Protein AF-A0AAN6SYE8-F1 (afdb_monomer_lite)

Structure (mmCIF, N/CA/C/O backbone):
data_AF-A0AAN6SYE8-F1
#
_entry.id   AF-A0AAN6SYE8-F1
#
loop_
_atom_site.group_PDB
_atom_site.id
_atom_site.type_symbol
_atom_site.label_atom_id
_atom_site.label_alt_id
_atom_site.label_comp_id
_atom_site.label_asym_id
_atom_site.label_entity_id
_atom_site.label_seq_id
_atom_site.pdbx_PDB_ins_code
_atom_site.Cartn_x
_atom_site.Cartn_y
_atom_site.Cartn_z
_atom_site.occupancy
_atom_site.B_iso_or_equiv
_atom_site.auth_seq_id
_atom_site.auth_comp_id
_atom_site.auth_asym_id
_atom_site.auth_atom_id
_atom_site.pdbx_PDB_model_num
ATOM 1 N N . MET A 1 1 ? 1.371 64.172 17.352 1.00 29.03 1 MET A N 1
ATOM 2 C CA . MET A 1 1 ? 2.326 64.104 18.481 1.00 29.03 1 MET A CA 1
ATOM 3 C C . MET A 1 1 ? 1.528 63.675 19.704 1.00 29.03 1 MET A C 1
ATOM 5 O O . MET A 1 1 ? 0.589 64.382 20.010 1.00 29.03 1 MET A O 1
ATOM 9 N N . THR A 1 2 ? 1.716 62.551 20.391 1.00 24.89 2 THR A N 1
ATOM 10 C CA . THR A 1 2 ? 2.655 61.430 20.277 1.00 24.89 2 THR A CA 1
ATOM 11 C C . THR A 1 2 ? 2.012 60.236 21.004 1.00 24.89 2 THR A C 1
ATOM 13 O O . THR A 1 2 ? 1.252 60.410 21.950 1.00 24.89 2 THR A O 1
ATOM 16 N N . ARG A 1 3 ? 2.319 59.053 20.483 1.00 23.41 3 ARG A N 1
ATOM 17 C CA . ARG A 1 3 ? 2.038 57.674 20.899 1.00 23.41 3 ARG A CA 1
ATOM 18 C C . ARG A 1 3 ? 2.396 57.370 22.365 1.00 23.41 3 ARG A C 1
ATOM 20 O O . ARG A 1 3 ? 3.383 57.916 22.845 1.00 23.41 3 ARG A O 1
ATOM 27 N N . LEU A 1 4 ? 1.694 56.416 22.983 1.00 21.48 4 LEU A N 1
ATOM 28 C CA . LEU A 1 4 ? 2.284 55.421 23.889 1.00 21.48 4 LEU A CA 1
ATOM 29 C C . LEU A 1 4 ? 1.392 54.170 23.942 1.00 21.48 4 LEU A C 1
ATOM 31 O O . LEU A 1 4 ? 0.220 54.233 24.306 1.00 21.48 4 LEU A O 1
ATOM 35 N N . ASP A 1 5 ? 1.993 53.067 23.504 1.00 25.06 5 ASP A N 1
ATOM 36 C CA . ASP A 1 5 ? 1.541 51.687 23.635 1.00 25.06 5 ASP A CA 1
ATOM 37 C C . ASP A 1 5 ? 1.610 51.251 25.114 1.00 25.06 5 ASP A C 1
ATOM 39 O O . ASP A 1 5 ? 2.442 51.763 25.861 1.00 25.06 5 ASP A O 1
ATOM 43 N N . ASN A 1 6 ? 0.786 50.284 25.529 1.00 21.91 6 ASN A N 1
ATOM 44 C CA . ASN A 1 6 ? 1.090 49.437 26.686 1.00 21.91 6 ASN A CA 1
ATOM 45 C C . ASN A 1 6 ? 0.549 48.022 26.453 1.00 21.91 6 ASN A C 1
ATOM 47 O O . ASN A 1 6 ? -0.658 47.778 26.466 1.00 21.91 6 ASN A O 1
ATOM 51 N N . GLU A 1 7 ? 1.490 47.106 26.236 1.00 23.00 7 GLU A N 1
ATOM 52 C CA . GLU A 1 7 ? 1.329 45.674 26.452 1.00 23.00 7 GLU A CA 1
ATOM 53 C C . GLU A 1 7 ? 1.142 45.377 27.947 1.00 23.00 7 GLU A C 1
ATOM 55 O O . GLU A 1 7 ? 1.635 46.093 28.817 1.00 23.00 7 GLU A O 1
ATOM 60 N N . GLY A 1 8 ? 0.471 44.265 28.235 1.00 20.75 8 GLY A N 1
ATOM 61 C CA . GLY A 1 8 ? 0.354 43.703 29.574 1.00 20.75 8 GLY A CA 1
ATOM 62 C C . GLY A 1 8 ? -0.181 42.281 29.501 1.00 20.75 8 GLY A C 1
ATOM 63 O O . GLY A 1 8 ? -1.369 42.046 29.699 1.00 20.75 8 GLY A O 1
ATOM 64 N N . ALA A 1 9 ? 0.699 41.342 29.160 1.00 21.97 9 ALA A N 1
ATOM 65 C CA . ALA A 1 9 ? 0.455 39.913 29.279 1.00 21.97 9 ALA A CA 1
ATOM 66 C C . ALA A 1 9 ? 0.349 39.502 30.758 1.00 21.97 9 ALA A C 1
ATOM 68 O O . ALA A 1 9 ? 1.185 39.897 31.567 1.00 21.97 9 ALA A O 1
ATOM 69 N N . TYR A 1 10 ? -0.608 38.627 31.078 1.00 21.41 10 TYR A N 1
ATOM 70 C CA . TYR A 1 10 ? -0.536 37.757 32.252 1.00 21.41 10 TYR A CA 1
ATOM 71 C C . TYR A 1 10 ? -0.904 36.326 31.849 1.00 21.41 10 TYR A C 1
ATOM 73 O O . TYR A 1 10 ? -1.974 36.068 31.299 1.00 21.41 10 TYR A O 1
ATOM 81 N N . VAL A 1 11 ? 0.019 35.407 32.130 1.00 24.83 11 VAL A N 1
ATOM 82 C CA . VAL A 1 11 ? -0.153 33.950 32.117 1.00 24.83 11 VAL A CA 1
ATOM 83 C C . VAL A 1 11 ? 0.150 33.445 33.535 1.00 24.83 11 VAL A C 1
ATOM 85 O O . VAL A 1 11 ? 1.015 34.012 34.201 1.00 24.83 11 VAL A O 1
ATOM 88 N N . TYR A 1 12 ? -0.518 32.342 33.904 1.00 24.67 12 TYR A N 1
ATOM 89 C CA . TYR A 1 12 ? -0.411 31.464 35.091 1.00 24.67 12 TYR A CA 1
ATOM 90 C C . TYR A 1 12 ? -1.405 31.749 36.239 1.00 24.67 12 TYR A C 1
ATOM 92 O O . TYR A 1 12 ? -1.590 32.891 36.630 1.00 24.67 12 TYR A O 1
ATOM 100 N N . GLY A 1 13 ? -2.083 30.751 36.831 1.00 24.66 13 GLY A N 1
ATOM 101 C CA . GLY A 1 13 ? -1.904 29.294 36.728 1.00 24.66 13 GLY A CA 1
ATOM 102 C C . GLY A 1 13 ? -3.078 28.467 37.311 1.00 24.66 13 GLY A C 1
ATOM 103 O O . GLY A 1 13 ? -4.221 28.771 36.989 1.00 24.66 13 GLY A O 1
ATOM 104 N N . PRO A 1 14 ? -2.799 27.392 38.070 1.00 36.75 14 PRO A N 1
ATOM 105 C CA . PRO A 1 14 ? -3.258 26.008 37.878 1.00 36.75 14 PRO A CA 1
ATOM 106 C C . PRO A 1 14 ? -4.341 25.576 38.897 1.00 36.75 14 PRO A C 1
ATOM 108 O O . PRO A 1 14 ? -4.683 26.354 39.773 1.00 36.75 14 PRO A O 1
ATOM 111 N N . ASP A 1 15 ? -4.839 24.334 38.787 1.00 28.56 15 ASP A N 1
ATOM 112 C CA . ASP A 1 15 ? -5.721 23.595 39.730 1.00 28.56 15 ASP A CA 1
ATOM 113 C C . ASP A 1 15 ? -7.209 23.464 39.294 1.00 28.56 15 ASP A C 1
ATOM 115 O O . ASP A 1 15 ? -7.947 24.437 39.183 1.00 28.56 15 ASP A O 1
ATOM 119 N N . GLY A 1 16 ? -7.632 22.225 38.972 1.00 28.84 16 GLY A N 1
ATOM 120 C CA . GLY A 1 16 ? -8.930 21.851 38.355 1.00 28.84 16 GLY A CA 1
ATOM 121 C C . GLY A 1 16 ? -10.154 21.847 39.298 1.00 28.84 16 GLY A C 1
ATOM 122 O O . GLY A 1 16 ? -10.118 22.522 40.319 1.00 28.84 16 GLY A O 1
ATOM 123 N N . PRO A 1 17 ? -11.240 21.069 39.050 1.00 32.53 17 PRO A N 1
ATOM 124 C CA . PRO A 1 17 ? -11.658 20.348 37.844 1.00 32.53 17 PRO A CA 1
ATOM 125 C C . PRO A 1 17 ? -12.925 20.973 37.208 1.00 32.53 17 PRO A C 1
ATOM 127 O O . PRO A 1 17 ? -13.882 21.314 37.900 1.00 32.53 17 PRO A O 1
ATOM 130 N N . TRP A 1 18 ? -13.010 21.046 35.878 1.00 29.58 18 TRP A N 1
ATOM 131 C CA . TRP A 1 18 ? -14.280 21.375 35.216 1.00 29.58 18 TRP A CA 1
ATOM 132 C C . TRP A 1 18 ? -15.042 20.084 34.901 1.00 29.58 18 TRP A C 1
ATOM 134 O O . TRP A 1 18 ? -14.704 19.363 33.965 1.00 29.58 18 TRP A O 1
ATOM 144 N N . GLN A 1 19 ? -16.078 19.787 35.688 1.00 32.19 19 GLN A N 1
ATOM 145 C CA . GLN A 1 19 ? -17.105 18.798 35.356 1.00 32.19 19 GLN A CA 1
ATOM 146 C C . GLN A 1 19 ? -18.459 19.496 35.198 1.00 32.19 19 GLN A C 1
ATOM 148 O O . GLN A 1 19 ? -18.960 20.066 36.161 1.00 32.19 19 GLN A O 1
ATOM 153 N N . ALA A 1 20 ? -19.061 19.396 34.007 1.00 24.61 20 ALA A N 1
ATOM 154 C CA . ALA A 1 20 ? -20.474 19.039 33.825 1.00 24.61 20 ALA A CA 1
ATOM 155 C C . ALA A 1 20 ? -20.835 18.931 32.331 1.00 24.61 20 ALA A C 1
ATOM 157 O O . ALA A 1 20 ? -20.735 19.902 31.587 1.00 24.61 20 ALA A O 1
ATOM 158 N N . ILE A 1 21 ? -21.347 17.763 31.932 1.00 30.31 21 ILE A N 1
ATOM 159 C CA . ILE A 1 21 ? -22.216 17.577 30.763 1.00 30.31 21 ILE A CA 1
ATOM 160 C C . ILE A 1 21 ? -23.451 16.843 31.280 1.00 30.31 21 ILE A C 1
ATOM 162 O O . ILE A 1 21 ? -23.334 15.742 31.821 1.00 30.31 21 ILE A O 1
ATOM 166 N N . ALA A 1 22 ? -24.636 17.425 31.107 1.00 25.20 22 ALA A N 1
ATOM 167 C CA . ALA A 1 22 ? -25.891 16.734 31.372 1.00 25.20 22 ALA A CA 1
ATOM 168 C C . ALA A 1 22 ? -26.571 16.365 30.050 1.00 25.20 22 ALA A C 1
ATOM 170 O O . ALA A 1 22 ? -27.003 17.226 29.292 1.00 25.20 22 ALA A O 1
ATOM 171 N N . VAL A 1 23 ? -26.712 15.064 29.801 1.00 28.70 23 VAL A N 1
ATOM 172 C CA . VAL A 1 23 ? -27.644 14.516 28.812 1.00 28.70 23 VAL A CA 1
ATOM 173 C C . VAL A 1 23 ? -28.446 13.436 29.517 1.00 28.70 23 VAL A C 1
ATOM 175 O O . VAL A 1 23 ? -27.877 12.471 30.024 1.00 28.70 23 VAL A O 1
ATOM 178 N N . ARG A 1 24 ? -29.775 13.568 29.533 1.00 26.25 24 ARG A N 1
ATOM 179 C CA . ARG A 1 24 ? -30.655 12.443 29.851 1.00 26.25 24 ARG A CA 1
ATOM 180 C C . ARG A 1 24 ? -31.585 12.204 28.674 1.00 26.25 24 ARG A C 1
ATOM 182 O O . ARG A 1 24 ? -32.298 13.092 28.240 1.00 26.25 24 ARG A O 1
ATOM 189 N N . VAL A 1 25 ? -31.577 10.975 28.174 1.00 32.75 25 VAL A N 1
ATOM 190 C CA . VAL A 1 25 ? -32.514 10.483 27.164 1.00 32.75 25 VAL A CA 1
ATOM 191 C C . VAL A 1 25 ? -33.407 9.457 27.857 1.00 32.75 25 VAL A C 1
ATOM 193 O O . VAL A 1 25 ? -32.903 8.519 28.470 1.00 32.75 25 VAL A O 1
ATOM 196 N N . GLY A 1 26 ? -34.726 9.657 27.813 1.00 25.92 26 GLY A N 1
ATOM 197 C CA . GLY A 1 26 ? -35.714 8.738 28.380 1.00 25.92 26 GLY A CA 1
ATOM 198 C C . GLY A 1 26 ? -36.935 8.604 27.476 1.00 25.92 26 GLY A C 1
ATOM 199 O O . GLY A 1 26 ? -37.589 9.593 27.159 1.00 25.92 26 GLY A O 1
ATOM 200 N N . THR A 1 27 ? -37.226 7.367 27.075 1.00 33.16 27 THR A N 1
ATOM 201 C CA . THR A 1 27 ? -38.403 6.942 26.309 1.00 33.16 27 THR A CA 1
ATOM 202 C C . THR A 1 27 ? -39.674 7.032 27.153 1.00 33.16 27 THR A C 1
ATOM 204 O O . THR A 1 27 ? -39.692 6.607 28.308 1.00 33.16 27 THR A O 1
ATOM 207 N N . ALA A 1 28 ? -40.745 7.576 26.578 1.00 28.75 28 ALA A N 1
ATOM 208 C CA . ALA A 1 28 ? -42.003 7.816 27.273 1.00 28.75 28 ALA A CA 1
ATOM 209 C C . ALA A 1 28 ? -42.808 6.525 27.524 1.00 28.75 28 ALA A C 1
ATOM 211 O O . ALA A 1 28 ? -43.159 5.816 26.587 1.00 28.75 28 ALA A O 1
ATOM 212 N N . TYR A 1 29 ? -43.200 6.294 28.781 1.00 26.72 29 TYR A N 1
ATOM 213 C CA . TYR A 1 29 ? -44.412 5.549 29.130 1.00 26.72 29 TYR A CA 1
ATOM 214 C C . TYR A 1 29 ? -45.205 6.411 30.116 1.00 26.72 29 TYR A C 1
ATOM 216 O O . TYR A 1 29 ? -44.717 6.746 31.195 1.00 26.72 29 TYR A O 1
ATOM 224 N N . THR A 1 30 ? -46.397 6.855 29.723 1.00 28.39 30 THR A N 1
ATOM 225 C CA . THR A 1 30 ? -47.244 7.725 30.548 1.00 28.39 30 THR A CA 1
ATOM 226 C C . THR A 1 30 ? -48.327 6.905 31.238 1.00 28.39 30 THR A C 1
ATOM 228 O O . THR A 1 30 ? -49.141 6.258 30.588 1.00 28.39 30 THR A O 1
ATOM 231 N N . ARG A 1 31 ? -48.404 6.996 32.571 1.00 25.69 31 ARG A N 1
ATOM 232 C CA . ARG A 1 31 ? -49.651 6.754 33.306 1.00 25.69 31 ARG A CA 1
ATOM 233 C C . ARG A 1 31 ? -49.905 7.946 34.222 1.00 25.69 31 ARG A C 1
ATOM 235 O O . ARG A 1 31 ? -49.112 8.235 35.113 1.00 25.69 31 ARG A O 1
ATOM 242 N N . ARG A 1 32 ? -50.976 8.687 33.923 1.00 33.38 32 ARG A N 1
ATOM 243 C CA . ARG A 1 32 ? -51.472 9.818 34.718 1.00 33.38 32 ARG A CA 1
ATOM 244 C C . ARG A 1 32 ? -51.911 9.327 36.094 1.00 33.38 32 ARG A C 1
ATOM 246 O O . ARG A 1 32 ? -52.761 8.447 36.149 1.00 33.38 32 ARG A O 1
ATOM 253 N N . LEU A 1 33 ? -51.452 9.999 37.145 1.00 26.94 33 LEU A N 1
ATOM 254 C CA . LEU A 1 33 ? -52.266 10.295 38.319 1.00 26.94 33 LEU A CA 1
ATOM 255 C C . LEU A 1 33 ? -52.017 11.745 38.748 1.00 26.94 33 LEU A C 1
ATOM 257 O O . LEU A 1 33 ? -50.994 12.353 38.436 1.00 26.94 33 LEU A O 1
ATOM 261 N N . SER A 1 34 ? -53.070 12.298 39.321 1.00 35.59 34 SER A N 1
ATOM 262 C CA . SER A 1 34 ? -53.432 13.699 39.449 1.00 35.59 34 SER A CA 1
ATOM 263 C C . SER A 1 34 ? -52.767 14.432 40.616 1.00 35.59 34 SER A C 1
ATOM 265 O O . SER A 1 34 ? -52.456 13.834 41.638 1.00 35.59 34 SER A O 1
ATOM 267 N N . ASN A 1 35 ? -52.737 15.758 40.454 1.00 30.94 35 ASN A N 1
ATOM 268 C CA . ASN A 1 35 ? -52.667 16.818 41.466 1.00 30.94 35 ASN A CA 1
ATOM 269 C C . ASN A 1 35 ? -51.284 17.298 41.934 1.00 30.94 35 ASN A C 1
ATOM 271 O O . ASN A 1 35 ? -50.588 16.652 42.703 1.00 30.94 35 ASN A O 1
ATOM 275 N N . GLY A 1 36 ? -51.000 18.546 41.540 1.00 37.28 36 GLY A N 1
ATOM 276 C CA . GLY A 1 36 ? -50.690 19.595 42.510 1.00 37.28 36 GLY A CA 1
ATOM 277 C C . GLY A 1 36 ? -49.228 19.783 42.890 1.00 37.28 36 GLY A C 1
ATOM 278 O O . GLY A 1 36 ? -48.879 19.525 44.030 1.00 37.28 36 GLY A O 1
ATOM 279 N N . LEU A 1 37 ? -48.413 20.271 41.949 1.00 26.81 37 LEU A N 1
ATOM 280 C CA . LEU A 1 37 ? -47.220 21.129 42.113 1.00 26.81 37 LEU A CA 1
ATOM 281 C C . LEU A 1 37 ? -46.655 21.378 40.697 1.00 26.81 37 LEU A C 1
ATOM 283 O O . LEU A 1 37 ? -46.787 20.487 39.847 1.00 26.81 37 LEU A O 1
ATOM 287 N N . PRO A 1 38 ? -46.030 22.531 40.386 1.00 28.20 38 PRO A N 1
ATOM 288 C CA . PRO A 1 38 ? -45.292 22.683 39.139 1.00 28.20 38 PRO A CA 1
ATOM 289 C C . PRO A 1 38 ? -44.044 21.792 39.200 1.00 28.20 38 PRO A C 1
ATOM 291 O O . PRO A 1 38 ? -42.958 22.198 39.592 1.00 28.20 38 PRO A O 1
ATOM 294 N N . SER A 1 39 ? -44.219 20.528 38.824 1.00 30.30 39 SER A N 1
ATOM 295 C CA . SER A 1 39 ? -43.132 19.657 38.409 1.00 30.30 39 SER A CA 1
ATOM 296 C C . SER A 1 39 ? -42.583 20.236 37.108 1.00 30.30 39 SER A C 1
ATOM 298 O O . SER A 1 39 ? -43.278 20.228 36.090 1.00 30.30 39 SER A O 1
ATOM 300 N N . ALA A 1 40 ? -41.356 20.759 37.143 1.00 30.39 40 ALA A N 1
ATOM 301 C CA . ALA A 1 40 ? -40.592 21.080 35.944 1.00 30.39 40 ALA A CA 1
ATOM 302 C C . ALA A 1 40 ? -40.386 19.784 35.140 1.00 30.39 40 ALA A C 1
ATOM 304 O O . ALA A 1 40 ? -39.465 19.001 35.378 1.00 30.39 40 ALA A O 1
ATOM 305 N N . LYS A 1 41 ? -41.317 19.513 34.225 1.00 30.31 41 LYS A N 1
ATOM 306 C CA . LYS A 1 41 ? -41.268 18.393 33.292 1.00 30.31 41 LYS A CA 1
ATOM 307 C C . LYS A 1 41 ? -40.446 18.794 32.069 1.00 30.31 41 LYS A C 1
ATOM 309 O O . LYS A 1 41 ? -40.969 19.414 31.157 1.00 30.31 41 LYS A O 1
ATOM 314 N N . GLY A 1 42 ? -39.179 18.381 32.100 1.00 44.25 42 GLY A N 1
ATOM 315 C CA . GLY A 1 42 ? -38.369 17.904 30.973 1.00 44.25 42 GLY A CA 1
ATOM 316 C C . GLY A 1 42 ? -38.238 18.781 29.726 1.00 44.25 42 GLY A C 1
ATOM 317 O O . GLY A 1 42 ? -38.959 18.568 28.759 1.00 44.25 42 GLY A O 1
ATOM 318 N N . GLU A 1 43 ? -37.200 19.616 29.700 1.00 34.03 43 GLU A N 1
ATOM 319 C CA . GLU A 1 43 ? -36.507 20.088 28.491 1.00 34.03 43 GLU A CA 1
ATOM 320 C C . GLU A 1 43 ? -34.989 19.983 28.783 1.00 34.03 43 GLU A C 1
ATOM 322 O O . GLU A 1 43 ? -34.565 20.253 29.909 1.00 34.03 43 GLU A O 1
ATOM 327 N N . PHE A 1 44 ? -34.180 19.476 27.841 1.00 44.44 44 PHE A N 1
ATOM 328 C CA . PHE A 1 44 ? -32.749 19.174 28.062 1.00 44.44 44 PHE A CA 1
ATOM 329 C C . PHE A 1 44 ? -31.846 20.277 27.482 1.00 44.44 44 PHE A C 1
ATOM 331 O O . PHE A 1 44 ? -32.235 20.964 26.543 1.00 44.44 44 PHE A O 1
ATOM 338 N N . VAL A 1 45 ? -30.631 20.426 28.024 1.00 36.03 45 VAL A N 1
ATOM 339 C CA . VAL A 1 45 ? -29.637 21.440 27.622 1.00 36.03 45 VAL A CA 1
ATOM 340 C C . VAL A 1 45 ? -28.269 20.766 27.515 1.00 36.03 45 VAL A C 1
ATOM 342 O O . VAL A 1 45 ? -27.812 20.165 28.484 1.00 36.03 45 VAL A O 1
ATOM 345 N N . ALA A 1 46 ? -27.596 20.872 26.367 1.00 41.69 46 ALA A N 1
ATOM 346 C CA . ALA A 1 46 ? -26.159 20.610 26.306 1.00 41.69 46 ALA A CA 1
ATOM 347 C C . ALA A 1 46 ? -25.429 21.859 26.824 1.00 41.69 46 ALA A C 1
ATOM 349 O O . ALA A 1 46 ? -25.629 22.946 26.287 1.00 41.69 46 ALA A O 1
ATOM 350 N N . MET A 1 47 ? -24.627 21.715 27.879 1.00 36.41 47 MET A N 1
ATOM 351 C CA . MET A 1 47 ? -23.812 22.795 28.444 1.00 36.41 47 MET A CA 1
ATOM 352 C C . MET A 1 47 ? -22.338 22.499 28.171 1.00 36.41 47 MET A C 1
ATOM 354 O O . MET A 1 47 ? -21.901 21.366 28.364 1.00 36.41 47 MET A O 1
ATOM 358 N N . TRP A 1 48 ? -21.580 23.509 27.737 1.00 44.69 48 TRP A N 1
ATOM 359 C CA . TRP A 1 48 ? -20.120 23.434 27.648 1.00 44.69 48 TRP A CA 1
ATOM 360 C C . TRP A 1 48 ? -19.480 24.737 28.140 1.00 44.69 48 TRP A C 1
ATOM 362 O O . TRP A 1 48 ? -20.028 25.810 27.862 1.00 44.69 48 TRP A O 1
ATOM 372 N N . PRO A 1 49 ? -18.327 24.686 28.829 1.00 39.38 49 PRO A N 1
ATOM 373 C CA . PRO A 1 49 ? -17.562 25.884 29.133 1.00 39.38 49 PRO A CA 1
ATOM 374 C C . PRO A 1 49 ? -16.893 26.414 27.862 1.00 39.38 49 PRO A C 1
ATOM 376 O O . PRO A 1 49 ? -16.134 25.703 27.205 1.00 39.38 49 PRO A O 1
ATOM 379 N N . SER A 1 50 ? -17.142 27.678 27.538 1.00 40.00 50 SER A N 1
ATOM 380 C CA . SER A 1 50 ? -16.264 28.471 26.676 1.00 40.00 50 SER A CA 1
ATOM 381 C C . SER A 1 50 ? -15.601 29.543 27.540 1.00 40.00 50 SER A C 1
ATOM 383 O O . SER A 1 50 ? -16.192 29.960 28.539 1.00 40.00 50 SER A O 1
ATOM 385 N N . GLY A 1 51 ? -14.396 29.997 27.180 1.00 36.50 51 GLY A N 1
ATOM 386 C CA . GLY A 1 51 ? -13.591 30.971 27.940 1.00 36.50 51 GLY A CA 1
ATOM 387 C C . GLY A 1 51 ? -14.227 32.350 28.194 1.00 36.50 51 GLY A C 1
ATOM 388 O O . GLY A 1 51 ? -13.530 33.253 28.637 1.00 36.50 51 GLY A O 1
ATOM 389 N N . GLY A 1 52 ? -15.527 32.521 27.936 1.00 32.62 52 GLY A N 1
ATOM 390 C CA . GLY A 1 52 ? -16.306 33.713 28.270 1.00 32.62 52 GLY A CA 1
ATOM 391 C C . GLY A 1 52 ? -17.746 33.451 28.737 1.00 32.62 52 GLY A C 1
ATOM 392 O O . GLY A 1 52 ? -18.511 34.405 28.834 1.00 32.62 52 GLY A O 1
ATOM 393 N N . GLY A 1 53 ? -18.151 32.204 29.028 1.00 32.41 53 GLY A N 1
ATOM 394 C CA . GLY A 1 53 ? -19.487 31.907 29.566 1.00 32.41 53 GLY A CA 1
ATOM 395 C C . GLY A 1 53 ? -20.117 30.591 29.096 1.00 32.41 53 GLY A C 1
ATOM 396 O O . GLY A 1 53 ? -19.599 29.889 28.221 1.00 32.41 53 GLY A O 1
ATOM 397 N N . LEU A 1 54 ? -21.260 30.268 29.712 1.00 32.88 54 LEU A N 1
ATOM 398 C CA . LEU A 1 54 ? -22.119 29.120 29.404 1.00 32.88 54 LEU A CA 1
ATOM 399 C C . LEU A 1 54 ? -23.058 29.451 28.235 1.00 32.88 54 LEU A C 1
ATOM 401 O O . LEU A 1 54 ? -23.835 30.397 28.320 1.00 32.88 54 LEU A O 1
ATOM 405 N N . SER A 1 55 ? -23.036 28.644 27.173 1.00 39.78 55 SER A N 1
ATOM 406 C CA . SER A 1 55 ? -24.046 28.701 26.104 1.00 39.78 55 SER A CA 1
ATOM 407 C C . SER A 1 55 ? -25.076 27.583 26.281 1.00 39.78 55 SER A C 1
ATOM 409 O O . SER A 1 55 ? -24.703 26.429 26.483 1.00 39.78 55 SER A O 1
ATOM 411 N N . MET A 1 56 ? -26.368 27.928 26.218 1.00 36.81 56 MET A N 1
ATOM 412 C CA . MET A 1 56 ? -27.496 26.990 26.309 1.00 36.81 56 MET A CA 1
ATOM 413 C C . MET A 1 56 ? -28.148 26.797 24.937 1.00 36.81 56 MET A C 1
ATOM 415 O O . MET A 1 56 ? -28.342 27.768 24.209 1.00 36.81 56 MET A O 1
ATOM 419 N N . VAL A 1 57 ? -28.554 25.565 24.614 1.00 41.22 57 VAL A N 1
ATOM 420 C CA . VAL A 1 57 ? -29.333 25.253 23.404 1.00 41.22 57 VAL A CA 1
ATOM 421 C C . VAL A 1 57 ? -30.624 24.520 23.797 1.00 41.22 57 VAL A C 1
ATOM 423 O O . VAL A 1 57 ? -30.533 23.445 24.396 1.00 41.22 57 VAL A O 1
ATOM 426 N N . PRO A 1 58 ? -31.817 25.065 23.492 1.00 37.06 58 PRO A N 1
ATOM 427 C CA . PRO A 1 58 ? -33.095 24.431 23.816 1.00 37.06 58 PRO A CA 1
ATOM 428 C C . PRO A 1 58 ? -33.456 23.274 22.863 1.00 37.06 58 PRO A C 1
ATOM 430 O O . PRO A 1 58 ? -33.247 23.338 21.655 1.00 37.06 58 PRO A O 1
ATOM 433 N N . THR A 1 59 ? -34.073 22.218 23.406 1.00 38.94 59 THR A N 1
ATOM 434 C CA . THR A 1 59 ? -34.408 20.949 22.719 1.00 38.94 59 THR A CA 1
ATOM 435 C C . THR A 1 59 ? -35.521 20.988 21.667 1.00 38.94 59 THR A C 1
ATOM 437 O O . THR A 1 59 ? -35.780 19.959 21.043 1.00 38.94 59 THR A O 1
ATOM 440 N N . ARG A 1 60 ? -36.223 22.112 21.469 1.00 42.00 60 ARG A N 1
ATOM 441 C CA . ARG A 1 60 ? -37.395 22.148 20.569 1.00 42.00 60 ARG A CA 1
ATOM 442 C C . ARG A 1 60 ? -37.050 22.059 19.077 1.00 42.00 60 ARG A C 1
ATOM 444 O O . ARG A 1 60 ? -37.928 21.708 18.298 1.00 42.00 60 ARG A O 1
ATOM 451 N N . ASP A 1 61 ? -35.779 22.222 18.714 1.00 43.56 61 ASP A N 1
ATOM 452 C CA . ASP A 1 61 ? -35.279 22.124 17.337 1.00 43.56 61 ASP A CA 1
ATOM 453 C C . ASP A 1 61 ? -34.492 20.821 17.098 1.00 43.56 61 ASP A C 1
ATOM 455 O O . ASP A 1 61 ? -33.333 20.831 16.673 1.00 43.56 61 ASP A O 1
ATOM 459 N N . ALA A 1 62 ? -35.094 19.667 17.407 1.00 40.22 62 ALA A N 1
ATOM 460 C CA . ALA A 1 62 ? -34.480 18.359 17.166 1.00 40.22 62 ALA A CA 1
ATOM 461 C C . ALA A 1 62 ? -34.231 18.140 15.655 1.00 40.22 62 ALA A C 1
ATOM 463 O O . ALA A 1 62 ? -35.101 17.673 14.924 1.00 40.22 62 ALA A O 1
ATOM 464 N N . GLY A 1 63 ? -33.033 18.515 15.196 1.00 43.47 63 GLY A N 1
ATOM 465 C CA . GLY A 1 63 ? -32.614 18.466 13.790 1.00 43.47 63 GLY A CA 1
ATOM 466 C C . GLY A 1 63 ? -31.532 19.477 13.375 1.00 43.47 63 GLY A C 1
ATOM 467 O O . GLY A 1 63 ? -31.083 19.422 12.231 1.00 43.47 63 GLY A O 1
ATOM 468 N N . GLY A 1 64 ? -31.092 20.384 14.256 1.00 47.19 64 GLY A N 1
ATOM 469 C CA . GLY A 1 64 ? -30.060 21.385 13.943 1.00 47.19 64 GLY A CA 1
ATOM 470 C C . GLY A 1 64 ? -28.611 20.876 14.023 1.00 47.19 64 GLY A C 1
ATOM 471 O O . GLY A 1 64 ? -28.287 20.015 14.840 1.00 47.19 64 GLY A O 1
ATOM 472 N N . ASN A 1 65 ? -27.721 21.439 13.195 1.00 46.81 65 ASN A N 1
ATOM 473 C CA . ASN A 1 65 ? -26.271 21.369 13.409 1.00 46.81 65 ASN A CA 1
ATOM 474 C C . ASN A 1 65 ? -25.873 22.548 14.303 1.00 46.81 65 ASN A C 1
ATOM 476 O O . ASN A 1 65 ? -26.103 23.697 13.929 1.00 46.81 65 ASN A O 1
ATOM 480 N N . TYR A 1 66 ? -25.256 22.276 15.450 1.00 53.72 66 TYR A N 1
ATOM 481 C CA . TYR A 1 66 ? -24.741 23.315 16.342 1.00 53.72 66 TYR A CA 1
ATOM 482 C C . TYR A 1 66 ? -23.220 23.374 16.219 1.00 53.72 66 TYR A C 1
ATOM 484 O O . TYR A 1 66 ? -22.556 22.339 16.200 1.00 53.72 66 TYR A O 1
ATOM 492 N N . THR A 1 67 ? -22.671 24.579 16.101 1.00 48.75 67 THR A N 1
ATOM 493 C CA . THR A 1 67 ? -21.229 24.835 16.021 1.00 48.75 67 THR A CA 1
ATOM 494 C C . THR A 1 67 ? -20.890 25.843 17.111 1.00 48.75 67 THR A C 1
ATOM 496 O O . THR A 1 67 ? -21.378 26.969 17.079 1.00 48.75 67 THR A O 1
ATOM 499 N N . LEU A 1 68 ? -20.105 25.426 18.106 1.00 51.97 68 LEU A N 1
ATOM 500 C CA . LEU A 1 68 ? -19.541 26.344 19.100 1.00 51.97 68 LEU A CA 1
ATOM 501 C C . LEU A 1 68 ? -18.388 27.122 18.444 1.00 51.97 68 LEU A C 1
ATOM 503 O O . LEU A 1 68 ? -17.588 26.529 17.721 1.00 51.97 68 LEU A O 1
ATOM 507 N N . ALA A 1 69 ? -18.368 28.443 18.641 1.00 44.22 69 ALA A N 1
ATOM 508 C CA . ALA A 1 69 ? -17.502 29.385 17.930 1.00 44.22 69 ALA A CA 1
ATOM 509 C C . ALA A 1 69 ? -15.996 29.139 18.150 1.00 44.22 69 ALA A C 1
ATOM 511 O O . ALA A 1 69 ? -15.577 28.642 19.196 1.00 44.22 69 ALA A O 1
ATOM 512 N N . GLU A 1 70 ? -15.201 29.519 17.146 1.00 46.88 70 GLU A N 1
ATOM 513 C CA . GLU A 1 70 ? -13.741 29.398 17.111 1.00 46.88 70 GLU A CA 1
ATOM 514 C C . GLU A 1 70 ? -13.081 30.196 18.250 1.00 46.88 70 GLU A C 1
ATOM 516 O O . GLU A 1 70 ? -13.362 31.378 18.452 1.00 46.88 70 GLU A O 1
ATOM 521 N N . SER A 1 71 ? -12.186 29.544 18.996 1.00 45.47 71 SER A N 1
ATOM 522 C CA . SER A 1 71 ? -11.297 30.222 19.942 1.00 45.47 71 SER A CA 1
ATOM 523 C C . SER A 1 71 ? -10.126 30.848 19.172 1.00 45.47 71 SER A C 1
ATOM 525 O O . SER A 1 71 ? -9.571 30.178 18.305 1.00 45.47 71 SER A O 1
ATOM 527 N N . PRO A 1 72 ? -9.687 32.080 19.494 1.00 46.19 72 PRO A N 1
ATOM 528 C CA . PRO A 1 72 ? -8.529 32.719 18.857 1.00 46.19 72 PRO A CA 1
ATOM 529 C C . PRO A 1 72 ? -7.178 32.081 19.230 1.00 46.19 72 PRO A C 1
ATOM 531 O O . PRO A 1 72 ? -6.142 32.458 18.683 1.00 46.19 72 PRO A O 1
ATOM 534 N N . THR A 1 73 ? -7.153 31.115 20.153 1.00 53.16 73 THR A N 1
ATOM 535 C CA . THR A 1 73 ? -5.968 30.283 20.394 1.00 53.16 73 THR A CA 1
ATOM 536 C C . THR A 1 73 ? -5.768 29.304 19.232 1.00 53.16 73 THR A C 1
ATOM 538 O O . THR A 1 73 ? -6.733 28.874 18.615 1.00 53.16 73 THR A O 1
ATOM 541 N N . ALA A 1 74 ? -4.521 28.926 18.924 1.00 57.28 74 ALA A N 1
ATOM 542 C CA . ALA A 1 74 ? -4.120 28.118 17.755 1.00 57.28 74 ALA A CA 1
ATOM 543 C C . ALA A 1 74 ? -4.772 26.713 17.617 1.00 57.28 74 ALA A C 1
ATOM 545 O O . ALA A 1 74 ? -4.372 25.923 16.762 1.00 57.28 74 ALA A O 1
ATOM 546 N N . ILE A 1 75 ? -5.766 26.383 18.442 1.00 65.38 75 ILE A N 1
ATOM 547 C CA . ILE A 1 75 ? -6.456 25.101 18.500 1.00 65.38 75 ILE A CA 1
ATOM 548 C C . ILE A 1 75 ? -7.896 25.294 18.019 1.00 65.38 75 ILE A C 1
ATOM 550 O O . ILE A 1 75 ? -8.748 25.838 18.722 1.00 65.38 75 ILE A O 1
ATOM 554 N N . ASN A 1 76 ? -8.186 24.779 16.826 1.00 69.88 76 ASN A N 1
ATOM 555 C CA . ASN A 1 76 ? -9.551 24.739 16.313 1.00 69.88 76 ASN A CA 1
ATOM 556 C C . ASN A 1 76 ? -10.298 23.581 16.978 1.00 69.88 76 ASN A C 1
ATOM 558 O O . ASN A 1 76 ? -10.049 22.411 16.672 1.00 69.88 76 ASN A O 1
ATOM 562 N N . THR A 1 77 ? -11.212 23.911 17.889 1.00 71.88 77 THR A N 1
ATOM 563 C CA . THR A 1 77 ? -12.125 22.940 18.499 1.00 71.88 77 THR A CA 1
ATOM 564 C C . THR A 1 77 ? -13.520 23.164 17.945 1.00 71.88 77 THR A C 1
ATOM 566 O O . THR A 1 77 ? -14.056 24.264 18.017 1.00 71.88 77 THR A O 1
ATOM 569 N N . THR A 1 78 ? -14.124 22.117 17.400 1.00 76.75 78 THR A N 1
ATOM 570 C CA . THR A 1 78 ? -15.490 22.141 16.889 1.00 76.75 78 THR A CA 1
ATOM 571 C C . THR A 1 78 ? -16.220 20.894 17.364 1.00 76.75 78 THR A C 1
ATOM 573 O O . THR A 1 78 ? -15.832 19.766 17.063 1.00 76.75 78 THR A O 1
ATOM 576 N N . ILE A 1 79 ? -17.307 21.088 18.104 1.00 73.69 79 ILE A N 1
ATOM 577 C CA . ILE A 1 79 ? -18.170 19.998 18.561 1.00 73.69 79 ILE A CA 1
ATOM 578 C C . ILE A 1 79 ? -19.463 20.064 17.756 1.00 73.69 79 ILE A C 1
ATOM 580 O O . ILE A 1 79 ? -20.153 21.078 17.793 1.00 73.69 79 ILE A O 1
ATOM 584 N N . GLU A 1 80 ? -19.790 18.989 17.041 1.00 74.06 80 GLU A N 1
ATOM 585 C CA . GLU A 1 80 ? -21.048 18.842 16.310 1.00 74.06 80 GLU A CA 1
ATOM 586 C C . GLU A 1 80 ? -21.852 17.687 16.926 1.00 74.06 80 GLU A C 1
ATOM 588 O O . GLU A 1 80 ? -21.469 16.514 16.862 1.00 74.06 80 GLU A O 1
ATOM 593 N N . ILE A 1 81 ? -22.994 18.015 17.531 1.00 73.38 81 ILE A N 1
ATOM 594 C CA . ILE A 1 81 ? -23.925 17.034 18.102 1.00 73.38 81 ILE A CA 1
ATOM 595 C C . ILE A 1 81 ? -25.125 16.925 17.168 1.00 73.38 81 ILE A C 1
ATOM 597 O O . ILE A 1 81 ? -25.792 17.924 16.907 1.00 73.38 81 ILE A O 1
ATOM 601 N N . ARG A 1 82 ? -25.422 15.711 16.685 1.00 69.69 82 ARG A N 1
ATOM 602 C CA . ARG A 1 82 ? -26.627 15.434 15.894 1.00 69.69 82 ARG A CA 1
ATOM 603 C C . ARG A 1 82 ? -27.575 14.536 16.674 1.00 69.69 82 ARG A C 1
ATOM 605 O O . ARG A 1 82 ? -27.255 13.395 17.015 1.00 69.69 82 ARG A O 1
ATOM 612 N N . LEU A 1 83 ? -28.773 15.051 16.923 1.00 66.31 83 LEU A N 1
ATOM 613 C CA . LEU A 1 83 ? -29.859 14.314 17.557 1.00 66.31 83 LEU A CA 1
ATOM 614 C C . LEU A 1 83 ? -30.731 13.684 16.470 1.00 66.31 83 LEU A C 1
ATOM 616 O O . LEU A 1 83 ? -31.253 14.389 15.611 1.00 66.31 83 LEU A O 1
ATOM 620 N N . THR A 1 84 ? -30.897 12.361 16.500 1.00 65.88 84 THR A N 1
ATOM 621 C CA . THR A 1 84 ? -31.925 11.680 15.699 1.00 65.88 84 THR A CA 1
ATOM 622 C C . THR A 1 84 ? -33.029 11.171 16.618 1.00 65.88 84 THR A C 1
ATOM 624 O O . THR A 1 84 ? -32.793 10.952 17.805 1.00 65.88 84 THR A O 1
ATOM 627 N N . ALA A 1 85 ? -34.227 10.947 16.072 1.00 55.44 85 ALA A N 1
ATOM 628 C CA . ALA A 1 85 ? -35.411 10.544 16.837 1.00 55.44 85 ALA A CA 1
ATOM 629 C C . ALA A 1 85 ? -35.245 9.242 17.651 1.00 55.44 85 ALA A C 1
ATOM 631 O O . ALA A 1 85 ? -36.060 8.968 18.526 1.00 55.44 85 ALA A O 1
ATOM 632 N N . VAL A 1 86 ? -34.212 8.434 17.372 1.00 70.44 86 VAL A N 1
ATOM 633 C CA . VAL A 1 86 ? -34.034 7.106 17.980 1.00 70.44 86 VAL A CA 1
ATOM 634 C C . VAL A 1 86 ? -32.718 6.980 18.752 1.00 70.44 86 VAL A C 1
ATOM 636 O O . VAL A 1 86 ? -32.685 6.258 19.747 1.00 70.44 86 VAL A O 1
ATOM 639 N N . ARG A 1 87 ? -31.631 7.654 18.337 1.00 75.62 87 ARG A N 1
ATOM 640 C CA . ARG A 1 87 ? -30.306 7.561 18.988 1.00 75.62 87 ARG A CA 1
ATOM 641 C C . ARG A 1 87 ? -29.457 8.828 18.796 1.00 75.62 87 ARG A C 1
ATOM 643 O O . ARG A 1 87 ? -29.653 9.584 17.842 1.00 75.62 87 ARG A O 1
ATOM 650 N N . LEU A 1 88 ? -28.505 9.054 19.703 1.00 88.25 88 LEU A N 1
ATOM 651 C CA . LEU A 1 88 ? -27.601 10.209 19.670 1.00 88.25 88 LEU A CA 1
ATOM 652 C C . LEU A 1 88 ? -26.358 9.899 18.821 1.00 88.25 88 LEU A C 1
ATOM 654 O O . LEU A 1 88 ? -25.729 8.852 19.000 1.00 88.25 88 LEU A O 1
ATOM 658 N N . ALA A 1 89 ? -26.005 10.806 17.907 1.00 89.88 89 ALA A N 1
ATOM 659 C CA . ALA A 1 89 ? -24.781 10.734 17.117 1.00 89.88 89 ALA A CA 1
ATOM 660 C C . ALA A 1 89 ? -23.860 11.906 17.478 1.00 89.88 89 ALA A C 1
ATOM 662 O O . ALA A 1 89 ? -24.256 13.072 17.413 1.00 89.88 89 ALA A O 1
ATOM 663 N N . LEU A 1 90 ? -22.616 11.597 17.839 1.00 91.69 90 LEU A N 1
ATOM 664 C CA . LEU A 1 90 ? -21.610 12.586 18.214 1.00 91.69 90 LEU A CA 1
ATOM 665 C C . LEU A 1 90 ? -20.528 12.690 17.138 1.00 91.69 90 LEU A C 1
ATOM 667 O O . LEU A 1 90 ? -20.042 11.681 16.625 1.00 91.69 90 LEU A O 1
ATOM 671 N N . SER A 1 91 ? -20.142 13.913 16.787 1.00 91.69 91 SER A N 1
ATOM 672 C CA . SER A 1 91 ? -18.984 14.204 15.943 1.00 91.69 91 SER A CA 1
ATOM 673 C C . SER A 1 91 ? -18.117 15.264 16.632 1.00 91.69 91 SER A C 1
ATOM 675 O O . SER A 1 91 ? -18.499 16.423 16.740 1.00 91.69 91 SER A O 1
ATOM 677 N N . LEU A 1 92 ? -16.954 14.853 17.131 1.00 93.12 92 LEU A N 1
ATOM 678 C CA . LEU A 1 92 ? -16.013 15.696 17.865 1.00 93.12 92 LEU A CA 1
ATOM 679 C C . LEU A 1 92 ? -14.784 15.987 17.004 1.00 93.12 92 LEU A C 1
ATOM 681 O O . LEU A 1 92 ? -14.101 15.058 16.572 1.00 93.12 92 LEU A O 1
ATOM 685 N N . VAL A 1 93 ? -14.483 17.263 16.783 1.00 93.06 93 VAL A N 1
ATOM 686 C CA . VAL A 1 93 ? -13.272 17.726 16.106 1.00 93.06 93 VAL A CA 1
ATOM 687 C C . VAL A 1 93 ? -12.464 18.582 17.076 1.00 93.06 93 VAL A C 1
ATOM 689 O O . VAL A 1 93 ? -12.924 19.610 17.557 1.00 93.06 93 VAL A O 1
ATOM 692 N N . PHE A 1 94 ? -11.240 18.168 17.347 1.00 94.69 94 PHE A N 1
ATOM 693 C CA . PHE A 1 94 ? -10.276 18.870 18.175 1.00 94.69 94 PHE A CA 1
ATOM 694 C C . PHE A 1 94 ? -8.941 18.799 17.449 1.00 94.69 94 PHE A C 1
ATOM 696 O O . PHE A 1 94 ? -8.233 17.820 17.589 1.00 94.69 94 PHE A O 1
ATOM 703 N N . ASP A 1 95 ? -8.623 19.762 16.592 1.00 94.19 95 ASP A N 1
ATOM 704 C CA . ASP A 1 95 ? -7.431 19.673 15.746 1.00 94.19 95 ASP A CA 1
ATOM 705 C C . ASP A 1 95 ? -6.180 20.173 16.482 1.00 94.19 95 ASP A C 1
ATOM 707 O O . ASP A 1 95 ? -5.721 21.290 16.230 1.00 94.19 95 ASP A O 1
ATOM 711 N N . VAL A 1 96 ? -5.619 19.352 17.376 1.00 94.94 96 VAL A N 1
ATOM 712 C CA . VAL A 1 96 ? -4.308 19.641 17.976 1.00 94.94 96 VAL A CA 1
ATOM 713 C C . VAL A 1 96 ? -3.187 19.304 16.989 1.00 94.94 96 VAL A C 1
ATOM 715 O O . VAL A 1 96 ? -3.311 18.386 16.176 1.00 94.94 96 VAL A O 1
ATOM 718 N N . ASP A 1 97 ? -2.096 20.070 17.024 1.00 93.88 97 ASP A N 1
ATOM 719 C CA . ASP A 1 97 ? -0.876 19.725 16.294 1.00 93.88 97 ASP A CA 1
ATOM 720 C C . ASP A 1 97 ? -0.277 18.438 16.891 1.00 93.88 97 ASP A C 1
ATOM 722 O O . ASP A 1 97 ? 0.065 18.439 18.077 1.00 93.88 97 ASP A O 1
ATOM 726 N N . PRO A 1 98 ? -0.123 17.346 16.114 1.00 93.69 98 PRO A N 1
ATOM 727 C CA . PRO A 1 98 ? 0.495 16.114 16.599 1.00 93.69 98 PRO A CA 1
ATOM 728 C C . PRO A 1 98 ? 1.902 16.288 17.175 1.00 93.69 98 PRO A C 1
ATOM 730 O O . PRO A 1 98 ? 2.333 15.459 17.970 1.00 93.69 98 PRO A O 1
ATOM 733 N N . GLN A 1 99 ? 2.629 17.333 16.768 1.00 94.44 99 GLN A N 1
ATOM 734 C CA . GLN A 1 99 ? 3.984 17.615 17.247 1.00 94.44 99 GLN A CA 1
ATOM 735 C C . GLN A 1 99 ? 4.003 18.408 18.560 1.00 94.44 99 GLN A C 1
ATOM 737 O O . GLN A 1 99 ? 5.064 18.584 19.159 1.00 94.44 99 GLN A O 1
ATOM 742 N N . HIS A 1 100 ? 2.849 18.884 19.034 1.00 94.31 100 HIS A N 1
ATOM 743 C CA . HIS A 1 100 ? 2.773 19.619 20.288 1.00 94.31 100 HIS A CA 1
ATOM 744 C C . HIS A 1 100 ? 3.136 18.698 21.472 1.00 94.31 100 HIS A C 1
ATOM 746 O O . HIS A 1 100 ? 2.554 17.619 21.604 1.00 94.31 100 HIS A O 1
ATOM 752 N N . PRO A 1 101 ? 4.023 19.111 22.400 1.00 95.31 101 PRO A N 1
ATOM 753 C CA . PRO A 1 101 ? 4.524 18.242 23.475 1.00 95.31 101 PRO A CA 1
ATOM 754 C C . PRO A 1 101 ? 3.427 17.741 24.428 1.00 95.31 101 PRO A C 1
ATOM 756 O O . PRO A 1 101 ? 3.572 16.695 25.051 1.00 95.31 101 PRO A O 1
ATOM 759 N N . LEU A 1 102 ? 2.313 18.474 24.524 1.00 95.62 102 LEU A N 1
ATOM 760 C CA . LEU A 1 102 ? 1.138 18.102 25.322 1.00 95.62 102 LEU A CA 1
ATOM 761 C C . LEU A 1 102 ? -0.042 17.585 24.481 1.00 95.62 102 LEU A C 1
ATOM 763 O O . LEU A 1 102 ? -1.148 17.499 25.005 1.00 95.62 102 LEU A O 1
ATOM 767 N N . ALA A 1 103 ? 0.142 17.282 23.189 1.00 95.25 103 ALA A N 1
ATOM 768 C CA . ALA A 1 103 ? -0.961 16.918 22.290 1.00 95.25 103 ALA A CA 1
ATOM 769 C C . ALA A 1 103 ? -1.821 15.776 22.847 1.00 95.25 103 ALA A C 1
ATOM 771 O O . ALA A 1 103 ? -3.044 15.893 22.906 1.00 95.25 103 ALA A O 1
ATOM 772 N N . LEU A 1 104 ? -1.171 14.705 23.315 1.00 96.94 104 LEU A N 1
ATOM 773 C CA . LEU A 1 104 ? -1.852 13.541 23.878 1.00 96.94 104 LEU A CA 1
ATOM 774 C C . LEU A 1 104 ? -2.622 13.891 25.156 1.00 96.94 104 LEU A C 1
ATOM 776 O O . LEU A 1 104 ? -3.795 13.562 25.260 1.00 96.94 104 LEU A O 1
ATOM 780 N N . HIS A 1 105 ? -2.009 14.629 26.082 1.00 96.25 105 HIS A N 1
ATOM 781 C CA . HIS A 1 105 ? -2.657 15.015 27.338 1.00 96.25 105 HIS A CA 1
ATOM 782 C C . HIS A 1 105 ? -3.865 15.945 27.122 1.00 96.25 105 HIS A C 1
ATOM 784 O O . HIS A 1 105 ? -4.906 15.799 27.766 1.00 96.25 105 HIS A O 1
ATOM 790 N N . LEU A 1 106 ? -3.757 16.887 26.178 1.00 95.00 106 LEU A N 1
ATOM 791 C CA . LEU A 1 106 ? -4.871 17.752 25.781 1.00 95.00 106 LEU A CA 1
ATOM 792 C C . LEU A 1 106 ? -6.010 16.930 25.161 1.00 95.00 106 LEU A C 1
ATOM 794 O O . LEU A 1 106 ? -7.180 17.141 25.484 1.00 95.00 106 LEU A O 1
ATOM 798 N N . ALA A 1 107 ? -5.661 15.965 24.310 1.00 95.94 107 ALA A N 1
ATOM 799 C CA . ALA A 1 107 ? -6.607 15.050 23.691 1.00 95.94 107 ALA A CA 1
ATOM 800 C C . ALA A 1 107 ? -7.288 14.116 24.717 1.00 95.94 107 ALA A C 1
ATOM 802 O O . ALA A 1 107 ? -8.487 13.867 24.632 1.00 95.94 107 ALA A O 1
ATOM 803 N N . GLU A 1 108 ? -6.569 13.636 25.729 1.00 96.31 108 GLU A N 1
ATOM 804 C CA . GLU A 1 108 ? -7.150 12.883 26.848 1.00 96.31 108 GLU A CA 1
ATOM 805 C C . GLU A 1 108 ? -8.111 13.755 27.656 1.00 96.31 108 GLU A C 1
ATOM 807 O O . GLU A 1 108 ? -9.226 13.333 27.957 1.00 96.31 108 GLU A O 1
ATOM 812 N N . SER A 1 109 ? -7.716 14.995 27.946 1.00 94.94 109 SER A N 1
ATOM 813 C CA . SER A 1 109 ? -8.525 15.944 28.715 1.00 94.94 109 SER A CA 1
ATOM 814 C C . SER A 1 109 ? -9.849 16.270 28.019 1.00 94.94 109 SER A C 1
ATOM 816 O O . SER A 1 109 ? -10.895 16.284 28.668 1.00 94.94 109 SER A O 1
ATOM 818 N N . ILE A 1 110 ? -9.840 16.477 26.694 1.00 94.38 110 ILE A N 1
ATOM 819 C CA . ILE A 1 110 ? -11.071 16.747 25.931 1.00 94.38 110 ILE A CA 1
ATOM 820 C C . ILE A 1 110 ? -11.962 15.501 25.799 1.00 94.38 110 ILE A C 1
ATOM 822 O O . ILE A 1 110 ? -13.181 15.626 25.678 1.00 94.38 110 ILE A O 1
ATOM 826 N N . LEU A 1 111 ? -11.379 14.298 25.847 1.00 95.62 111 LEU A N 1
ATOM 827 C CA . LEU A 1 111 ? -12.103 13.028 25.744 1.00 95.62 111 LEU A CA 1
ATOM 828 C C . LEU A 1 111 ? -12.551 12.458 27.093 1.00 95.62 111 LEU A C 1
ATOM 830 O O . LEU A 1 111 ? -13.470 11.638 27.112 1.00 95.62 111 LEU A O 1
ATOM 834 N N . ALA A 1 112 ? -11.972 12.905 28.210 1.00 95.06 112 ALA A N 1
ATOM 835 C CA . ALA A 1 112 ? -12.308 12.458 29.561 1.00 95.06 112 ALA A CA 1
ATOM 836 C C . ALA A 1 112 ? -13.825 12.420 29.841 1.00 95.06 112 ALA A C 1
ATOM 838 O O . ALA A 1 112 ? -14.298 11.410 30.371 1.00 95.06 112 ALA A O 1
ATOM 839 N N . PRO A 1 113 ? -14.636 13.416 29.425 1.00 93.25 113 PRO A N 1
ATOM 840 C CA . PRO A 1 113 ? -16.078 13.365 29.648 1.00 93.25 113 PRO A CA 1
ATOM 841 C C . PRO A 1 113 ? -16.776 12.191 28.945 1.00 93.25 113 PRO A C 1
ATOM 843 O O . PRO A 1 113 ? -17.739 11.647 29.482 1.00 93.25 113 PRO A O 1
ATOM 846 N N . LEU A 1 114 ? -16.281 11.737 27.785 1.00 91.81 114 LEU A N 1
ATOM 847 C CA . LEU A 1 114 ? -16.848 10.576 27.085 1.00 91.81 114 LEU A CA 1
ATOM 848 C C . LEU A 1 114 ? -16.668 9.277 27.873 1.00 91.81 114 LEU A C 1
ATOM 850 O O . LEU A 1 114 ? -17.497 8.377 27.753 1.00 91.81 114 LEU A O 1
ATOM 854 N N . PHE A 1 115 ? -15.625 9.193 28.701 1.00 91.69 115 PHE A N 1
ATOM 855 C CA . PHE A 1 115 ? -15.369 8.029 29.546 1.00 91.69 115 PHE A CA 1
ATOM 856 C C . PHE A 1 115 ? -16.231 7.999 30.815 1.00 91.69 115 PHE A C 1
ATOM 858 O O . PHE A 1 115 ? -16.499 6.922 31.349 1.00 91.69 115 PHE A O 1
ATOM 865 N N . LEU A 1 116 ? -16.716 9.157 31.271 1.00 90.50 116 LEU A N 1
ATOM 866 C CA . LEU A 1 116 ? -17.595 9.269 32.441 1.00 90.50 116 LEU A CA 1
ATOM 867 C C . LEU A 1 116 ? -19.055 8.908 32.129 1.00 90.50 116 LEU A C 1
ATOM 869 O O . LEU A 1 116 ? -19.822 8.590 33.039 1.00 90.50 116 LEU A O 1
ATOM 873 N N . HIS A 1 117 ? -19.458 8.951 30.858 1.00 82.56 117 HIS A N 1
ATOM 874 C CA . HIS A 1 117 ? -20.830 8.646 30.468 1.00 82.56 117 HIS A CA 1
ATOM 875 C C . HIS A 1 117 ? -21.115 7.133 30.448 1.00 82.56 117 HIS A C 1
ATOM 877 O O . HIS A 1 117 ? -20.252 6.340 30.058 1.00 82.56 117 HIS A O 1
ATOM 883 N N . PRO A 1 118 ? -22.343 6.707 30.820 1.00 84.00 118 PRO A N 1
ATOM 884 C CA . PRO A 1 118 ? -22.747 5.315 30.693 1.00 84.00 118 PRO A CA 1
ATOM 885 C C . PRO A 1 118 ? -22.588 4.833 29.249 1.00 84.00 118 PRO A C 1
ATOM 887 O O . PRO A 1 118 ? -23.024 5.488 28.298 1.00 84.00 118 PRO A O 1
ATOM 890 N N . ARG A 1 119 ? -21.978 3.656 29.094 1.00 80.44 119 ARG A N 1
ATOM 891 C CA . ARG A 1 119 ? -21.851 2.961 27.807 1.00 80.44 119 ARG A CA 1
ATOM 892 C C . ARG A 1 119 ? -23.239 2.790 27.178 1.00 80.44 119 ARG A C 1
ATOM 894 O O . ARG A 1 119 ? -24.199 2.578 27.911 1.00 80.44 119 ARG A O 1
ATOM 901 N N . SER A 1 120 ? -23.324 2.795 25.842 1.00 74.19 120 SER A N 1
ATOM 902 C CA . SER A 1 120 ? -24.500 2.436 25.008 1.00 74.19 120 SER A CA 1
ATOM 903 C C . SER A 1 120 ? -25.516 3.524 24.621 1.00 74.19 120 SER A C 1
ATOM 905 O O . SER A 1 120 ? -26.478 3.221 23.914 1.00 74.19 120 SER A O 1
ATOM 907 N N . HIS A 1 121 ? -25.314 4.793 24.985 1.00 81.81 121 HIS A N 1
ATOM 908 C CA . HIS A 1 121 ? -26.249 5.856 24.576 1.00 81.81 121 HIS A CA 1
ATOM 909 C C . HIS A 1 121 ? -25.991 6.432 23.177 1.00 81.81 121 HIS A C 1
ATOM 911 O O . HIS A 1 121 ? -26.905 6.999 22.571 1.00 81.81 121 HIS A O 1
ATOM 917 N N . LEU A 1 122 ? -24.775 6.276 22.644 1.00 90.62 122 LEU A N 1
ATOM 918 C CA . LEU A 1 122 ? -24.443 6.732 21.297 1.00 90.62 122 LEU A CA 1
ATOM 919 C C . LEU A 1 122 ? -24.655 5.611 20.280 1.00 90.62 122 LEU A C 1
ATOM 921 O O . LEU A 1 122 ? -24.075 4.536 20.407 1.00 90.62 122 LEU A O 1
ATOM 925 N N . SER A 1 123 ? -25.431 5.877 19.226 1.00 90.38 123 SER A N 1
ATOM 926 C CA . SER A 1 123 ? -25.417 5.014 18.033 1.00 90.38 123 SER A CA 1
ATOM 927 C C . SER A 1 123 ? -24.135 5.163 17.237 1.00 90.38 123 SER A C 1
ATOM 929 O O . SER A 1 123 ? -23.757 4.264 16.491 1.00 90.38 123 SER A O 1
ATOM 931 N N . GLU A 1 124 ? -23.526 6.342 17.328 1.00 91.69 124 GLU A N 1
ATOM 932 C CA . GLU A 1 124 ? -22.375 6.706 16.533 1.00 91.69 124 GLU A CA 1
ATOM 933 C C . GLU A 1 124 ? -21.537 7.752 17.264 1.00 91.69 124 GLU A C 1
ATOM 935 O O . GLU A 1 124 ? -22.059 8.753 17.756 1.00 91.69 124 GLU A O 1
ATOM 940 N N . CYS A 1 125 ? -20.226 7.538 17.277 1.00 93.75 125 CYS A N 1
ATOM 941 C CA . CYS A 1 125 ? -19.248 8.498 17.752 1.00 93.75 125 CYS A CA 1
ATOM 942 C C . CYS A 1 125 ? -18.139 8.624 16.704 1.00 93.75 125 CYS A C 1
ATOM 944 O O . CYS A 1 125 ? -17.548 7.625 16.283 1.00 93.75 125 CYS A O 1
ATOM 946 N N . ARG A 1 126 ? -17.896 9.848 16.237 1.00 94.50 126 ARG A N 1
ATOM 947 C CA . ARG A 1 126 ? -16.808 10.189 15.317 1.00 94.50 126 ARG A CA 1
ATOM 948 C C . ARG A 1 126 ? -15.893 11.175 16.013 1.00 94.50 126 ARG A C 1
ATOM 950 O O . ARG A 1 126 ? -16.377 12.169 16.543 1.00 94.50 126 ARG A O 1
ATOM 957 N N . ILE A 1 127 ? -14.596 10.918 15.998 1.00 95.81 127 ILE A N 1
ATOM 958 C CA . ILE A 1 127 ? -13.624 11.728 16.730 1.00 95.81 127 ILE A CA 1
ATOM 959 C C . ILE A 1 127 ? -12.461 12.047 15.795 1.00 95.81 127 ILE A C 1
ATOM 961 O O . ILE A 1 127 ? -11.941 11.147 15.141 1.00 95.81 127 ILE A O 1
ATOM 965 N N . ARG A 1 128 ? -12.068 13.318 15.694 1.00 95.75 128 ARG A N 1
ATOM 966 C CA . ARG A 1 128 ? -10.856 13.795 15.012 1.00 95.75 128 ARG A CA 1
ATOM 967 C C . ARG A 1 128 ? -10.056 14.619 16.010 1.00 95.75 128 ARG A C 1
ATOM 969 O O . ARG A 1 128 ? -10.568 15.623 16.479 1.00 95.75 128 ARG A O 1
ATOM 976 N N . LEU A 1 129 ? -8.838 14.185 16.314 1.00 96.44 129 LEU A N 1
ATOM 977 C CA . LEU A 1 129 ? -7.931 14.818 17.273 1.00 96.44 129 LEU A CA 1
ATOM 978 C C . LEU A 1 129 ? -6.770 15.569 16.596 1.00 96.44 129 LEU A C 1
ATOM 980 O O . LEU A 1 129 ? -6.025 16.268 17.265 1.00 96.44 129 LEU A O 1
ATOM 984 N N . ALA A 1 130 ? -6.584 15.436 15.280 1.00 95.31 130 ALA A N 1
ATOM 985 C CA . ALA A 1 130 ? -5.609 16.236 14.538 1.00 95.31 130 ALA A CA 1
ATOM 986 C C . ALA A 1 130 ? -5.939 16.321 13.043 1.00 95.31 130 ALA A C 1
ATOM 988 O O . ALA A 1 130 ? -6.530 15.401 12.464 1.00 95.31 130 ALA A O 1
ATOM 989 N N . LYS A 1 131 ? -5.468 17.392 12.383 1.00 92.25 131 LYS A N 1
ATOM 990 C CA . LYS A 1 131 ? -5.593 17.576 10.921 1.00 92.25 131 LYS A CA 1
ATOM 991 C C . LYS A 1 131 ? -4.739 16.606 10.117 1.00 92.25 131 LYS A C 1
ATOM 993 O O . LYS A 1 131 ? -5.076 16.345 8.966 1.00 92.25 131 LYS A O 1
ATOM 998 N N . THR A 1 132 ? -3.671 16.081 10.697 1.00 92.06 132 THR A N 1
ATOM 999 C CA . THR A 1 132 ? -2.740 15.136 10.076 1.00 92.06 132 THR A CA 1
ATOM 1000 C C . THR A 1 132 ? -2.707 13.837 10.884 1.00 92.06 132 THR A C 1
ATOM 1002 O O . THR A 1 132 ? -3.097 13.835 12.052 1.00 92.06 132 THR A O 1
ATOM 1005 N N . PRO A 1 133 ? -2.328 12.700 10.279 1.00 91.88 133 PRO A N 1
ATOM 1006 C CA . PRO A 1 133 ? -2.082 11.478 11.038 1.00 91.88 133 PRO A CA 1
ATOM 1007 C C . PRO A 1 133 ? -0.834 11.650 11.920 1.00 91.88 133 PRO A C 1
ATOM 1009 O O . PRO A 1 133 ? 0.124 12.303 11.509 1.00 91.88 133 PRO A O 1
ATOM 1012 N N . ASP A 1 134 ? -0.838 11.050 13.109 1.00 92.38 134 ASP A N 1
ATOM 1013 C CA . ASP A 1 134 ? 0.190 11.226 14.149 1.00 92.38 134 ASP A CA 1
ATOM 1014 C C . ASP A 1 134 ? 1.070 9.981 14.374 1.00 92.38 134 ASP A C 1
ATOM 1016 O O . ASP A 1 134 ? 1.876 9.934 15.296 1.00 92.38 134 ASP A O 1
ATOM 1020 N N . GLY A 1 135 ? 0.903 8.943 13.553 1.00 83.31 135 GLY A N 1
ATOM 1021 C CA . GLY A 1 135 ? 1.658 7.695 13.687 1.00 83.31 135 GLY A CA 1
ATOM 1022 C C . GLY A 1 135 ? 1.124 6.728 14.750 1.00 83.31 135 GLY A C 1
ATOM 1023 O O . GLY A 1 135 ? 1.675 5.636 14.871 1.00 83.31 135 GLY A O 1
ATOM 1024 N N . GLY A 1 136 ? 0.038 7.055 15.463 1.00 89.62 136 GLY A N 1
ATOM 1025 C CA . GLY A 1 136 ? -0.674 6.069 16.281 1.00 89.62 136 GLY A CA 1
ATOM 1026 C C . GLY A 1 136 ? -1.403 6.609 17.513 1.00 89.62 136 GLY A C 1
ATOM 1027 O O . GLY A 1 136 ? -2.600 6.350 17.613 1.00 89.62 136 GLY A O 1
ATOM 1028 N N . PRO A 1 137 ? -0.737 7.290 18.465 1.00 95.50 137 PRO A N 1
ATOM 1029 C CA . PRO A 1 137 ? -1.292 7.541 19.800 1.00 95.50 137 PRO A CA 1
ATOM 1030 C C . PRO A 1 137 ? -2.645 8.270 19.830 1.00 95.50 137 PRO A C 1
ATOM 1032 O O . PRO A 1 137 ? -3.606 7.760 20.403 1.00 95.50 137 PRO A O 1
ATOM 1035 N N . LEU A 1 138 ? -2.760 9.427 19.179 1.00 96.69 138 LEU A N 1
ATOM 1036 C CA . LEU A 1 138 ? -3.999 10.200 19.068 1.00 96.69 138 LEU A CA 1
ATOM 1037 C C . LEU A 1 138 ? -5.047 9.443 18.250 1.00 96.69 138 LEU A C 1
ATOM 1039 O O . LEU A 1 138 ? -6.228 9.455 18.590 1.00 96.69 138 LEU A O 1
ATOM 1043 N N . GLN A 1 139 ? -4.643 8.760 17.177 1.00 95.06 139 GLN A N 1
ATOM 1044 C CA . GLN A 1 139 ? -5.572 7.956 16.384 1.00 95.06 139 GLN A CA 1
ATOM 1045 C C . GLN A 1 139 ? -6.164 6.789 17.199 1.00 95.06 139 GLN A C 1
ATOM 1047 O O . GLN A 1 139 ? -7.365 6.525 17.107 1.00 95.06 139 GLN A O 1
ATOM 1052 N N . GLN A 1 140 ? -5.341 6.115 18.005 1.00 94.25 140 GLN A N 1
ATOM 1053 C CA . GLN A 1 140 ? -5.748 5.039 18.905 1.00 94.25 140 GLN A CA 1
ATOM 1054 C C . GLN A 1 140 ? -6.666 5.578 20.004 1.00 94.25 140 GLN A C 1
ATOM 1056 O O . GLN A 1 140 ? -7.741 5.029 20.220 1.00 94.25 140 GLN A O 1
ATOM 1061 N N . LEU A 1 141 ? -6.313 6.713 20.610 1.00 96.38 141 LEU A N 1
ATOM 1062 C CA . LEU A 1 141 ? -7.143 7.384 21.607 1.00 96.38 141 LEU A CA 1
ATOM 1063 C C . LEU A 1 141 ? -8.520 7.782 21.040 1.00 96.38 141 LEU A C 1
ATOM 1065 O O . LEU A 1 141 ? -9.548 7.547 21.677 1.00 96.38 141 LEU A O 1
ATOM 1069 N N . ALA A 1 142 ? -8.565 8.323 19.817 1.00 96.31 142 ALA A N 1
ATOM 1070 C CA . ALA A 1 142 ? -9.814 8.636 19.120 1.00 96.31 142 ALA A CA 1
ATOM 1071 C C . ALA A 1 142 ? -10.669 7.380 18.891 1.00 96.31 142 ALA A C 1
ATOM 1073 O O . ALA A 1 142 ? -11.894 7.423 19.027 1.00 96.31 142 ALA A O 1
ATOM 1074 N N . GLN A 1 143 ? -10.034 6.260 18.540 1.00 95.25 143 GLN A N 1
ATOM 1075 C CA . GLN A 1 143 ? -10.704 4.977 18.364 1.00 95.25 143 GLN A CA 1
ATOM 1076 C C . GLN A 1 143 ? -11.261 4.446 19.685 1.00 95.25 143 GLN A C 1
ATOM 1078 O O . GLN A 1 143 ? -12.444 4.109 19.745 1.00 95.25 143 GLN A O 1
ATOM 1083 N N . ASP A 1 144 ? -10.452 4.418 20.740 1.00 94.31 144 ASP A N 1
ATOM 1084 C CA . ASP A 1 144 ? -10.837 3.876 22.041 1.00 94.31 144 ASP A CA 1
ATOM 1085 C C . ASP A 1 144 ? -11.980 4.679 22.666 1.00 94.31 144 ASP A C 1
ATOM 1087 O O . ASP A 1 144 ? -12.973 4.096 23.105 1.00 94.31 144 ASP A O 1
ATOM 1091 N N . ALA A 1 145 ? -11.909 6.012 22.614 1.00 95.00 145 ALA A N 1
ATOM 1092 C CA . ALA A 1 145 ? -12.979 6.879 23.097 1.00 95.00 145 ALA A CA 1
ATOM 1093 C C . ALA A 1 145 ? -14.284 6.692 22.304 1.00 95.00 145 ALA A C 1
ATOM 1095 O O . ALA A 1 145 ? -15.365 6.615 22.890 1.00 95.00 145 ALA A O 1
ATOM 1096 N N . ALA A 1 146 ? -14.209 6.568 20.976 1.00 94.56 146 ALA A N 1
ATOM 1097 C CA . ALA A 1 146 ? -15.392 6.364 20.145 1.00 94.56 146 ALA A CA 1
ATOM 1098 C C . ALA A 1 146 ? -16.040 4.990 20.375 1.00 94.56 146 ALA A C 1
ATOM 1100 O O . ALA A 1 146 ? -17.264 4.902 20.499 1.00 94.56 146 ALA A O 1
ATOM 1101 N N . VAL A 1 147 ? -15.231 3.927 20.455 1.00 93.50 147 VAL A N 1
ATOM 1102 C CA . VAL A 1 147 ? -15.674 2.554 20.755 1.00 93.50 147 VAL A CA 1
ATOM 1103 C C . VAL A 1 147 ? -16.320 2.502 22.139 1.00 93.50 147 VAL A C 1
ATOM 1105 O O . VAL A 1 147 ? -17.444 2.007 22.264 1.00 93.50 147 VAL A O 1
ATOM 1108 N N . TYR A 1 148 ? -15.666 3.089 23.148 1.00 92.69 148 TYR A N 1
ATOM 1109 C CA . TYR A 1 148 ? -16.185 3.180 24.510 1.00 92.69 148 TYR A CA 1
ATOM 1110 C C . TYR A 1 148 ? -17.539 3.896 24.556 1.00 92.69 148 TYR A C 1
ATOM 1112 O O . TYR A 1 148 ? -18.510 3.363 25.098 1.00 92.69 148 TYR A O 1
ATOM 1120 N N . ALA A 1 149 ? -17.631 5.076 23.939 1.00 93.12 149 ALA A N 1
ATOM 1121 C CA . ALA A 1 149 ? -18.835 5.900 23.974 1.00 93.12 149 ALA A CA 1
ATOM 1122 C C . ALA A 1 149 ? -20.026 5.248 23.240 1.00 93.12 149 ALA A C 1
ATOM 1124 O O . ALA A 1 149 ? -21.179 5.421 23.639 1.00 93.12 149 ALA A O 1
ATOM 1125 N N . CYS A 1 150 ? -19.764 4.430 22.213 1.00 92.69 150 CYS A N 1
ATOM 1126 C CA . CYS A 1 150 ? -20.791 3.627 21.536 1.00 92.69 150 CYS A CA 1
ATOM 1127 C C . CYS A 1 150 ? -21.219 2.380 22.333 1.00 92.69 150 CYS A C 1
ATOM 1129 O O . CYS A 1 150 ? -22.088 1.633 21.889 1.00 92.69 150 CYS A O 1
ATOM 1131 N N . GLY A 1 151 ? -20.612 2.120 23.496 1.00 91.75 151 GLY A N 1
ATOM 1132 C CA . GLY A 1 151 ? -20.857 0.914 24.286 1.00 91.75 151 GLY A CA 1
ATOM 1133 C C . GLY A 1 151 ? -20.451 -0.378 23.583 1.00 91.75 151 GLY A C 1
ATOM 1134 O O . GLY A 1 151 ? -20.922 -1.450 23.960 1.00 91.75 151 GLY A O 1
ATOM 1135 N N . LEU A 1 152 ? -19.584 -0.287 22.573 1.00 87.25 152 LEU A N 1
ATOM 1136 C CA . LEU A 1 152 ? -18.950 -1.465 22.012 1.00 87.25 152 LEU A CA 1
ATOM 1137 C C . LEU A 1 152 ? -17.997 -2.007 23.085 1.00 87.25 152 LEU A C 1
ATOM 1139 O O . LEU A 1 152 ? -17.270 -1.218 23.697 1.00 87.25 152 LEU A O 1
ATOM 1143 N N . PRO A 1 153 ? -18.021 -3.319 23.377 1.00 78.50 153 PRO A N 1
ATOM 1144 C CA . PRO A 1 153 ? -17.116 -3.879 24.363 1.00 78.50 153 PRO A CA 1
ATOM 1145 C C . PRO A 1 153 ? -15.686 -3.517 23.942 1.00 78.50 153 PRO A C 1
ATOM 1147 O O . PRO A 1 153 ? -15.333 -3.771 22.784 1.00 78.50 153 PRO A O 1
ATOM 1150 N N . PRO A 1 154 ? -14.870 -2.904 24.826 1.00 68.88 154 PRO A N 1
ATOM 1151 C CA . PRO A 1 154 ? -13.448 -2.784 24.543 1.00 68.88 154 PRO A CA 1
ATOM 1152 C C . PRO A 1 154 ? -12.975 -4.201 24.256 1.00 68.88 154 PRO A C 1
ATOM 1154 O O . PRO A 1 154 ? -13.298 -5.094 25.042 1.00 68.88 154 PRO A O 1
ATOM 1157 N N . VAL A 1 155 ? -12.335 -4.422 23.102 1.00 63.69 155 VAL A N 1
ATOM 1158 C CA . VAL A 1 155 ? -11.874 -5.754 22.692 1.00 63.69 155 VAL A CA 1
ATOM 1159 C C . VAL A 1 155 ? -11.106 -6.318 23.886 1.00 63.69 155 VAL A C 1
ATOM 1161 O O . VAL A 1 155 ? -10.063 -5.754 24.226 1.00 63.69 155 VAL A O 1
ATOM 1164 N N . PRO A 1 156 ? -11.644 -7.314 24.617 1.00 56.00 156 PRO A N 1
ATOM 1165 C CA . PRO A 1 156 ? -11.034 -7.697 25.870 1.00 56.00 156 PRO A CA 1
ATOM 1166 C C . PRO A 1 156 ? -9.681 -8.303 25.521 1.00 56.00 156 PRO A C 1
ATOM 1168 O O . PRO A 1 156 ? -9.619 -9.367 24.916 1.00 56.00 156 PRO A O 1
ATOM 1171 N N . TYR A 1 157 ? -8.593 -7.648 25.924 1.00 55.69 157 TYR A N 1
ATOM 1172 C CA . TYR A 1 157 ? -7.275 -8.288 25.983 1.00 55.69 157 TYR A CA 1
ATOM 1173 C C . TYR A 1 157 ? -7.245 -9.412 27.040 1.00 55.69 157 TYR A C 1
ATOM 1175 O O . TYR A 1 157 ? -6.246 -10.112 27.181 1.00 55.69 157 TYR A O 1
ATOM 1183 N N . ALA A 1 158 ? -8.336 -9.589 27.795 1.00 48.41 158 ALA A N 1
ATOM 1184 C CA . ALA A 1 158 ? -8.488 -10.628 28.795 1.00 48.41 158 ALA A CA 1
ATOM 1185 C C . ALA A 1 158 ? -8.470 -12.020 28.149 1.00 48.41 158 ALA A C 1
ATOM 1187 O O . ALA A 1 158 ? -9.209 -12.292 27.202 1.00 48.41 158 ALA A O 1
ATOM 1188 N N . ALA A 1 159 ? -7.612 -12.877 28.708 1.00 52.69 159 ALA A N 1
ATOM 1189 C CA . ALA A 1 159 ? -7.355 -14.261 28.334 1.00 52.69 159 ALA A CA 1
ATOM 1190 C C . ALA A 1 159 ? -8.643 -15.011 27.968 1.00 52.69 159 ALA A C 1
ATOM 1192 O O . ALA A 1 159 ? -9.398 -15.463 28.828 1.00 52.69 159 ALA A O 1
ATOM 1193 N N . SER A 1 160 ? -8.905 -15.115 26.667 1.00 51.59 160 SER A N 1
ATOM 1194 C CA . SER A 1 160 ? -10.073 -15.821 26.168 1.00 51.59 160 SER A CA 1
ATOM 1195 C C . SER A 1 160 ? -9.878 -17.321 26.380 1.00 51.59 160 SER A C 1
ATOM 1197 O O . SER A 1 160 ? -8.937 -17.927 25.863 1.00 51.59 160 SER A O 1
ATOM 1199 N N . SER A 1 161 ? -10.765 -17.914 27.174 1.00 57.69 161 SER A N 1
ATOM 1200 C CA . SER A 1 161 ? -10.867 -19.352 27.383 1.00 57.69 161 SER A CA 1
ATOM 1201 C C . SER A 1 161 ? -11.198 -20.045 26.057 1.00 57.69 161 SER A C 1
ATOM 1203 O O . SER A 1 161 ? -12.336 -19.980 25.605 1.00 57.69 161 SER A O 1
ATOM 1205 N N . ALA A 1 162 ? -10.209 -20.694 25.440 1.00 57.97 162 ALA A N 1
ATOM 1206 C CA . ALA A 1 162 ? -10.351 -21.766 24.444 1.00 57.97 162 ALA A CA 1
ATOM 1207 C C . ALA A 1 162 ? -11.394 -21.588 23.309 1.00 57.97 162 ALA A C 1
ATOM 1209 O O . ALA A 1 162 ? -11.856 -22.577 22.743 1.00 57.97 162 ALA A O 1
ATOM 1210 N N . THR A 1 163 ? -11.767 -20.364 22.925 1.00 61.12 163 THR A N 1
ATOM 1211 C CA . THR A 1 163 ? -12.585 -20.141 21.726 1.00 61.12 163 THR A CA 1
ATOM 1212 C C . THR A 1 163 ? -11.748 -20.359 20.476 1.00 61.12 163 THR A C 1
ATOM 1214 O O . THR A 1 163 ? -10.590 -19.940 20.422 1.00 61.12 163 THR A O 1
ATOM 1217 N N . ALA A 1 164 ? -12.350 -20.997 19.469 1.00 70.19 164 ALA A N 1
ATOM 1218 C CA . ALA A 1 164 ? -11.757 -21.227 18.157 1.00 70.19 164 ALA A CA 1
ATOM 1219 C C . ALA A 1 164 ? -11.093 -19.944 17.634 1.00 70.19 164 ALA A C 1
ATOM 1221 O O . ALA A 1 164 ? -11.753 -18.958 17.307 1.00 70.19 164 ALA A O 1
ATOM 1222 N N . THR A 1 165 ? -9.764 -19.941 17.600 1.00 85.50 165 THR A N 1
ATOM 1223 C CA . THR A 1 165 ? -8.992 -18.813 17.083 1.00 85.50 165 THR A CA 1
ATOM 1224 C C . THR A 1 165 ? -8.980 -18.879 15.562 1.00 85.50 165 THR A C 1
ATOM 1226 O O . THR A 1 165 ? -9.073 -19.964 14.985 1.00 85.50 165 THR A O 1
ATOM 1229 N N . LEU A 1 166 ? -8.792 -17.743 14.882 1.00 89.44 166 LEU A N 1
ATOM 1230 C CA . LEU A 1 166 ? -8.606 -17.724 13.425 1.00 89.44 166 LEU A CA 1
ATOM 1231 C C . LEU A 1 166 ? -7.522 -18.724 12.980 1.00 89.44 166 LEU A C 1
ATOM 1233 O O . LEU A 1 166 ? -7.659 -19.357 11.942 1.00 89.44 166 LEU A O 1
ATOM 1237 N N . ALA A 1 167 ? -6.483 -18.924 13.801 1.00 88.62 167 ALA A N 1
ATOM 1238 C CA . ALA A 1 167 ? -5.408 -19.881 13.553 1.00 88.62 167 ALA A CA 1
ATOM 1239 C C . ALA A 1 167 ? -5.854 -21.357 13.580 1.00 88.62 167 ALA A C 1
ATOM 1241 O O . ALA A 1 167 ? -5.221 -22.172 12.914 1.00 88.62 167 ALA A O 1
ATOM 1242 N N . SER A 1 168 ? -6.929 -21.696 14.299 1.00 92.06 168 SER A N 1
ATOM 1243 C CA . SER A 1 168 ? -7.471 -23.063 14.376 1.00 92.06 168 SER A CA 1
ATOM 1244 C C . SER A 1 168 ? -8.274 -23.488 13.141 1.00 92.06 168 SER A C 1
ATOM 1246 O O . SER A 1 168 ? -8.514 -24.677 12.950 1.00 92.06 168 SER A O 1
ATOM 1248 N N . LEU A 1 169 ? -8.670 -22.540 12.284 1.00 94.69 169 LEU A N 1
ATOM 1249 C CA . LEU A 1 169 ? -9.386 -22.851 11.048 1.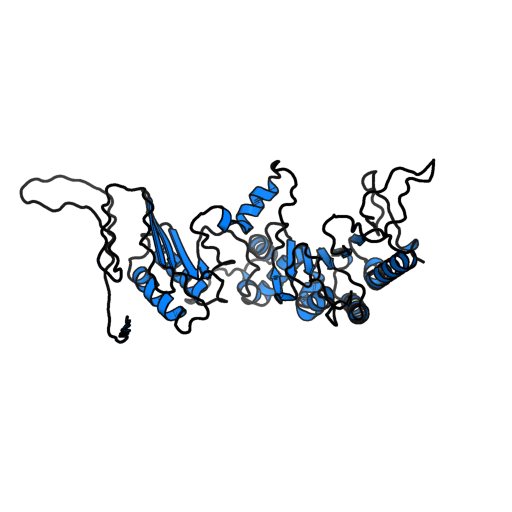00 94.69 169 LEU A CA 1
ATOM 1250 C C . LEU A 1 169 ? -8.452 -23.499 10.006 1.00 94.69 169 LEU A C 1
ATOM 1252 O O . LEU A 1 169 ? -7.267 -23.142 9.946 1.00 94.69 169 LEU A O 1
ATOM 1256 N N . PRO A 1 170 ? -8.983 -24.376 9.128 1.00 96.69 170 PRO A N 1
ATOM 1257 C CA . PRO A 1 170 ? -8.287 -24.822 7.926 1.00 96.69 170 PRO A CA 1
ATOM 1258 C C . PRO A 1 170 ? -7.748 -23.644 7.116 1.00 96.69 170 PRO A C 1
ATOM 1260 O O . PRO A 1 170 ? -8.381 -22.583 7.029 1.00 96.69 170 PRO A O 1
ATOM 1263 N N . ARG A 1 171 ? -6.573 -23.830 6.512 1.00 96.75 171 ARG A N 1
ATOM 1264 C CA . ARG A 1 171 ? -5.837 -22.760 5.830 1.00 96.75 171 ARG A CA 1
ATOM 1265 C C . ARG A 1 171 ? -6.677 -22.073 4.754 1.00 96.75 171 ARG A C 1
ATOM 1267 O O . ARG A 1 171 ? -6.621 -20.856 4.620 1.00 96.75 171 ARG A O 1
ATOM 1274 N N . GLU A 1 172 ? -7.474 -22.834 4.017 1.00 97.75 172 GLU A N 1
ATOM 1275 C CA . GLU A 1 172 ? -8.345 -22.355 2.945 1.00 97.75 172 GLU A CA 1
ATOM 1276 C C . GLU A 1 172 ? -9.344 -21.323 3.473 1.00 97.75 172 GLU A C 1
ATOM 1278 O O . GLU A 1 172 ? -9.526 -20.266 2.869 1.00 97.75 172 GLU A O 1
ATOM 1283 N N . LEU A 1 173 ? -9.941 -21.594 4.640 1.00 97.25 173 LEU A N 1
ATOM 1284 C CA . LEU A 1 173 ? -10.866 -20.671 5.293 1.00 97.25 173 LEU A CA 1
ATOM 1285 C C . LEU A 1 173 ? -10.136 -19.445 5.837 1.00 97.25 173 LEU A C 1
ATOM 1287 O O . LEU A 1 173 ? -10.643 -18.337 5.682 1.00 97.25 173 LEU A O 1
ATOM 1291 N N . ARG A 1 174 ? -8.932 -19.607 6.408 1.00 96.75 174 ARG A N 1
ATOM 1292 C CA . ARG A 1 174 ? -8.118 -18.463 6.860 1.00 96.75 174 ARG A CA 1
ATOM 1293 C C . ARG A 1 174 ? -7.805 -17.521 5.706 1.00 96.75 174 ARG A C 1
ATOM 1295 O O . ARG A 1 174 ? -8.100 -16.336 5.795 1.00 96.75 174 ARG A O 1
ATOM 1302 N N . VAL A 1 175 ? -7.280 -18.054 4.604 1.00 97.50 175 VAL A N 1
ATOM 1303 C CA . VAL A 1 175 ? -6.992 -17.294 3.380 1.00 97.50 175 VAL A CA 1
ATOM 1304 C C . VAL A 1 175 ? -8.261 -16.626 2.853 1.00 97.50 175 VAL A C 1
ATOM 1306 O O . VAL A 1 175 ? -8.233 -15.439 2.543 1.00 97.50 175 VAL A O 1
ATOM 1309 N N . ARG A 1 176 ? -9.391 -17.345 2.810 1.00 97.00 176 ARG A N 1
ATOM 1310 C CA . ARG A 1 176 ? -10.660 -16.783 2.338 1.00 97.00 176 ARG A CA 1
ATOM 1311 C C . ARG A 1 176 ? -11.153 -15.638 3.216 1.00 97.00 176 ARG A C 1
ATOM 1313 O O . ARG A 1 176 ? -11.605 -14.645 2.671 1.00 97.00 176 ARG A O 1
ATOM 1320 N N . ILE A 1 177 ? -11.046 -15.745 4.540 1.00 95.81 177 ILE A N 1
ATOM 1321 C CA . ILE A 1 177 ? -11.392 -14.663 5.474 1.00 95.81 177 ILE A CA 1
ATOM 1322 C C . ILE A 1 177 ? -10.468 -13.461 5.259 1.00 95.81 177 ILE A C 1
ATOM 1324 O O . ILE A 1 177 ? -10.942 -12.332 5.162 1.00 95.81 177 ILE A O 1
ATOM 1328 N N . LEU A 1 178 ? -9.162 -13.704 5.124 1.00 95.69 178 LEU A N 1
ATOM 1329 C CA . LEU A 1 178 ? -8.159 -12.667 4.882 1.00 95.69 178 LEU A CA 1
ATOM 1330 C C . LEU A 1 178 ? -8.356 -11.938 3.538 1.00 95.69 178 LEU A C 1
ATOM 1332 O O . LEU A 1 178 ? -7.998 -10.772 3.424 1.00 95.69 178 LEU A O 1
ATOM 1336 N N . GLU A 1 179 ? -8.971 -12.563 2.530 1.00 95.75 179 GLU A N 1
ATOM 1337 C CA . GLU A 1 179 ? -9.351 -11.882 1.278 1.00 95.75 179 GLU A CA 1
ATOM 1338 C C . GLU A 1 179 ? -10.418 -10.790 1.467 1.00 95.75 179 GLU A C 1
ATOM 1340 O O . GLU A 1 179 ? -10.538 -9.915 0.609 1.00 95.75 179 GLU A O 1
ATOM 1345 N N . TYR A 1 180 ? -11.185 -10.831 2.562 1.00 93.69 180 TYR A N 1
ATOM 1346 C CA . TYR A 1 180 ? -12.205 -9.832 2.904 1.00 93.69 180 TYR A CA 1
ATOM 1347 C C . TYR A 1 180 ? -11.701 -8.765 3.887 1.00 93.69 180 TYR A C 1
ATOM 1349 O O . TYR A 1 180 ? -12.501 -7.990 4.413 1.00 93.69 180 TYR A O 1
ATOM 1357 N N . THR A 1 181 ? -10.394 -8.710 4.151 1.00 93.38 181 THR A N 1
ATOM 1358 C CA . THR A 1 181 ? -9.785 -7.666 4.985 1.00 93.38 181 THR A CA 1
ATOM 1359 C C . THR A 1 181 ? -9.130 -6.576 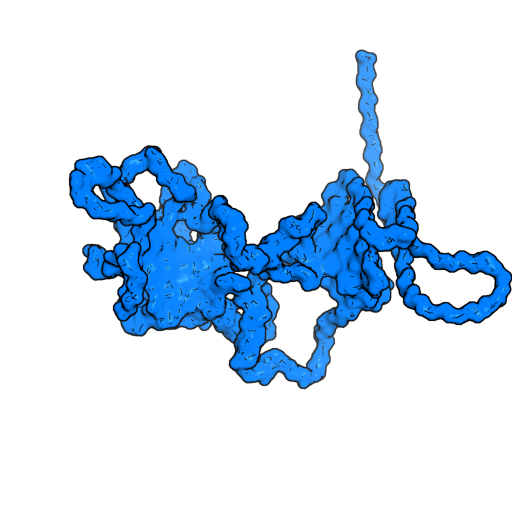4.134 1.00 93.38 181 THR A C 1
ATOM 1361 O O . THR A 1 181 ? -9.189 -6.575 2.904 1.00 93.38 181 THR A O 1
ATOM 1364 N N . ASP A 1 182 ? -8.465 -5.630 4.795 1.00 91.25 182 ASP A N 1
ATOM 1365 C CA . ASP A 1 182 ? -7.647 -4.594 4.167 1.00 91.25 182 ASP A CA 1
ATOM 1366 C C . ASP A 1 182 ? -6.369 -5.128 3.492 1.00 91.25 182 ASP A C 1
ATOM 1368 O O . ASP A 1 182 ? -5.687 -4.369 2.804 1.00 91.25 182 ASP A O 1
ATOM 1372 N N . LEU A 1 183 ? -6.078 -6.434 3.571 1.00 95.31 183 LEU A N 1
ATOM 1373 C CA . LEU A 1 183 ? -5.017 -7.066 2.779 1.00 95.31 183 LEU A CA 1
ATOM 1374 C C . LEU A 1 183 ? -5.286 -6.999 1.271 1.00 95.31 183 LEU A C 1
ATOM 1376 O O . LEU A 1 183 ? -4.352 -7.103 0.482 1.00 95.31 183 LEU A O 1
ATOM 1380 N N . VAL A 1 184 ? -6.535 -6.826 0.838 1.00 94.62 184 VAL A N 1
ATOM 1381 C CA . VAL A 1 184 ? -6.872 -6.659 -0.579 1.00 94.62 184 VAL A CA 1
ATOM 1382 C C . VAL A 1 184 ? -7.331 -5.225 -0.808 1.00 94.62 184 VAL A C 1
ATOM 1384 O O . VAL A 1 184 ? -8.356 -4.791 -0.286 1.00 94.62 184 VAL A O 1
ATOM 1387 N N . ALA A 1 185 ? -6.570 -4.467 -1.599 1.00 92.81 185 ALA A N 1
ATOM 1388 C CA . ALA A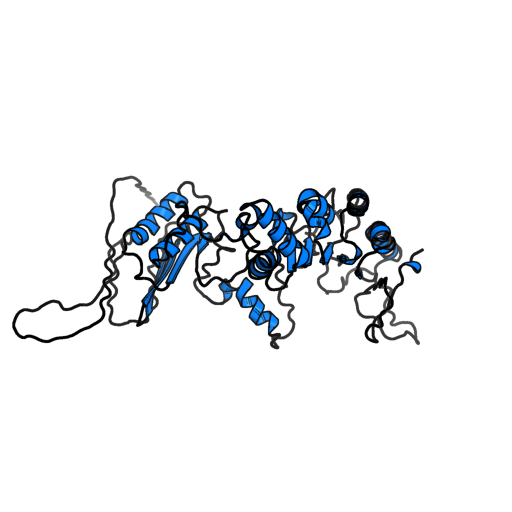 1 185 ? -6.956 -3.109 -1.957 1.00 92.81 185 ALA A CA 1
ATOM 1389 C C . ALA A 1 185 ? -8.270 -3.119 -2.762 1.00 92.81 185 ALA A C 1
ATOM 1391 O O . ALA A 1 185 ? -8.490 -4.049 -3.543 1.00 92.81 185 ALA A O 1
ATOM 1392 N N . PRO A 1 186 ? -9.119 -2.075 -2.676 1.00 89.81 186 PRO A N 1
ATOM 1393 C CA . PRO A 1 186 ? -10.418 -2.049 -3.357 1.00 89.81 186 PRO A CA 1
ATOM 1394 C C . PRO A 1 186 ? -10.331 -2.297 -4.869 1.00 89.81 186 PRO A C 1
ATOM 1396 O O . PRO A 1 186 ? -11.178 -2.976 -5.439 1.00 89.81 186 PRO A O 1
ATOM 1399 N N . ARG A 1 187 ? -9.263 -1.799 -5.507 1.00 87.38 187 ARG A N 1
ATOM 1400 C CA . ARG A 1 187 ? -8.956 -2.000 -6.935 1.00 87.38 187 ARG A CA 1
ATOM 1401 C C . ARG A 1 187 ? -7.973 -3.139 -7.205 1.00 87.38 187 ARG A C 1
ATOM 1403 O O . ARG A 1 187 ? -7.491 -3.275 -8.328 1.00 87.38 187 ARG A O 1
ATOM 1410 N N . ARG A 1 188 ? -7.598 -3.899 -6.170 1.00 93.38 188 ARG A N 1
ATOM 1411 C CA . ARG A 1 188 ? -6.489 -4.864 -6.191 1.00 93.38 188 ARG A CA 1
ATOM 1412 C C . ARG A 1 188 ? -5.203 -4.247 -6.730 1.00 93.38 188 ARG A C 1
ATOM 1414 O O . ARG A 1 188 ? -4.459 -4.888 -7.459 1.00 93.38 188 ARG A O 1
ATOM 1421 N N . GLN A 1 189 ? -4.976 -2.975 -6.424 1.00 92.06 189 GLN A N 1
ATOM 1422 C CA . GLN A 1 189 ? -3.818 -2.205 -6.857 1.00 92.06 189 GLN A CA 1
ATOM 1423 C C . GLN A 1 189 ? -3.245 -1.503 -5.640 1.00 92.06 189 GLN A C 1
ATOM 1425 O O . GLN A 1 189 ? -3.939 -0.737 -4.971 1.00 92.06 189 GLN A O 1
ATOM 1430 N N . VAL A 1 190 ? -1.981 -1.779 -5.372 1.00 93.12 190 VAL A N 1
ATOM 1431 C CA . VAL A 1 190 ? -1.208 -1.176 -4.299 1.00 93.12 190 VAL A CA 1
ATOM 1432 C C . VAL A 1 190 ? 0.019 -0.578 -4.950 1.00 93.12 190 VAL A C 1
ATOM 1434 O O . VAL A 1 190 ? 0.690 -1.237 -5.739 1.00 93.12 190 VAL A O 1
ATOM 1437 N N . ALA A 1 191 ? 0.308 0.674 -4.644 1.00 92.56 191 ALA A N 1
ATOM 1438 C CA . ALA A 1 191 ? 1.571 1.258 -5.030 1.00 92.56 191 ALA A CA 1
ATOM 1439 C C . ALA A 1 191 ? 2.538 1.245 -3.860 1.00 92.56 191 ALA A C 1
ATOM 1441 O O . ALA A 1 191 ? 2.118 1.247 -2.705 1.00 92.56 191 ALA A O 1
ATOM 1442 N N . TRP A 1 192 ? 3.826 1.222 -4.153 1.00 94.69 192 TRP A N 1
ATOM 1443 C CA . TRP A 1 192 ? 4.858 1.460 -3.160 1.00 94.69 192 TRP A CA 1
ATOM 1444 C C . TRP A 1 192 ? 5.700 2.646 -3.609 1.00 94.69 192 TRP A C 1
ATOM 1446 O O . TRP A 1 192 ? 6.168 2.686 -4.749 1.00 94.69 192 TRP A O 1
ATOM 1456 N N . SER A 1 193 ? 5.833 3.604 -2.696 1.00 91.38 193 SER A N 1
ATOM 1457 C CA . SER A 1 193 ? 6.540 4.865 -2.879 1.00 91.38 193 SER A CA 1
ATOM 1458 C C . SER A 1 193 ? 7.844 4.794 -2.104 1.00 91.38 193 SER A C 1
ATOM 1460 O O . SER A 1 193 ? 7.802 4.659 -0.877 1.00 91.38 193 SER A O 1
ATOM 1462 N N . ARG A 1 194 ? 8.984 4.930 -2.787 1.00 92.56 194 ARG A N 1
ATOM 1463 C CA . ARG A 1 194 ? 10.283 5.075 -2.113 1.00 92.56 194 ARG A CA 1
ATOM 1464 C C . ARG A 1 194 ? 10.295 6.301 -1.208 1.00 92.56 194 ARG A C 1
ATOM 1466 O O . ARG A 1 194 ? 10.702 6.197 -0.063 1.00 92.56 194 ARG A O 1
ATOM 1473 N N . GLN A 1 195 ? 9.804 7.444 -1.689 1.00 90.50 195 GLN A N 1
ATOM 1474 C CA . GLN A 1 195 ? 9.767 8.686 -0.912 1.00 90.50 195 GLN A CA 1
ATOM 1475 C C . GLN A 1 195 ? 9.043 8.538 0.434 1.00 90.50 195 GLN A C 1
ATOM 1477 O O . GLN A 1 195 ? 9.460 9.136 1.420 1.00 90.50 195 GLN A O 1
ATOM 1482 N N . ASP A 1 196 ? 7.949 7.771 0.475 1.00 87.31 196 ASP A N 1
ATOM 1483 C CA . ASP A 1 196 ? 7.196 7.544 1.713 1.00 87.31 196 ASP A CA 1
ATOM 1484 C C . ASP A 1 196 ? 7.674 6.283 2.470 1.00 87.31 196 ASP A C 1
ATOM 1486 O O . ASP A 1 196 ? 7.155 5.998 3.548 1.00 87.31 196 ASP A O 1
ATOM 1490 N N . CYS A 1 197 ? 8.591 5.491 1.894 1.00 91.50 197 CYS A N 1
ATOM 1491 C CA . CYS A 1 197 ? 8.953 4.135 2.329 1.00 91.50 197 CYS A CA 1
ATOM 1492 C C . CYS A 1 197 ? 7.732 3.261 2.675 1.00 91.50 197 CYS A C 1
ATOM 1494 O O . CYS A 1 197 ? 7.765 2.444 3.597 1.00 91.50 197 CYS A O 1
ATOM 1496 N N . ALA A 1 198 ? 6.622 3.447 1.957 1.00 91.19 198 ALA A N 1
ATOM 1497 C CA . ALA A 1 198 ? 5.330 2.912 2.357 1.00 91.19 198 ALA A CA 1
ATOM 1498 C C . ALA A 1 198 ? 4.462 2.512 1.167 1.00 91.19 198 ALA A C 1
ATOM 1500 O O . ALA A 1 198 ? 4.555 3.049 0.058 1.00 91.19 198 ALA A O 1
ATOM 1501 N N . TYR A 1 199 ? 3.549 1.581 1.440 1.00 92.12 199 TYR A N 1
ATOM 1502 C CA . TYR A 1 199 ? 2.458 1.280 0.531 1.00 92.12 199 TYR A CA 1
ATOM 1503 C C . TYR A 1 199 ? 1.489 2.458 0.484 1.00 92.12 199 TYR A C 1
ATOM 1505 O O . TYR A 1 199 ? 0.984 2.925 1.504 1.00 92.12 199 TYR A O 1
ATOM 1513 N N . VAL A 1 200 ? 1.189 2.922 -0.718 1.00 87.75 200 VAL A N 1
ATOM 1514 C CA . VAL A 1 200 ? 0.246 4.000 -0.971 1.00 87.75 200 VAL A CA 1
ATOM 1515 C C . VAL A 1 200 ? -0.793 3.534 -1.976 1.00 87.75 200 VAL A C 1
ATOM 1517 O O . VAL A 1 200 ? -0.565 2.671 -2.818 1.00 87.75 200 VAL A O 1
ATOM 1520 N N . LEU A 1 201 ? -1.985 4.110 -1.899 1.00 82.38 201 LEU A N 1
ATOM 1521 C CA . LEU A 1 201 ? -2.962 3.932 -2.964 1.00 82.38 201 LEU A CA 1
ATOM 1522 C C . LEU A 1 201 ? -2.727 4.970 -4.034 1.00 82.38 201 LEU A C 1
ATOM 1524 O O . LEU A 1 201 ? -2.759 6.173 -3.750 1.00 82.38 201 LEU A O 1
ATOM 1528 N N . LEU A 1 202 ? -2.614 4.489 -5.264 1.00 75.69 202 LEU A N 1
ATOM 1529 C CA . LEU A 1 202 ? -2.614 5.350 -6.422 1.00 75.69 202 LEU A CA 1
ATOM 1530 C C . LEU A 1 202 ? -3.976 5.984 -6.609 1.00 75.69 202 LEU A C 1
ATOM 1532 O O . LEU A 1 202 ? -4.951 5.354 -7.019 1.00 75.69 202 LEU A O 1
ATOM 1536 N N . ARG A 1 203 ? -4.021 7.283 -6.333 1.00 72.75 203 ARG A N 1
ATOM 1537 C CA . ARG A 1 203 ? -5.117 8.108 -6.796 1.00 72.75 203 ARG A CA 1
ATOM 1538 C C . ARG A 1 203 ? -4.853 8.389 -8.264 1.00 72.75 203 ARG A C 1
ATOM 1540 O O . ARG A 1 203 ? -4.060 9.268 -8.589 1.00 72.75 203 ARG A O 1
ATOM 1547 N N . LEU A 1 204 ? -5.521 7.653 -9.149 1.00 66.81 204 LEU A N 1
ATOM 1548 C CA . LEU A 1 204 ? -5.666 8.125 -10.519 1.00 66.81 204 LEU A CA 1
ATOM 1549 C C . LEU A 1 204 ? -6.388 9.467 -10.411 1.00 66.81 204 LEU A C 1
ATOM 1551 O O . LEU A 1 204 ? -7.555 9.520 -10.011 1.00 66.81 204 LEU A O 1
ATOM 1555 N N . ARG A 1 205 ? -5.664 10.569 -10.643 1.00 62.81 205 ARG A N 1
ATOM 1556 C CA . ARG A 1 205 ? -6.303 11.875 -10.779 1.00 62.81 205 ARG A CA 1
ATOM 1557 C C . ARG A 1 205 ? -7.358 11.692 -11.865 1.00 62.81 205 ARG A C 1
ATOM 1559 O O . ARG A 1 205 ? -7.090 11.009 -12.852 1.00 62.81 205 ARG A O 1
ATOM 1566 N N . ARG A 1 206 ? -8.551 12.259 -11.658 1.00 58.97 206 ARG A N 1
ATOM 1567 C CA . ARG A 1 206 ? -9.532 12.377 -12.739 1.00 58.97 206 ARG A CA 1
ATOM 1568 C C . ARG A 1 206 ? -8.773 12.962 -13.924 1.00 58.97 206 ARG A C 1
ATOM 1570 O O . ARG A 1 206 ? -8.356 14.119 -13.850 1.00 58.97 206 ARG A O 1
ATOM 1577 N N . GLY A 1 207 ? -8.560 12.164 -14.968 1.00 57.66 207 GLY A N 1
ATOM 1578 C CA . GLY A 1 207 ? -8.393 12.753 -16.281 1.00 57.66 207 GLY A CA 1
ATOM 1579 C C . GLY A 1 207 ? -9.590 13.674 -16.480 1.00 57.66 207 GLY A C 1
ATOM 1580 O O . GLY A 1 207 ? -10.666 13.419 -15.936 1.00 57.66 207 GLY A O 1
ATOM 1581 N N . VAL A 1 208 ? -9.422 14.752 -17.232 1.00 55.91 208 VAL A N 1
ATOM 1582 C CA . VAL A 1 208 ? -10.530 15.649 -17.612 1.00 55.91 208 VAL A CA 1
ATOM 1583 C C . VAL A 1 208 ? -11.538 14.918 -18.528 1.00 55.91 208 VAL A C 1
ATOM 1585 O O . VAL A 1 208 ? -12.368 15.543 -19.177 1.00 55.91 208 VAL A O 1
ATOM 1588 N N . GLU A 1 209 ? -11.479 13.583 -18.589 1.00 52.59 209 GLU A N 1
ATOM 1589 C CA . GLU A 1 209 ? -12.453 12.763 -19.273 1.00 52.59 209 GLU A CA 1
ATOM 1590 C C . GLU A 1 209 ? -13.851 13.060 -18.724 1.00 52.59 209 GLU A C 1
ATOM 1592 O O . GLU A 1 209 ? -14.037 13.233 -17.509 1.00 52.59 209 GLU A O 1
ATOM 1597 N N . PRO A 1 210 ? -14.820 13.208 -19.637 1.00 54.72 210 PRO A N 1
ATOM 1598 C CA . PRO A 1 210 ? -16.111 13.776 -19.324 1.00 54.72 210 PRO A CA 1
ATOM 1599 C C . PRO A 1 210 ? -16.835 12.967 -18.237 1.00 54.72 210 PRO A C 1
ATOM 1601 O O . PRO A 1 210 ? -16.642 11.757 -18.119 1.00 54.72 210 PRO A O 1
ATOM 1604 N N . PRO A 1 211 ? -17.704 13.623 -17.446 1.00 54.25 211 PRO A N 1
ATOM 1605 C CA . PRO A 1 211 ? -18.351 13.088 -16.243 1.00 54.25 211 PRO A CA 1
ATOM 1606 C C . PRO A 1 211 ? -19.345 11.935 -16.479 1.00 54.25 211 PRO A C 1
ATOM 1608 O O . PRO A 1 211 ? -20.156 11.643 -15.598 1.00 54.25 211 PRO A O 1
ATOM 1611 N N . TYR A 1 212 ? -19.291 11.249 -17.621 1.00 55.59 212 TYR A N 1
ATOM 1612 C CA . TYR A 1 212 ? -20.111 10.079 -17.903 1.00 55.59 212 TYR A CA 1
ATOM 1613 C C . TYR A 1 212 ? -19.613 8.868 -17.100 1.00 55.59 212 TYR A C 1
ATOM 1615 O O . TYR A 1 212 ? -18.878 8.012 -17.574 1.00 55.59 212 TYR A O 1
ATOM 1623 N N . ALA A 1 213 ? -20.019 8.855 -15.829 1.00 56.97 213 ALA A N 1
ATOM 1624 C CA . ALA A 1 213 ? -20.572 7.713 -15.108 1.00 56.97 213 ALA A CA 1
ATOM 1625 C C . ALA A 1 213 ? -19.866 6.354 -15.244 1.00 56.97 213 ALA A C 1
ATOM 1627 O O . ALA A 1 213 ? -20.539 5.325 -15.281 1.00 56.97 213 ALA A O 1
ATOM 1628 N N . ASN A 1 214 ? -18.533 6.296 -15.231 1.00 68.81 214 ASN A N 1
ATOM 1629 C CA . ASN A 1 214 ? -17.901 5.014 -14.949 1.00 68.81 214 ASN A CA 1
ATOM 1630 C C . ASN A 1 214 ? -18.216 4.649 -13.483 1.00 68.81 214 ASN A C 1
ATOM 1632 O O . ASN A 1 214 ? -17.742 5.315 -12.557 1.00 68.81 214 ASN A O 1
ATOM 1636 N N . LEU A 1 215 ? -19.088 3.654 -13.279 1.00 70.56 215 LEU A N 1
ATOM 1637 C CA . LEU A 1 215 ? -19.557 3.179 -11.967 1.00 70.56 215 LEU A CA 1
ATOM 1638 C C . LEU A 1 215 ? -18.390 2.868 -11.020 1.00 70.56 215 LEU A C 1
ATOM 1640 O O . LEU A 1 215 ? -18.492 3.104 -9.813 1.00 70.56 215 LEU A O 1
ATOM 1644 N N . ASP A 1 216 ? -17.256 2.449 -11.581 1.00 69.19 216 ASP A N 1
ATOM 1645 C CA . ASP A 1 216 ? -16.008 2.226 -10.858 1.00 69.19 216 ASP A CA 1
ATOM 1646 C C . ASP A 1 216 ? -15.563 3.480 -10.091 1.00 69.19 216 ASP A C 1
ATOM 1648 O O . ASP A 1 216 ? -15.209 3.399 -8.917 1.00 69.19 216 ASP A O 1
ATOM 1652 N N . HIS A 1 217 ? -15.701 4.677 -10.672 1.00 71.38 217 HIS A N 1
ATOM 1653 C CA . HIS A 1 217 ? -15.337 5.926 -9.997 1.00 71.38 217 HIS A CA 1
ATOM 1654 C C . HIS A 1 217 ? -16.187 6.220 -8.760 1.00 71.38 217 HIS A C 1
ATOM 1656 O O . HIS A 1 217 ? -15.673 6.767 -7.780 1.00 71.38 217 HIS A O 1
ATOM 1662 N N . LEU A 1 218 ? -17.479 5.883 -8.789 1.00 74.00 218 LEU A N 1
ATOM 1663 C CA . LEU A 1 218 ? -18.355 6.053 -7.628 1.00 74.00 218 LEU A CA 1
ATOM 1664 C C . LEU A 1 218 ? -18.008 5.050 -6.529 1.00 74.00 218 LEU A C 1
ATOM 1666 O O . LEU A 1 218 ? -18.064 5.397 -5.348 1.00 74.00 218 LEU A O 1
ATOM 1670 N N . TYR A 1 219 ? -17.623 3.830 -6.909 1.00 77.94 219 TYR A N 1
ATOM 1671 C CA . TYR A 1 219 ? -17.126 2.834 -5.967 1.00 77.94 219 TYR A CA 1
ATOM 1672 C C . TYR A 1 219 ? -15.836 3.322 -5.296 1.00 77.94 219 TYR A C 1
ATOM 1674 O O . TYR A 1 219 ? -15.753 3.360 -4.071 1.00 77.94 219 TYR A O 1
ATOM 1682 N N . ASP A 1 220 ? -14.881 3.823 -6.075 1.00 75.38 220 ASP A N 1
ATOM 1683 C CA . ASP A 1 220 ? -13.599 4.327 -5.581 1.00 75.38 220 ASP A CA 1
ATOM 1684 C C . ASP A 1 220 ? -13.724 5.536 -4.660 1.00 75.38 220 ASP A C 1
ATOM 1686 O O . ASP A 1 220 ? -13.035 5.632 -3.640 1.00 75.38 220 ASP A O 1
ATOM 1690 N N . ALA A 1 221 ? -14.631 6.459 -4.979 1.00 78.62 221 ALA A N 1
ATOM 1691 C CA . ALA A 1 221 ? -14.859 7.635 -4.151 1.00 78.62 221 ALA A CA 1
ATOM 1692 C C . ALA A 1 221 ? -15.200 7.255 -2.697 1.00 78.62 221 ALA A C 1
ATOM 1694 O O . ALA A 1 221 ? -14.765 7.946 -1.772 1.00 78.62 221 ALA A O 1
ATOM 1695 N N . LYS A 1 222 ? -15.879 6.117 -2.474 1.00 80.44 222 LYS A N 1
ATOM 1696 C CA . LYS A 1 222 ? -16.200 5.616 -1.125 1.00 80.44 222 LYS A CA 1
ATOM 1697 C C . LYS A 1 222 ? -14.953 5.237 -0.323 1.00 80.44 222 LYS A C 1
ATOM 1699 O O . LYS A 1 222 ? -14.929 5.455 0.884 1.00 80.44 222 LYS A O 1
ATOM 1704 N N . PHE A 1 223 ? -13.910 4.725 -0.976 1.00 82.25 223 PHE A N 1
ATOM 1705 C CA . PHE A 1 223 ? -12.682 4.275 -0.310 1.00 82.25 223 PHE A CA 1
ATOM 1706 C C . PHE A 1 223 ? -11.585 5.345 -0.240 1.00 82.25 223 PHE A C 1
ATOM 1708 O O . PHE A 1 223 ? -10.614 5.170 0.499 1.00 82.25 223 PHE A O 1
ATOM 1715 N N . PHE A 1 224 ? -11.690 6.438 -1.006 1.00 77.50 224 PHE A N 1
ATOM 1716 C CA . PHE A 1 224 ? -10.587 7.406 -1.143 1.00 77.50 224 PHE A CA 1
ATOM 1717 C C . PHE A 1 224 ? -10.978 8.863 -0.889 1.00 77.50 224 PHE A C 1
ATOM 1719 O O . PHE A 1 224 ? -10.113 9.703 -0.597 1.00 77.50 224 PHE A O 1
ATOM 1726 N N . GLU A 1 225 ? -12.263 9.184 -1.017 1.00 81.12 225 GLU A N 1
ATOM 1727 C CA . GLU A 1 225 ? -12.761 10.556 -1.074 1.00 81.12 225 GLU A CA 1
ATOM 1728 C C . GLU A 1 225 ? -13.822 10.853 -0.014 1.00 81.12 225 GLU A C 1
ATOM 1730 O O . GLU A 1 225 ? -14.632 11.759 -0.189 1.00 81.12 225 GLU A O 1
ATOM 1735 N N . CYS A 1 226 ? -13.772 10.179 1.139 1.00 83.94 226 CYS A N 1
ATOM 1736 C CA . CYS A 1 226 ? -14.682 10.461 2.257 1.00 83.94 226 CYS A CA 1
ATOM 1737 C C . CYS A 1 226 ? -14.676 11.939 2.703 1.00 83.94 226 CYS A C 1
ATOM 1739 O O . CYS A 1 226 ? -15.639 12.412 3.294 1.00 83.94 226 CYS A O 1
ATOM 1741 N N . TYR A 1 227 ? -13.593 12.671 2.419 1.00 81.31 227 TYR A N 1
ATOM 1742 C CA . TYR A 1 227 ? -13.444 14.101 2.694 1.00 81.31 227 TYR A CA 1
ATOM 1743 C C . TYR A 1 227 ? -14.247 15.002 1.754 1.00 81.31 227 TYR A C 1
ATOM 1745 O O . TYR A 1 227 ? -14.583 16.113 2.136 1.00 81.31 227 TYR A O 1
ATOM 1753 N N . ARG A 1 228 ? -14.570 14.550 0.535 1.00 78.62 228 ARG A N 1
ATOM 1754 C CA . ARG A 1 228 ? -15.344 15.361 -0.418 1.00 78.62 228 ARG A CA 1
ATOM 1755 C C . ARG A 1 228 ? -16.819 15.446 -0.059 1.00 78.62 228 ARG A C 1
ATOM 1757 O O . ARG A 1 228 ? -17.487 16.380 -0.477 1.00 78.62 228 ARG A O 1
ATOM 1764 N N . ALA A 1 229 ? -17.326 14.478 0.696 1.00 73.62 229 ALA A N 1
ATOM 1765 C CA . ALA A 1 229 ? -18.742 14.397 1.018 1.00 73.62 229 ALA A CA 1
ATOM 1766 C C . ALA A 1 229 ? -19.177 15.351 2.145 1.00 73.62 229 ALA A C 1
ATOM 1768 O O . ALA A 1 229 ? -20.362 15.376 2.469 1.00 73.62 229 ALA A O 1
ATOM 1769 N N . ARG A 1 230 ? -18.253 16.076 2.801 1.00 74.81 230 ARG A N 1
ATOM 1770 C CA . ARG A 1 230 ? -18.559 16.818 4.033 1.00 74.81 230 ARG A CA 1
ATOM 1771 C C . ARG A 1 230 ? -17.825 18.162 4.120 1.00 74.81 230 ARG A C 1
ATOM 1773 O O . ARG A 1 230 ? -16.595 18.163 4.084 1.00 74.81 230 ARG A O 1
ATOM 1780 N N . PRO A 1 231 ? -18.542 19.287 4.298 1.00 72.56 231 PRO A N 1
ATOM 1781 C CA . PRO A 1 231 ? -17.923 20.607 4.425 1.00 72.56 231 PRO A CA 1
ATOM 1782 C C . PRO A 1 231 ? -17.069 20.755 5.695 1.00 72.56 231 PRO A C 1
ATOM 1784 O O . PRO A 1 231 ? -16.076 21.469 5.673 1.00 72.56 231 PRO A O 1
ATOM 1787 N N . GLN A 1 232 ? -17.375 20.016 6.768 1.00 72.75 232 GLN A N 1
ATOM 1788 C CA . GLN A 1 232 ? -16.613 20.016 8.031 1.00 72.75 232 GLN A CA 1
ATOM 1789 C C . GLN A 1 232 ? -15.304 19.185 7.968 1.00 72.75 232 GLN A C 1
ATOM 1791 O O . GLN A 1 232 ? -14.587 19.018 8.961 1.00 72.75 232 GLN A O 1
ATOM 1796 N N . GLY A 1 233 ? -14.985 18.618 6.801 1.00 82.69 233 GLY A N 1
ATOM 1797 C CA . GLY A 1 233 ? -13.912 17.641 6.621 1.00 82.69 233 GLY A CA 1
ATOM 1798 C C . GLY A 1 233 ? -14.353 16.208 6.943 1.00 82.69 233 GLY A C 1
ATOM 1799 O O . GLY A 1 233 ? -15.540 15.902 7.046 1.00 82.69 233 GLY A O 1
ATOM 1800 N N . CYS A 1 234 ? -13.395 15.285 7.072 1.00 90.31 234 CYS A N 1
ATOM 1801 C CA . CYS A 1 234 ? -13.680 13.875 7.361 1.00 90.31 234 CYS A CA 1
ATOM 1802 C C . CYS A 1 234 ? -13.050 13.374 8.660 1.00 90.31 234 CYS A C 1
ATOM 1804 O O . CYS A 1 234 ? -12.094 13.945 9.168 1.00 90.31 234 CYS A O 1
ATOM 1806 N N . PHE A 1 235 ? -13.555 12.234 9.131 1.00 92.94 235 PHE A N 1
ATOM 1807 C CA . PHE A 1 235 ? -13.036 11.466 10.269 1.00 92.94 235 PHE A CA 1
ATOM 1808 C C . PHE A 1 235 ? -12.209 10.269 9.781 1.00 92.94 235 PHE A C 1
ATOM 1810 O O . PHE A 1 235 ? -12.362 9.137 10.234 1.00 92.94 235 PHE A O 1
ATOM 1817 N N . CYS A 1 236 ? -11.409 10.509 8.743 1.00 92.38 236 CYS A N 1
ATOM 1818 C CA . CYS A 1 236 ? -10.652 9.474 8.061 1.00 92.38 236 CYS A CA 1
ATOM 1819 C C . CYS A 1 236 ? -9.306 9.249 8.724 1.00 92.38 236 CYS A C 1
ATOM 1821 O O . CYS A 1 236 ? -8.424 10.100 8.610 1.00 92.38 236 CYS A O 1
ATOM 1823 N N . ARG A 1 237 ? -9.122 8.056 9.292 1.00 91.69 237 ARG A N 1
ATOM 1824 C CA . ARG A 1 237 ? -7.864 7.623 9.914 1.00 91.69 237 ARG A CA 1
ATOM 1825 C C . ARG A 1 237 ? -6.634 7.716 9.003 1.00 91.69 237 ARG A C 1
ATOM 1827 O O . ARG A 1 237 ? -5.514 7.820 9.465 1.00 91.69 237 ARG A O 1
ATOM 1834 N N . ARG A 1 238 ? -6.831 7.692 7.679 1.00 88.44 238 ARG A N 1
ATOM 1835 C CA . ARG A 1 238 ? -5.736 7.828 6.702 1.00 88.44 238 ARG A CA 1
ATOM 1836 C C . ARG A 1 238 ? -5.233 9.270 6.570 1.00 88.44 238 ARG A C 1
ATOM 1838 O O . ARG A 1 238 ? -4.116 9.486 6.113 1.00 88.44 238 ARG A O 1
ATOM 1845 N N . ARG A 1 239 ? -6.081 10.257 6.856 1.00 88.88 239 ARG A N 1
ATOM 1846 C CA . ARG A 1 239 ? -5.785 11.681 6.626 1.00 88.88 239 ARG A CA 1
ATOM 1847 C C . ARG A 1 239 ? -5.594 12.467 7.912 1.00 88.88 239 ARG A C 1
ATOM 1849 O O . ARG A 1 239 ? -5.050 13.559 7.857 1.00 88.88 239 ARG A O 1
ATOM 1856 N N . HIS A 1 240 ? -6.063 11.923 9.022 1.00 93.56 240 HIS A N 1
ATOM 1857 C CA . HIS A 1 240 ? -6.213 12.608 10.292 1.00 93.56 240 HIS A CA 1
ATOM 1858 C C . HIS A 1 240 ? -5.930 11.614 11.415 1.00 93.56 240 HIS A C 1
ATOM 1860 O O . HIS A 1 240 ? -6.203 10.422 11.245 1.00 93.56 240 HIS A O 1
ATOM 1866 N N . ALA A 1 241 ? -5.503 12.099 12.579 1.00 95.50 241 ALA A N 1
ATOM 1867 C CA . ALA A 1 241 ? -5.619 11.336 13.817 1.00 95.50 241 ALA A CA 1
ATOM 1868 C C . ALA A 1 241 ? -7.102 11.279 14.216 1.00 95.50 241 ALA A C 1
ATOM 1870 O O . ALA A 1 241 ? -7.599 12.088 14.996 1.00 95.50 241 ALA A O 1
ATOM 1871 N N . ALA A 1 242 ? -7.858 10.402 13.559 1.00 95.56 242 ALA A N 1
ATOM 1872 C CA . ALA A 1 242 ? -9.308 10.348 13.657 1.00 95.56 242 ALA A CA 1
ATOM 1873 C C . ALA A 1 242 ? -9.835 8.919 13.574 1.00 95.56 242 ALA A C 1
ATOM 1875 O O . ALA A 1 242 ? -9.237 8.051 12.938 1.00 95.56 242 ALA A O 1
ATOM 1876 N N . PHE A 1 243 ? -11.024 8.716 14.132 1.00 95.19 243 PHE A N 1
ATOM 1877 C CA . PHE A 1 243 ? -11.774 7.480 14.034 1.00 95.19 243 PHE A CA 1
ATOM 1878 C C . PHE A 1 243 ? -13.249 7.737 13.716 1.00 95.19 243 PHE A C 1
ATOM 1880 O O . PHE A 1 243 ? -13.899 8.644 14.241 1.00 95.19 243 PHE A O 1
ATOM 1887 N N . SER A 1 244 ? -13.794 6.884 12.854 1.00 93.31 244 SER A N 1
ATOM 1888 C CA . SER A 1 244 ? -15.225 6.755 12.618 1.00 93.31 244 SER A CA 1
ATOM 1889 C C . SER A 1 244 ? -15.511 5.354 12.098 1.00 93.31 244 SER A C 1
ATOM 1891 O O . SER A 1 244 ? -14.880 4.913 11.137 1.00 93.31 244 SER A O 1
ATOM 1893 N N . SER A 1 245 ? -16.519 4.694 12.666 1.00 90.88 245 SER A N 1
ATOM 1894 C CA . SER A 1 245 ? -17.020 3.399 12.184 1.00 90.88 245 SER A CA 1
ATOM 1895 C C . SER A 1 245 ? -17.569 3.446 10.752 1.00 90.88 245 SER A C 1
ATOM 1897 O O . SER A 1 245 ? -17.676 2.415 10.099 1.00 90.88 245 SER A O 1
ATOM 1899 N N . HIS A 1 246 ? -17.884 4.641 10.242 1.00 89.31 246 HIS A N 1
ATOM 1900 C CA . HIS A 1 246 ? -18.389 4.854 8.884 1.00 89.31 246 HIS A CA 1
ATOM 1901 C C . HIS A 1 246 ? -17.283 5.183 7.878 1.00 89.31 246 HIS A C 1
ATOM 1903 O O . HIS A 1 246 ? -17.544 5.297 6.679 1.00 89.31 246 HIS A O 1
ATOM 1909 N N . CYS A 1 247 ? -16.044 5.375 8.336 1.00 90.19 247 CYS A N 1
ATOM 1910 C CA . CYS A 1 247 ? -14.931 5.586 7.430 1.00 90.19 247 CYS A CA 1
ATOM 1911 C C . CYS A 1 247 ? -14.489 4.245 6.837 1.00 90.19 247 CYS A C 1
ATOM 1913 O O . CYS A 1 247 ? -13.718 3.508 7.440 1.00 90.19 247 CYS A O 1
ATOM 1915 N N . THR A 1 248 ? -14.906 3.977 5.603 1.00 88.88 248 THR A N 1
ATOM 1916 C CA . THR A 1 248 ? -14.488 2.800 4.829 1.00 88.88 248 THR A CA 1
ATOM 1917 C C . THR A 1 248 ? -13.233 3.050 3.996 1.00 88.88 248 THR A C 1
ATOM 1919 O O . THR A 1 248 ? -12.910 2.259 3.112 1.00 88.88 248 THR A O 1
ATOM 1922 N N . CYS A 1 249 ? -12.515 4.155 4.234 1.00 89.50 249 CYS A N 1
ATOM 1923 C CA . CYS A 1 249 ? -11.303 4.425 3.475 1.00 89.50 249 CYS A CA 1
ATOM 1924 C C . CYS A 1 249 ? -10.274 3.325 3.694 1.00 89.50 249 CYS A C 1
ATOM 1926 O O . CYS A 1 249 ? -9.893 3.037 4.831 1.00 89.50 249 CYS A O 1
ATOM 1928 N N . TRP A 1 250 ? -9.786 2.760 2.594 1.00 90.75 250 TRP A N 1
ATOM 1929 C CA . TRP A 1 250 ? -8.719 1.779 2.676 1.00 90.75 250 TRP A CA 1
ATOM 1930 C C . TRP A 1 250 ? -7.435 2.460 3.150 1.00 90.75 250 TRP A C 1
ATOM 1932 O O . TRP A 1 250 ? -7.053 3.538 2.673 1.00 90.75 250 TRP A O 1
ATOM 1942 N N . ALA A 1 251 ? -6.777 1.800 4.090 1.00 86.56 251 ALA A N 1
ATOM 1943 C CA . ALA A 1 251 ? -5.416 2.070 4.508 1.00 86.56 251 ALA A CA 1
ATOM 1944 C C . ALA A 1 251 ? -4.622 0.780 4.277 1.00 86.56 251 ALA A C 1
ATOM 1946 O O . ALA A 1 251 ? -5.223 -0.293 4.372 1.00 86.56 251 ALA A O 1
ATOM 1947 N N . PRO A 1 252 ? -3.319 0.870 3.966 1.00 83.88 252 PRO A N 1
ATOM 1948 C CA . PRO A 1 252 ? -2.486 -0.315 3.904 1.00 83.88 252 PRO A CA 1
ATOM 1949 C C . PRO A 1 252 ? -2.658 -1.138 5.178 1.00 83.88 252 PRO A C 1
ATOM 1951 O O . PRO A 1 252 ? -2.765 -0.537 6.255 1.00 83.88 252 PRO A O 1
ATOM 1954 N N . PRO A 1 253 ? -2.706 -2.475 5.066 1.00 80.44 253 PRO A N 1
ATOM 1955 C CA . PRO A 1 253 ? -2.827 -3.332 6.229 1.00 80.44 253 PRO A CA 1
ATOM 1956 C C . PRO A 1 253 ? -1.697 -2.978 7.193 1.00 80.44 253 PRO A C 1
ATOM 1958 O O . PRO A 1 253 ? -0.518 -3.001 6.831 1.00 80.44 253 PRO A O 1
ATOM 1961 N N . GLY A 1 254 ? -2.077 -2.581 8.406 1.00 74.00 254 GLY A N 1
ATOM 1962 C CA . GLY A 1 254 ? -1.116 -2.309 9.462 1.00 74.00 254 GLY A CA 1
ATOM 1963 C C . GLY A 1 254 ? -0.330 -3.575 9.824 1.00 74.00 254 GLY A C 1
ATOM 1964 O O . GLY A 1 254 ? -0.676 -4.682 9.398 1.00 74.00 254 GLY A O 1
ATOM 1965 N N . PRO A 1 255 ? 0.698 -3.454 10.675 1.00 76.06 255 PRO A N 1
ATOM 1966 C CA . PRO A 1 255 ? 1.473 -4.610 11.120 1.00 76.06 255 PRO A CA 1
ATOM 1967 C C . PRO A 1 255 ? 0.611 -5.654 11.855 1.00 76.06 255 PRO A C 1
ATOM 1969 O O . PRO A 1 255 ? 1.011 -6.808 11.963 1.00 76.06 255 PRO A O 1
ATOM 1972 N N . SER A 1 256 ? -0.591 -5.289 12.312 1.00 82.56 256 SER A N 1
ATOM 1973 C CA . SER A 1 256 ? -1.484 -6.142 13.098 1.00 82.56 256 SER A CA 1
ATOM 1974 C C . SER A 1 256 ? -1.732 -7.518 12.478 1.00 82.56 256 SER A C 1
ATOM 1976 O O . SER A 1 256 ? -1.587 -8.506 13.187 1.00 82.56 256 SER A O 1
ATOM 1978 N N . LEU A 1 257 ? -2.031 -7.627 11.178 1.00 86.44 257 LEU A N 1
ATOM 1979 C CA . LEU A 1 257 ? -2.277 -8.931 10.534 1.00 86.44 257 LEU A CA 1
ATOM 1980 C C . LEU A 1 257 ? -0.991 -9.725 10.261 1.00 86.44 257 LEU A C 1
ATOM 1982 O O . LEU A 1 257 ? -1.018 -10.956 10.237 1.00 86.44 257 LEU A O 1
ATOM 1986 N N . PHE A 1 258 ? 0.141 -9.038 10.103 1.00 89.00 258 PHE A N 1
ATOM 1987 C CA . PHE A 1 258 ? 1.441 -9.664 9.856 1.00 89.00 258 PHE A CA 1
ATOM 1988 C C . PHE A 1 258 ? 2.161 -10.096 11.140 1.00 89.00 258 PHE A C 1
ATOM 1990 O O . PHE A 1 258 ? 3.085 -10.907 11.059 1.00 89.00 258 PHE A O 1
ATOM 1997 N N . LEU A 1 259 ? 1.748 -9.590 12.308 1.00 89.38 259 LEU A N 1
ATOM 1998 C CA . LEU A 1 259 ? 2.416 -9.814 13.594 1.00 89.38 259 LEU A CA 1
ATOM 1999 C C . LEU A 1 259 ? 1.656 -10.732 14.570 1.00 89.38 259 LEU A C 1
ATOM 2001 O O . LEU A 1 259 ? 2.178 -10.999 15.647 1.00 89.38 259 LEU A O 1
ATOM 2005 N N . VAL A 1 260 ? 0.468 -11.255 14.227 1.00 88.62 260 VAL A N 1
ATOM 2006 C CA . VAL A 1 260 ? -0.313 -12.107 15.157 1.00 88.62 260 VAL A CA 1
ATOM 2007 C C . VAL A 1 260 ? 0.410 -13.415 15.496 1.00 88.62 260 VAL A C 1
ATOM 2009 O O . VAL A 1 260 ? 0.658 -13.725 16.656 1.00 88.62 260 VAL A O 1
ATOM 2012 N N . CYS A 1 261 ? 0.713 -14.228 14.482 1.00 92.38 261 CYS A N 1
ATOM 2013 C CA . CYS A 1 261 ? 1.457 -15.479 14.620 1.00 92.38 261 CYS A CA 1
ATOM 2014 C C . CYS A 1 261 ? 2.090 -15.859 13.276 1.00 92.38 261 CYS A C 1
ATOM 2016 O O . CYS A 1 261 ? 1.688 -15.349 12.229 1.00 92.38 261 CYS A O 1
ATOM 2018 N N . ARG A 1 262 ? 3.056 -16.789 13.279 1.00 94.12 262 ARG A N 1
ATOM 2019 C CA . ARG A 1 262 ? 3.778 -17.193 12.055 1.00 94.12 262 ARG A CA 1
ATOM 2020 C C . ARG A 1 262 ? 2.843 -17.684 10.946 1.00 94.12 262 ARG A C 1
ATOM 2022 O O . ARG A 1 262 ? 2.986 -17.255 9.808 1.00 94.12 262 ARG A O 1
ATOM 2029 N N . ALA A 1 263 ? 1.878 -18.541 11.284 1.00 94.69 263 ALA A N 1
ATOM 2030 C CA . ALA A 1 263 ? 0.941 -19.097 10.308 1.00 94.69 263 ALA A CA 1
ATOM 2031 C C . ALA A 1 263 ? 0.045 -18.014 9.686 1.00 94.69 263 ALA A C 1
ATOM 2033 O O . ALA A 1 263 ? -0.083 -17.948 8.466 1.00 94.69 263 ALA A O 1
ATOM 2034 N N . LEU A 1 264 ? -0.529 -17.125 10.509 1.00 94.50 264 LEU A N 1
ATOM 2035 C CA . LEU A 1 264 ? -1.376 -16.046 10.001 1.00 94.50 264 LEU A CA 1
ATOM 2036 C C . LEU A 1 264 ? -0.569 -15.020 9.203 1.00 94.50 264 LEU A C 1
ATOM 2038 O O . LEU A 1 264 ? -1.048 -14.545 8.183 1.00 94.50 264 LEU A O 1
ATOM 2042 N N . SER A 1 265 ? 0.667 -14.733 9.617 1.00 95.31 265 SER A N 1
ATOM 2043 C CA . SER A 1 265 ? 1.578 -13.860 8.875 1.00 95.31 265 SER A CA 1
ATOM 2044 C C . SER A 1 265 ? 1.865 -14.404 7.475 1.00 95.31 265 SER A C 1
ATOM 2046 O O . SER A 1 265 ? 1.789 -13.662 6.500 1.00 95.31 265 SER A O 1
ATOM 2048 N N . GLN A 1 266 ? 2.122 -15.710 7.348 1.00 96.50 266 GLN A N 1
ATOM 2049 C CA . GLN A 1 266 ? 2.329 -16.364 6.053 1.00 96.50 266 GLN A CA 1
ATOM 2050 C C . GLN A 1 266 ? 1.071 -16.322 5.178 1.00 96.50 266 GLN A C 1
ATOM 2052 O O . GLN A 1 266 ? 1.159 -15.987 3.998 1.00 96.50 266 GLN A O 1
ATOM 2057 N N . ASP A 1 267 ? -0.103 -16.610 5.747 1.00 97.56 267 ASP A N 1
ATOM 2058 C CA . ASP A 1 267 ? -1.369 -16.538 5.010 1.00 97.56 267 ASP A CA 1
ATOM 2059 C C . ASP A 1 267 ? -1.699 -15.087 4.599 1.00 97.56 267 ASP A C 1
ATOM 2061 O O . ASP A 1 267 ? -2.142 -14.848 3.474 1.00 97.56 267 ASP A O 1
ATOM 2065 N N . ALA A 1 268 ? -1.410 -14.102 5.456 1.00 96.81 268 ALA A N 1
ATOM 2066 C CA . ALA A 1 268 ? -1.582 -12.680 5.167 1.00 96.81 268 ALA A CA 1
ATOM 2067 C C . ALA A 1 268 ? -0.629 -12.197 4.067 1.00 96.81 268 ALA A C 1
ATOM 2069 O O . ALA A 1 268 ? -1.068 -11.517 3.141 1.00 96.81 268 ALA A O 1
ATOM 2070 N N . GLN A 1 269 ? 0.649 -12.591 4.113 1.00 96.50 269 GLN A N 1
ATOM 2071 C CA . GLN A 1 269 ? 1.614 -12.332 3.040 1.00 96.50 269 GLN A CA 1
ATOM 2072 C C . GLN A 1 269 ? 1.148 -12.964 1.728 1.00 96.50 269 GLN A C 1
ATOM 2074 O O . GLN A 1 269 ? 1.144 -12.298 0.693 1.00 96.50 269 GLN A O 1
ATOM 2079 N N . TYR A 1 270 ? 0.698 -14.220 1.763 1.00 97.94 270 TYR A N 1
ATOM 2080 C CA . TYR A 1 270 ? 0.148 -14.885 0.589 1.00 97.94 270 TYR A CA 1
ATOM 2081 C C . TYR A 1 270 ? -1.009 -14.088 -0.017 1.00 97.94 270 TYR A C 1
ATOM 2083 O O . TYR A 1 270 ? -0.967 -13.782 -1.208 1.00 97.94 270 TYR A O 1
ATOM 2091 N N . VAL A 1 271 ? -2.014 -13.703 0.775 1.00 97.62 271 VAL A N 1
ATOM 2092 C CA . VAL A 1 271 ? -3.157 -12.919 0.280 1.00 97.62 271 VAL A CA 1
ATOM 2093 C C . VAL A 1 271 ? -2.704 -11.561 -0.251 1.00 97.62 271 VAL A C 1
ATOM 2095 O O . VAL A 1 271 ? -3.014 -11.229 -1.393 1.00 97.62 271 VAL A O 1
ATOM 2098 N N . PHE A 1 272 ? -1.928 -10.805 0.526 1.00 96.94 272 PHE A N 1
ATOM 2099 C CA . PHE A 1 272 ? -1.501 -9.456 0.161 1.00 96.94 272 PHE A CA 1
ATOM 2100 C C . PHE A 1 272 ? -0.712 -9.440 -1.153 1.00 96.94 272 PHE A C 1
ATOM 2102 O O . PHE A 1 272 ? -1.045 -8.681 -2.063 1.00 96.94 272 PHE A O 1
ATOM 2109 N N . PHE A 1 273 ? 0.285 -10.315 -1.300 1.00 97.31 273 PHE A N 1
ATOM 2110 C CA . PHE A 1 273 ? 1.150 -10.314 -2.480 1.00 97.31 273 PHE A CA 1
ATOM 2111 C C . PHE A 1 273 ? 0.537 -11.014 -3.704 1.00 97.31 273 PHE A C 1
ATOM 2113 O O . PHE A 1 273 ? 0.885 -10.671 -4.834 1.00 97.31 273 PHE A O 1
ATOM 2120 N N . SER A 1 274 ? -0.407 -11.945 -3.509 1.00 97.75 274 SER A N 1
ATOM 2121 C CA . SER A 1 274 ? -1.049 -12.660 -4.624 1.00 97.75 274 SER A CA 1
ATOM 2122 C C . SER A 1 274 ? -2.335 -12.022 -5.139 1.00 97.75 274 SER A C 1
ATOM 2124 O O . SER A 1 274 ? -2.708 -12.255 -6.290 1.00 97.75 274 SER A O 1
ATOM 2126 N N . ARG A 1 275 ? -3.031 -11.230 -4.313 1.00 97.50 275 ARG A N 1
ATOM 2127 C CA . ARG A 1 275 ? -4.322 -10.617 -4.668 1.00 97.50 275 ARG A CA 1
ATOM 2128 C C . ARG A 1 275 ? -4.232 -9.153 -5.056 1.00 97.50 275 ARG A C 1
ATOM 2130 O O . ARG A 1 275 ? -5.240 -8.608 -5.502 1.00 97.50 275 ARG A O 1
ATOM 2137 N N . ASN A 1 276 ? -3.054 -8.544 -4.947 1.00 96.44 276 ASN A N 1
ATOM 2138 C CA . ASN A 1 276 ? -2.817 -7.174 -5.378 1.00 96.44 276 ASN A CA 1
ATOM 2139 C C . ASN A 1 276 ? -1.794 -7.108 -6.515 1.00 96.44 276 ASN A C 1
ATOM 2141 O O . ASN A 1 276 ? -0.834 -7.873 -6.581 1.00 96.44 276 ASN A O 1
ATOM 2145 N N . ARG A 1 277 ? -2.007 -6.140 -7.401 1.00 95.50 277 ARG A N 1
ATOM 2146 C CA . ARG A 1 277 ? -1.039 -5.625 -8.360 1.00 95.50 277 ARG A CA 1
ATOM 2147 C C . ARG A 1 277 ? -0.188 -4.569 -7.681 1.00 95.50 277 ARG A C 1
ATOM 2149 O O . ARG A 1 277 ? -0.737 -3.597 -7.166 1.00 95.50 277 ARG A O 1
ATOM 2156 N N . PHE A 1 278 ? 1.126 -4.752 -7.725 1.00 96.38 278 PHE A N 1
ATOM 2157 C CA . PHE A 1 278 ? 2.089 -3.829 -7.135 1.00 96.38 278 PHE A CA 1
ATOM 2158 C C . PHE A 1 278 ? 2.623 -2.872 -8.189 1.00 96.38 278 PHE A C 1
ATOM 2160 O O . PHE A 1 278 ? 3.090 -3.317 -9.233 1.00 96.38 278 PHE A O 1
ATOM 2167 N N . ILE A 1 279 ? 2.535 -1.572 -7.920 1.00 94.00 279 ILE A N 1
ATOM 2168 C CA . ILE A 1 279 ? 3.021 -0.503 -8.796 1.00 94.00 279 ILE A CA 1
ATOM 2169 C C . ILE A 1 279 ? 4.123 0.245 -8.057 1.00 94.00 279 ILE A C 1
ATOM 2171 O O . ILE A 1 279 ? 3.877 0.866 -7.026 1.00 94.00 279 ILE A O 1
ATOM 2175 N N . ILE A 1 280 ? 5.346 0.156 -8.553 1.00 94.25 280 ILE A N 1
ATOM 2176 C CA . ILE A 1 280 ? 6.510 0.695 -7.855 1.00 94.25 280 ILE A CA 1
ATOM 2177 C C . ILE A 1 280 ? 6.841 2.077 -8.399 1.00 94.25 280 ILE A C 1
ATOM 2179 O O . ILE A 1 280 ? 6.740 2.303 -9.601 1.00 94.25 280 ILE A O 1
ATOM 2183 N N . HIS A 1 281 ? 7.209 3.015 -7.532 1.00 89.19 281 HIS A N 1
ATOM 2184 C CA . HIS A 1 281 ? 7.619 4.345 -7.961 1.00 89.19 281 HIS A CA 1
ATOM 2185 C C . HIS A 1 281 ? 8.537 5.037 -6.957 1.00 89.19 281 HIS A C 1
ATOM 2187 O O . HIS A 1 281 ? 8.551 4.728 -5.766 1.00 89.19 281 HIS A O 1
ATOM 2193 N N . ASP A 1 282 ? 9.303 5.999 -7.461 1.00 86.44 282 ASP A N 1
ATOM 2194 C CA . ASP A 1 282 ? 10.262 6.748 -6.655 1.00 86.44 282 ASP A CA 1
ATOM 2195 C C . ASP A 1 282 ? 9.604 7.839 -5.803 1.00 86.44 282 ASP A C 1
ATOM 2197 O O . ASP A 1 282 ? 9.929 7.991 -4.627 1.00 86.44 282 ASP A O 1
ATOM 2201 N N . TYR A 1 283 ? 8.640 8.567 -6.373 1.00 81.69 283 TYR A N 1
ATOM 2202 C CA . TYR A 1 283 ? 8.079 9.777 -5.769 1.00 81.69 283 TYR A CA 1
ATOM 2203 C C . TYR A 1 283 ? 6.562 9.751 -5.698 1.00 81.69 283 TYR A C 1
ATOM 2205 O O . TYR A 1 283 ? 5.894 9.143 -6.530 1.00 81.69 283 TYR A O 1
ATOM 2213 N N . LYS A 1 284 ? 5.995 10.493 -4.745 1.00 71.38 284 LYS A N 1
ATOM 2214 C CA . LYS A 1 284 ? 4.547 10.694 -4.585 1.00 71.38 284 LYS A CA 1
ATOM 2215 C C . LYS A 1 284 ? 3.969 11.726 -5.563 1.00 71.38 284 LYS A C 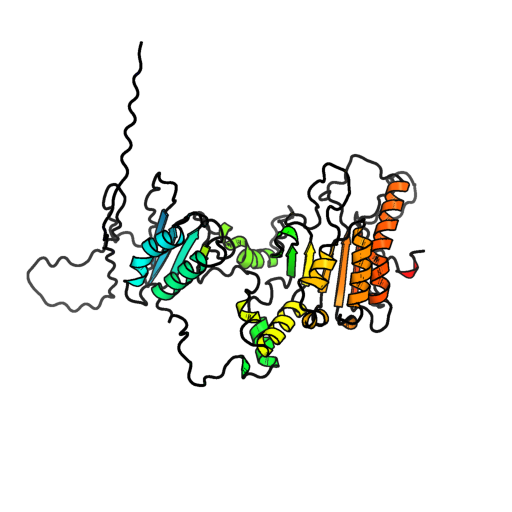1
ATOM 2217 O O . LYS A 1 284 ? 2.958 12.377 -5.290 1.00 71.38 284 LYS A O 1
ATOM 2222 N N . THR A 1 285 ? 4.632 11.945 -6.684 1.00 65.44 285 THR A N 1
ATOM 2223 C CA . THR A 1 285 ? 4.181 12.861 -7.724 1.00 65.44 285 THR A CA 1
ATOM 2224 C C . THR A 1 285 ? 3.084 12.196 -8.549 1.00 65.44 285 THR A C 1
ATOM 2226 O O . THR A 1 285 ? 3.002 10.973 -8.672 1.00 65.44 285 THR A O 1
ATOM 2229 N N . TRP A 1 286 ? 2.174 13.016 -9.078 1.00 60.28 286 TRP A N 1
ATOM 2230 C CA . TRP A 1 286 ? 1.255 12.570 -10.115 1.00 60.28 286 TRP A CA 1
ATOM 2231 C C . TRP A 1 286 ? 1.582 13.304 -11.423 1.00 60.28 286 TRP A C 1
ATOM 2233 O O . TRP A 1 286 ? 1.658 14.537 -11.413 1.00 60.28 286 TRP A O 1
ATOM 2243 N N . PRO A 1 287 ? 1.729 12.583 -12.542 1.00 62.75 287 PRO A N 1
ATOM 2244 C CA . PRO A 1 287 ? 1.631 11.131 -12.643 1.00 62.75 287 PRO A CA 1
ATOM 2245 C C . PRO A 1 287 ? 2.800 10.416 -11.951 1.00 62.75 287 PRO A C 1
ATOM 2247 O O . PRO A 1 287 ? 3.851 11.001 -11.729 1.00 62.75 287 PRO A O 1
ATOM 2250 N N . VAL A 1 288 ? 2.590 9.149 -11.601 1.00 58.38 288 VAL A N 1
ATOM 2251 C CA . VAL A 1 288 ? 3.494 8.338 -10.757 1.00 58.38 288 VAL A CA 1
ATOM 2252 C C . VAL A 1 288 ? 4.899 8.169 -11.335 1.00 58.38 288 VAL A C 1
ATOM 2254 O O . VAL A 1 288 ? 5.855 7.876 -10.628 1.00 58.38 288 VAL A O 1
ATOM 2257 N N . TRP A 1 289 ? 4.999 8.310 -12.650 1.00 62.69 289 TRP A N 1
ATOM 2258 C CA . TRP A 1 289 ? 6.234 8.198 -13.411 1.00 62.69 289 TRP A CA 1
ATOM 2259 C C . TRP A 1 289 ? 6.968 9.536 -13.566 1.00 62.69 289 TRP A C 1
ATOM 2261 O O . TRP A 1 289 ? 8.038 9.556 -14.159 1.00 62.69 289 TRP A O 1
ATOM 2271 N N . ARG A 1 290 ? 6.425 10.653 -13.057 1.00 65.19 290 ARG A N 1
ATOM 2272 C CA . ARG A 1 290 ? 7.096 11.956 -13.116 1.00 65.19 290 ARG A CA 1
ATOM 2273 C C . ARG A 1 290 ? 8.168 12.025 -12.032 1.00 65.19 290 ARG A C 1
ATOM 2275 O O . ARG A 1 290 ? 7.825 12.111 -10.851 1.00 65.19 290 ARG A O 1
ATOM 2282 N N . LEU A 1 291 ? 9.440 12.028 -12.415 1.00 64.56 291 LEU A N 1
ATOM 2283 C CA . LEU A 1 291 ? 10.499 12.435 -11.495 1.00 64.56 291 LEU A CA 1
ATOM 2284 C C . LEU A 1 291 ? 10.338 13.952 -11.248 1.00 64.56 291 LEU A C 1
ATOM 2286 O O . LEU A 1 291 ? 9.841 14.665 -12.120 1.00 64.56 291 LEU A O 1
ATOM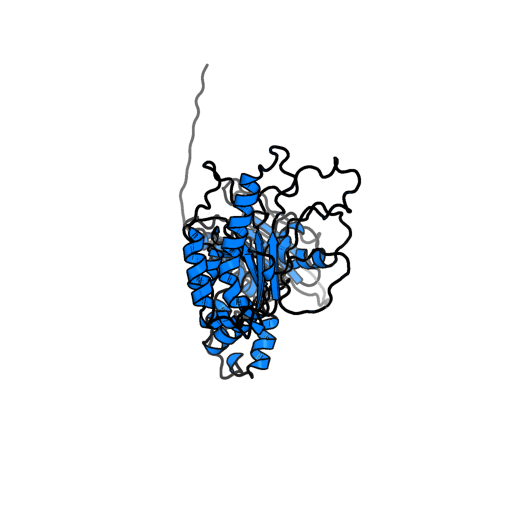 2290 N N . PRO A 1 292 ? 10.619 14.460 -10.038 1.00 66.25 292 PRO A N 1
ATOM 2291 C CA . PRO A 1 292 ? 10.687 15.897 -9.822 1.00 66.25 292 PRO A CA 1
ATOM 2292 C C . PRO A 1 292 ? 11.765 16.475 -10.742 1.00 66.25 292 PRO A C 1
ATOM 2294 O O . PRO A 1 292 ? 12.852 15.900 -10.812 1.00 66.25 292 PRO A O 1
ATOM 2297 N N . ASP A 1 293 ? 11.442 17.578 -11.428 1.00 63.72 293 ASP A N 1
ATOM 2298 C CA . ASP A 1 293 ? 12.332 18.254 -12.375 1.00 63.72 293 ASP A CA 1
ATOM 2299 C C . ASP A 1 293 ? 13.719 18.419 -11.732 1.00 63.72 293 ASP A C 1
ATOM 2301 O O . ASP A 1 293 ? 13.890 19.187 -10.780 1.00 63.72 293 ASP A O 1
ATOM 2305 N N . SER A 1 294 ? 14.701 17.643 -12.198 1.00 56.72 294 SER A N 1
ATOM 2306 C CA . SER A 1 294 ? 16.068 17.750 -11.695 1.00 56.72 294 SER A CA 1
ATOM 2307 C C . SER A 1 294 ? 16.722 18.958 -12.367 1.00 56.72 294 SER A C 1
ATOM 2309 O O . SER A 1 294 ? 16.861 18.955 -13.595 1.00 56.72 294 SER A O 1
ATOM 2311 N N . PRO A 1 295 ? 17.138 19.989 -11.609 1.00 54.66 295 PRO A N 1
ATOM 2312 C CA . PRO A 1 295 ? 17.687 21.220 -12.176 1.00 54.66 295 PRO A CA 1
ATOM 2313 C C . PRO A 1 295 ? 19.004 21.009 -12.944 1.00 54.66 295 PRO A C 1
ATOM 2315 O O . PRO A 1 295 ? 19.408 21.885 -13.702 1.00 54.66 295 PRO A O 1
ATOM 2318 N N . GLU A 1 296 ? 19.662 19.855 -12.787 1.00 58.88 296 GLU A N 1
ATOM 2319 C CA . GLU A 1 296 ? 21.005 19.586 -13.325 1.00 58.88 296 GLU A CA 1
ATOM 2320 C C . GLU A 1 296 ? 21.030 18.592 -14.500 1.00 58.88 296 GLU A C 1
ATOM 2322 O O . GLU A 1 296 ? 22.093 18.146 -14.925 1.00 58.88 296 GLU A O 1
ATOM 2327 N N . GLY A 1 297 ? 19.868 18.294 -15.087 1.00 58.38 297 GLY A N 1
ATOM 2328 C CA . GLY A 1 297 ? 19.768 17.509 -16.315 1.00 58.38 297 GLY A CA 1
ATOM 2329 C C . GLY A 1 297 ? 19.776 15.999 -16.076 1.00 58.38 297 GLY A C 1
ATOM 2330 O O . GLY A 1 297 ? 20.790 15.416 -15.717 1.00 58.38 297 GLY A O 1
ATOM 2331 N N . ASN A 1 298 ? 18.624 15.372 -16.334 1.00 59.22 298 ASN A N 1
ATOM 2332 C CA . ASN A 1 298 ? 18.365 13.955 -16.653 1.00 59.22 298 ASN A CA 1
ATOM 2333 C C . ASN A 1 298 ? 19.050 12.830 -15.848 1.00 59.22 298 ASN A C 1
ATOM 2335 O O . ASN A 1 298 ? 18.858 11.660 -16.183 1.00 59.22 298 ASN A O 1
ATOM 2339 N N . SER A 1 299 ? 19.806 13.111 -14.788 1.00 73.56 299 SER A N 1
ATOM 2340 C CA . SER A 1 299 ? 20.382 12.068 -13.948 1.00 73.56 299 SER A CA 1
ATOM 2341 C C . SER A 1 299 ? 19.370 11.662 -12.889 1.00 73.56 299 SER A C 1
ATOM 2343 O O . SER A 1 299 ? 19.001 12.445 -12.015 1.00 73.56 299 SER A O 1
ATOM 2345 N N . TYR A 1 300 ? 18.915 10.417 -12.972 1.00 83.12 300 TYR A N 1
ATOM 2346 C CA . TYR A 1 300 ? 18.112 9.794 -11.930 1.00 83.12 300 TYR A CA 1
ATOM 2347 C C . TYR A 1 300 ? 18.872 9.851 -10.589 1.00 83.12 300 TYR A C 1
ATOM 2349 O O . TYR A 1 300 ? 20.002 9.377 -10.513 1.00 83.12 300 TYR A O 1
ATOM 2357 N N . PRO A 1 301 ? 18.299 10.415 -9.517 1.00 85.44 301 PRO A N 1
ATOM 2358 C CA . PRO A 1 301 ? 19.089 10.843 -8.359 1.00 85.44 301 PRO A CA 1
ATOM 2359 C C . PRO A 1 301 ? 19.456 9.711 -7.391 1.00 85.44 301 PRO A C 1
ATOM 2361 O O . PRO A 1 301 ? 20.042 9.968 -6.343 1.00 85.44 301 PRO A O 1
ATOM 2364 N N . PHE A 1 302 ? 19.111 8.459 -7.705 1.00 89.12 302 PHE A N 1
ATOM 2365 C CA . PHE A 1 302 ? 19.327 7.325 -6.811 1.00 89.12 302 PHE A CA 1
ATOM 2366 C C . PHE A 1 302 ? 20.302 6.298 -7.392 1.00 89.12 302 PHE A C 1
ATOM 2368 O O . PHE A 1 302 ? 20.296 5.979 -8.586 1.00 89.12 302 PHE A O 1
ATOM 2375 N N . GLU A 1 303 ? 21.099 5.700 -6.508 1.00 91.88 303 GLU A N 1
ATOM 2376 C CA . GLU A 1 303 ? 22.045 4.630 -6.851 1.00 91.88 303 GLU A CA 1
ATOM 2377 C C . GLU A 1 303 ? 21.351 3.322 -7.259 1.00 91.88 303 GLU A C 1
ATOM 2379 O O . GLU A 1 303 ? 21.919 2.514 -7.994 1.00 91.88 303 GLU A O 1
ATOM 2384 N N . ARG A 1 304 ? 20.113 3.109 -6.798 1.00 93.19 304 ARG A N 1
ATOM 2385 C CA . ARG A 1 304 ? 19.300 1.905 -7.034 1.00 93.19 304 ARG A CA 1
ATOM 2386 C C . ARG A 1 304 ? 17.925 2.297 -7.549 1.00 93.19 304 ARG A C 1
ATOM 2388 O O . ARG A 1 304 ? 17.398 3.325 -7.130 1.00 93.19 304 ARG A O 1
ATOM 2395 N N . PHE A 1 305 ? 17.290 1.467 -8.373 1.00 92.00 305 PHE A N 1
ATOM 2396 C CA . PHE A 1 305 ? 15.886 1.695 -8.731 1.00 92.00 305 PHE A CA 1
ATOM 2397 C C . PHE A 1 305 ? 14.958 1.395 -7.554 1.00 92.00 305 PHE A C 1
ATOM 2399 O O . PHE A 1 305 ? 15.206 0.445 -6.810 1.00 92.00 305 PHE A O 1
ATOM 2406 N N . ALA A 1 306 ? 13.850 2.135 -7.431 1.00 93.38 306 ALA A N 1
ATOM 2407 C CA . ALA A 1 306 ? 12.789 1.824 -6.466 1.00 93.38 306 ALA A CA 1
ATOM 2408 C C . ALA A 1 306 ? 12.309 0.368 -6.595 1.00 93.38 306 ALA A C 1
ATOM 2410 O O . ALA A 1 306 ? 12.056 -0.298 -5.597 1.00 93.38 306 ALA A O 1
ATOM 2411 N N . ALA A 1 307 ? 12.265 -0.159 -7.825 1.00 94.50 307 ALA A N 1
ATOM 2412 C CA . ALA A 1 307 ? 11.988 -1.567 -8.105 1.00 94.50 307 ALA A CA 1
ATOM 2413 C C . ALA A 1 307 ? 12.954 -2.518 -7.386 1.00 94.50 307 ALA A C 1
ATOM 2415 O O . ALA A 1 307 ? 12.521 -3.510 -6.798 1.00 94.50 307 ALA A O 1
ATOM 2416 N N . SER A 1 308 ? 14.254 -2.218 -7.421 1.00 96.00 308 SER A N 1
ATOM 2417 C CA . SER A 1 308 ? 15.265 -3.051 -6.778 1.00 96.00 308 SER A CA 1
ATOM 2418 C C . SER A 1 308 ? 15.131 -3.053 -5.263 1.00 96.00 308 SER A C 1
ATOM 2420 O O . SER A 1 308 ? 15.244 -4.103 -4.637 1.00 96.00 308 SER A O 1
ATOM 2422 N N . GLU A 1 309 ? 14.911 -1.878 -4.679 1.00 96.62 309 GLU A N 1
ATOM 2423 C CA . GLU A 1 309 ? 14.733 -1.705 -3.237 1.00 96.62 309 GLU A CA 1
ATOM 2424 C C . GLU A 1 309 ? 13.460 -2.393 -2.753 1.00 96.62 309 GLU A C 1
ATOM 2426 O O . GLU A 1 309 ? 13.503 -3.203 -1.833 1.00 96.62 309 GLU A O 1
ATOM 2431 N N . PHE A 1 310 ? 12.343 -2.185 -3.452 1.00 96.88 310 PHE A N 1
ATOM 2432 C CA . PHE A 1 310 ? 11.093 -2.864 -3.141 1.00 96.88 310 PHE A CA 1
ATOM 2433 C C . PHE A 1 310 ? 11.265 -4.389 -3.110 1.00 96.88 310 PHE A C 1
ATOM 2435 O O . PHE A 1 310 ? 10.876 -5.053 -2.152 1.00 96.88 310 PHE A O 1
ATOM 2442 N N . LEU A 1 311 ? 11.881 -4.956 -4.148 1.00 97.38 311 LEU A N 1
ATOM 2443 C CA . LEU A 1 311 ? 11.987 -6.406 -4.304 1.00 97.38 311 LEU A CA 1
ATOM 2444 C C . LEU A 1 311 ? 13.011 -7.055 -3.366 1.00 97.38 311 LEU A C 1
ATOM 2446 O O . LEU A 1 311 ? 12.851 -8.229 -3.040 1.00 97.38 311 LEU A O 1
ATOM 2450 N N . ARG A 1 312 ? 14.061 -6.334 -2.961 1.00 97.00 312 ARG A N 1
ATOM 2451 C CA . ARG A 1 312 ? 15.121 -6.875 -2.094 1.00 97.00 312 ARG A CA 1
ATOM 2452 C C . ARG A 1 312 ? 14.908 -6.578 -0.617 1.00 97.00 312 ARG A C 1
ATOM 2454 O O . ARG A 1 312 ? 15.210 -7.435 0.208 1.00 97.00 312 ARG A O 1
ATOM 2461 N N . ASP A 1 313 ? 14.384 -5.397 -0.312 1.00 97.12 313 ASP A N 1
ATOM 2462 C CA . ASP A 1 313 ? 14.444 -4.825 1.033 1.00 97.12 313 ASP A CA 1
ATOM 2463 C C . ASP A 1 313 ? 13.047 -4.696 1.664 1.00 97.12 313 ASP A C 1
ATOM 2465 O O . ASP A 1 313 ? 12.913 -4.758 2.884 1.00 97.12 313 ASP A O 1
ATOM 2469 N N . VAL A 1 314 ? 11.989 -4.571 0.850 1.00 95.88 314 VAL A N 1
ATOM 2470 C CA . VAL A 1 314 ? 10.610 -4.375 1.339 1.00 95.88 314 VAL A CA 1
ATOM 2471 C C . VAL A 1 314 ? 9.794 -5.664 1.316 1.00 95.88 314 VAL A C 1
ATOM 2473 O O . VAL A 1 314 ? 9.089 -5.970 2.279 1.00 95.88 314 VAL A O 1
ATOM 2476 N N . VAL A 1 315 ? 9.845 -6.424 0.219 1.00 96.75 315 VAL A N 1
ATOM 2477 C CA . VAL A 1 315 ? 9.093 -7.680 0.100 1.00 96.75 315 VAL A CA 1
ATOM 2478 C C . VAL A 1 315 ? 9.827 -8.787 0.858 1.00 96.75 315 VAL A C 1
ATOM 2480 O O . VAL A 1 315 ? 10.970 -9.097 0.516 1.00 96.75 315 VAL A O 1
ATOM 2483 N N . PRO A 1 316 ? 9.188 -9.455 1.840 1.00 96.56 316 PRO A N 1
ATOM 2484 C CA . PRO A 1 316 ? 9.792 -10.607 2.493 1.00 96.56 316 PRO A CA 1
ATOM 2485 C C . PRO A 1 316 ? 10.189 -11.667 1.465 1.00 96.56 316 PRO A C 1
ATOM 2487 O O . PRO A 1 316 ? 9.401 -12.000 0.579 1.00 96.56 316 PRO A O 1
ATOM 2490 N N . VAL A 1 317 ? 11.379 -12.256 1.606 1.00 97.25 317 VAL A N 1
ATOM 2491 C CA . VAL A 1 317 ? 11.895 -13.244 0.638 1.00 97.25 317 VAL A CA 1
ATOM 2492 C C . VAL A 1 317 ? 10.919 -14.411 0.439 1.00 97.25 317 VAL A C 1
ATOM 2494 O O . VAL A 1 317 ? 10.716 -14.860 -0.687 1.00 97.25 317 VAL A O 1
ATOM 2497 N N . SER A 1 318 ? 10.249 -14.855 1.508 1.00 96.69 318 SER A N 1
ATOM 2498 C CA . SER A 1 318 ? 9.211 -15.896 1.462 1.00 96.69 318 SER A CA 1
ATOM 2499 C C . SER A 1 318 ? 7.980 -15.511 0.638 1.00 96.69 318 SER A C 1
ATOM 2501 O O . SER A 1 318 ? 7.280 -16.388 0.140 1.00 96.69 318 SER A O 1
ATOM 2503 N N . ALA A 1 319 ? 7.710 -14.216 0.487 1.00 97.50 319 ALA A N 1
ATOM 2504 C CA . ALA A 1 319 ? 6.542 -13.691 -0.202 1.00 97.50 319 ALA A CA 1
ATOM 2505 C C . ALA A 1 319 ? 6.785 -13.373 -1.687 1.00 97.50 319 ALA A C 1
ATOM 2507 O O . ALA A 1 319 ? 5.821 -13.189 -2.431 1.00 97.50 319 ALA A O 1
ATOM 2508 N N . LEU A 1 320 ? 8.038 -13.362 -2.158 1.00 98.12 320 LEU A N 1
ATOM 2509 C CA . LEU A 1 320 ? 8.366 -13.091 -3.566 1.00 98.12 320 LEU A CA 1
ATOM 2510 C C . LEU A 1 320 ? 7.676 -14.066 -4.529 1.00 98.12 320 LEU A C 1
ATOM 2512 O O . LEU A 1 320 ? 7.168 -13.660 -5.574 1.00 98.12 320 LEU A O 1
ATOM 2516 N N . ALA A 1 321 ? 7.561 -15.339 -4.147 1.00 97.88 321 ALA A N 1
ATOM 2517 C CA . ALA A 1 321 ? 6.865 -16.357 -4.934 1.00 97.88 321 ALA A CA 1
ATOM 2518 C C . ALA A 1 321 ? 5.338 -16.137 -5.017 1.00 97.88 321 ALA A C 1
ATOM 2520 O O . ALA A 1 321 ? 4.647 -16.768 -5.829 1.00 97.88 321 ALA A O 1
ATOM 2521 N N . HIS A 1 322 ? 4.787 -15.268 -4.167 1.00 98.12 322 HIS A N 1
ATOM 2522 C CA . HIS A 1 322 ? 3.367 -14.931 -4.145 1.00 98.12 322 HIS A CA 1
ATOM 2523 C C . HIS A 1 322 ? 3.024 -13.760 -5.059 1.00 98.12 322 HIS A C 1
ATOM 2525 O O . HIS A 1 322 ? 1.852 -13.622 -5.392 1.00 98.12 322 HIS A O 1
ATOM 2531 N N . LEU A 1 323 ? 4.008 -12.979 -5.522 1.00 98.19 323 LEU A N 1
ATOM 2532 C CA . LEU A 1 323 ? 3.771 -11.908 -6.486 1.00 98.19 323 LEU A CA 1
ATOM 2533 C C . LEU A 1 323 ? 3.116 -12.469 -7.757 1.00 98.19 323 LEU A C 1
ATOM 2535 O O . LEU A 1 323 ? 3.578 -13.450 -8.348 1.00 98.19 323 LEU A O 1
ATOM 2539 N N . ARG A 1 324 ? 2.003 -11.847 -8.160 1.00 97.75 324 ARG A N 1
ATOM 2540 C CA . ARG A 1 324 ? 1.252 -12.200 -9.380 1.00 97.75 324 ARG A CA 1
ATOM 2541 C C . ARG A 1 324 ? 1.251 -11.099 -10.419 1.00 97.75 324 ARG A C 1
ATOM 2543 O O . ARG A 1 324 ? 1.201 -11.394 -11.609 1.00 97.75 324 ARG A O 1
ATOM 2550 N N . PHE A 1 325 ? 1.329 -9.845 -9.991 1.00 97.56 325 PHE A N 1
ATOM 2551 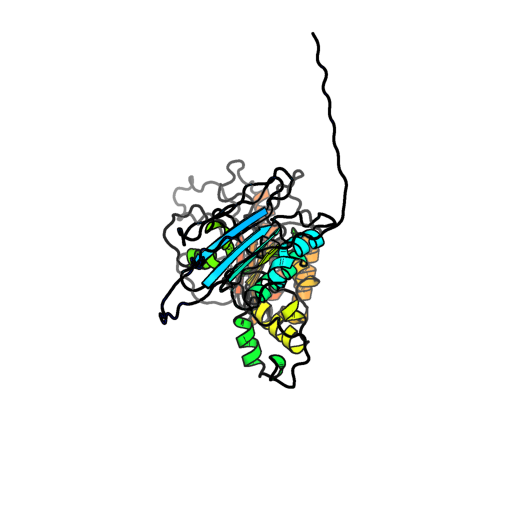C CA . PHE A 1 325 ? 1.397 -8.716 -10.902 1.00 97.56 325 PHE A CA 1
ATOM 2552 C C . PHE A 1 325 ? 2.328 -7.645 -10.346 1.00 97.56 325 PHE A C 1
ATOM 2554 O O . PHE A 1 325 ? 2.103 -7.131 -9.248 1.00 97.56 325 PHE A O 1
ATOM 2561 N N . LEU A 1 326 ? 3.339 -7.291 -11.133 1.00 96.38 326 LEU A N 1
ATOM 2562 C CA . LEU A 1 326 ? 4.321 -6.272 -10.797 1.00 96.38 326 LEU A CA 1
ATOM 2563 C C . LEU A 1 326 ? 4.437 -5.256 -11.934 1.00 96.38 326 LEU A C 1
ATOM 2565 O O . LEU A 1 326 ? 4.561 -5.631 -13.098 1.00 96.38 326 LEU A O 1
ATOM 2569 N N . GLU A 1 327 ? 4.400 -3.977 -11.586 1.00 93.88 327 GLU A N 1
ATOM 2570 C CA . GLU A 1 327 ? 4.571 -2.856 -12.499 1.00 93.88 327 GLU A CA 1
ATOM 2571 C C . GLU A 1 327 ? 5.750 -1.995 -12.060 1.00 93.88 327 GLU A C 1
ATOM 2573 O O . GLU A 1 327 ? 5.795 -1.526 -10.921 1.00 93.88 327 GLU A O 1
ATOM 2578 N N . LEU A 1 328 ? 6.706 -1.822 -12.969 1.00 90.62 328 LEU A N 1
ATOM 2579 C CA . LEU A 1 328 ? 7.986 -1.188 -12.694 1.00 90.62 328 LEU A CA 1
ATOM 2580 C C . LEU A 1 328 ? 8.167 0.072 -13.546 1.00 90.62 328 LEU A C 1
ATOM 2582 O O . LEU A 1 328 ? 7.921 0.016 -14.758 1.00 90.62 328 LEU A O 1
ATOM 2586 N N . PRO A 1 329 ? 8.646 1.174 -12.948 1.00 82.38 329 PRO A N 1
ATOM 2587 C CA . PRO A 1 329 ? 9.137 2.310 -13.696 1.00 82.38 329 PRO A CA 1
ATOM 2588 C C . PRO A 1 329 ? 10.534 1.971 -14.223 1.00 82.38 329 PRO A C 1
ATOM 2590 O O . PRO A 1 329 ? 11.267 1.172 -13.631 1.00 82.38 329 PRO A O 1
ATOM 2593 N N . GLY A 1 330 ? 10.916 2.581 -15.336 1.00 73.81 330 GLY A N 1
ATOM 2594 C CA . GLY A 1 330 ? 12.269 2.467 -15.860 1.00 73.81 330 GLY A CA 1
ATOM 2595 C C . GLY A 1 330 ? 12.873 3.820 -16.172 1.00 73.81 330 GLY A C 1
ATOM 2596 O O . GLY A 1 330 ? 12.183 4.694 -16.685 1.00 73.81 330 GLY A O 1
ATOM 2597 N N . SER A 1 331 ? 14.165 3.970 -15.902 1.00 72.12 331 SER A N 1
ATOM 2598 C CA . SER A 1 331 ? 14.957 5.128 -16.315 1.00 72.12 331 SER A CA 1
ATOM 2599 C C . SER A 1 331 ? 16.342 4.682 -16.787 1.00 72.12 331 SER A C 1
ATOM 2601 O O . SER A 1 331 ? 16.802 3.577 -16.476 1.00 72.12 331 SER A O 1
ATOM 2603 N N . GLU A 1 332 ? 17.012 5.515 -17.582 1.00 70.38 332 GLU A N 1
ATOM 2604 C CA . GLU A 1 332 ? 18.416 5.283 -17.916 1.00 70.38 332 GLU A CA 1
ATOM 2605 C C . GLU A 1 332 ? 19.282 5.762 -16.751 1.00 70.38 332 GLU A C 1
ATOM 2607 O O . GLU A 1 332 ? 19.323 6.956 -16.467 1.00 70.38 332 GLU A O 1
ATOM 2612 N N . HIS A 1 333 ? 19.970 4.857 -16.050 1.00 79.81 333 HIS A N 1
ATOM 2613 C CA . HIS A 1 333 ? 20.870 5.283 -14.978 1.00 79.81 333 HIS A CA 1
ATOM 2614 C C . HIS A 1 333 ? 21.946 4.254 -14.623 1.00 79.81 333 HIS A C 1
ATOM 2616 O O . HIS A 1 333 ? 21.830 3.073 -14.954 1.00 79.81 333 HIS A O 1
ATOM 2622 N N . ALA A 1 334 ? 22.961 4.687 -13.866 1.00 82.19 334 ALA A N 1
ATOM 2623 C CA . ALA A 1 334 ? 23.931 3.813 -13.199 1.00 82.19 334 ALA A CA 1
ATOM 2624 C C . ALA A 1 334 ? 23.260 2.732 -12.326 1.00 82.19 334 ALA A C 1
ATOM 2626 O O . ALA A 1 334 ? 23.784 1.620 -12.206 1.00 82.19 334 ALA A O 1
ATOM 2627 N N . ALA A 1 335 ? 22.048 3.013 -11.833 1.00 88.19 335 ALA A N 1
ATOM 2628 C CA . ALA A 1 335 ? 21.184 2.061 -11.136 1.00 88.19 335 ALA A CA 1
ATOM 2629 C C . ALA A 1 335 ? 20.849 0.799 -11.958 1.00 88.19 335 ALA A C 1
ATOM 2631 O O . ALA A 1 335 ? 20.475 -0.227 -11.390 1.00 88.19 335 ALA A O 1
ATOM 2632 N N . ALA A 1 336 ? 21.069 0.812 -13.278 1.00 87.31 336 ALA A N 1
ATOM 2633 C CA . ALA A 1 336 ? 20.935 -0.364 -14.134 1.00 87.31 336 ALA A CA 1
ATOM 2634 C C . ALA A 1 336 ? 21.842 -1.537 -13.710 1.00 87.31 336 ALA A C 1
ATOM 2636 O O . ALA A 1 336 ? 21.490 -2.694 -13.949 1.00 87.31 336 ALA A O 1
ATOM 2637 N N . ARG A 1 337 ? 22.992 -1.279 -13.063 1.00 89.69 337 ARG A N 1
ATOM 2638 C CA . ARG A 1 337 ? 23.854 -2.358 -12.542 1.00 89.69 337 ARG A CA 1
ATOM 2639 C C . ARG A 1 337 ? 23.195 -3.092 -11.375 1.00 89.69 337 ARG A C 1
ATOM 2641 O O . ARG A 1 337 ? 23.138 -4.321 -11.383 1.00 89.69 337 ARG A O 1
ATOM 2648 N N . ASP A 1 338 ? 22.663 -2.349 -10.404 1.00 93.44 338 ASP A N 1
ATOM 2649 C CA . ASP A 1 338 ? 21.905 -2.930 -9.290 1.00 93.44 338 ASP A CA 1
ATOM 2650 C C . ASP A 1 338 ? 20.633 -3.626 -9.789 1.00 93.44 338 ASP A C 1
ATOM 2652 O O . ASP A 1 338 ? 20.270 -4.697 -9.300 1.00 93.44 338 ASP A O 1
ATOM 2656 N N . TRP A 1 339 ? 19.998 -3.078 -10.826 1.00 93.69 339 TRP A N 1
ATOM 2657 C CA . TRP A 1 339 ? 18.860 -3.716 -11.475 1.00 93.69 339 TRP A CA 1
ATOM 2658 C C . TRP A 1 339 ? 19.203 -5.082 -12.064 1.00 93.69 339 TRP A C 1
ATOM 2660 O O . TRP A 1 339 ? 18.515 -6.061 -11.781 1.00 93.69 339 TRP A O 1
ATOM 2670 N N . LEU A 1 340 ? 20.297 -5.186 -12.825 1.00 93.44 340 LEU A N 1
ATOM 2671 C CA . LEU A 1 340 ? 20.767 -6.461 -13.366 1.00 93.44 340 LEU A CA 1
ATOM 2672 C C . LEU A 1 340 ? 21.029 -7.479 -12.246 1.00 93.44 340 LEU A C 1
ATOM 2674 O O . LEU A 1 340 ? 20.570 -8.621 -12.327 1.00 93.44 340 LEU A O 1
ATOM 2678 N N . ALA A 1 341 ? 21.713 -7.054 -11.180 1.00 95.12 341 ALA A N 1
ATOM 2679 C CA . ALA A 1 341 ? 21.950 -7.901 -10.017 1.00 95.12 341 ALA A CA 1
ATOM 2680 C C . ALA A 1 341 ? 20.629 -8.333 -9.357 1.00 95.12 341 ALA A C 1
ATOM 2682 O O . ALA A 1 341 ? 20.491 -9.480 -8.922 1.00 95.12 341 ALA A O 1
ATOM 2683 N N . THR A 1 342 ? 19.644 -7.435 -9.282 1.00 96.44 342 THR A N 1
ATOM 2684 C CA . THR A 1 342 ? 18.329 -7.722 -8.702 1.00 96.44 342 THR A CA 1
ATOM 2685 C C . THR A 1 342 ? 17.573 -8.747 -9.527 1.00 96.44 342 THR A C 1
ATOM 2687 O O . THR A 1 342 ? 17.107 -9.742 -8.978 1.00 96.44 342 THR A O 1
ATOM 2690 N N . VAL A 1 343 ? 17.517 -8.573 -10.845 1.00 95.88 343 VAL A N 1
ATOM 2691 C CA . VAL A 1 343 ? 16.856 -9.522 -11.744 1.00 95.88 343 VAL A CA 1
ATOM 2692 C C . VAL A 1 343 ? 17.520 -10.900 -11.690 1.00 95.88 343 VAL A C 1
ATOM 2694 O O . VAL A 1 343 ? 16.821 -11.912 -11.639 1.00 95.88 343 VAL A O 1
ATOM 2697 N N . SER A 1 344 ? 18.854 -10.957 -11.618 1.00 95.56 344 SER A N 1
ATOM 2698 C CA . SER A 1 344 ? 19.571 -12.220 -11.420 1.00 95.56 344 SER A CA 1
ATOM 2699 C C . SER A 1 344 ? 19.186 -12.892 -10.100 1.00 95.56 344 SER A C 1
ATOM 2701 O O . SER A 1 344 ? 18.913 -14.087 -10.072 1.00 95.56 344 SER A O 1
ATOM 2703 N N . TRP A 1 345 ? 19.125 -12.125 -9.011 1.00 96.75 345 TRP A N 1
ATOM 2704 C CA . TRP A 1 345 ? 18.762 -12.627 -7.684 1.00 96.75 345 TRP A CA 1
ATOM 2705 C C . TRP A 1 345 ? 17.306 -13.124 -7.600 1.00 96.75 345 TRP A C 1
ATOM 2707 O O . TRP A 1 345 ? 17.012 -14.081 -6.879 1.00 96.75 345 TRP A O 1
ATOM 2717 N N . LEU A 1 346 ? 16.398 -12.503 -8.358 1.00 96.75 346 LEU A N 1
ATOM 2718 C CA . LEU A 1 346 ? 14.975 -12.847 -8.397 1.00 96.75 346 LEU A CA 1
ATOM 2719 C C . LEU A 1 346 ? 14.664 -14.159 -9.123 1.00 96.75 346 LEU A C 1
ATOM 2721 O O . LEU A 1 346 ? 13.596 -14.732 -8.896 1.00 96.75 346 LEU A O 1
ATOM 2725 N N . ARG A 1 347 ? 15.572 -14.634 -9.982 1.00 95.00 347 ARG A N 1
ATOM 2726 C CA . ARG A 1 347 ? 15.348 -15.776 -10.880 1.00 95.00 347 ARG A CA 1
ATOM 2727 C C . ARG A 1 347 ? 14.808 -17.017 -10.169 1.00 95.00 347 ARG A C 1
ATOM 2729 O O . ARG A 1 347 ? 13.838 -17.605 -10.641 1.00 95.00 347 ARG A O 1
ATOM 2736 N N . ASP A 1 348 ? 15.366 -17.325 -9.003 1.00 95.44 348 ASP A N 1
ATOM 2737 C CA . ASP A 1 348 ? 15.038 -18.536 -8.239 1.00 95.44 348 ASP A CA 1
ATOM 2738 C C . ASP A 1 348 ? 14.034 -18.281 -7.103 1.00 95.44 348 ASP A C 1
ATOM 2740 O O . ASP A 1 348 ? 13.725 -19.173 -6.317 1.00 95.44 348 ASP A O 1
ATOM 2744 N N . ARG A 1 349 ? 13.537 -17.044 -6.978 1.00 97.31 349 ARG A N 1
ATOM 2745 C CA . ARG A 1 349 ? 12.651 -16.610 -5.881 1.00 97.31 349 ARG A CA 1
ATOM 2746 C C . ARG A 1 349 ? 11.240 -16.281 -6.347 1.00 97.31 349 ARG A C 1
ATOM 2748 O O . ARG A 1 349 ? 10.309 -16.276 -5.544 1.00 97.31 349 ARG A O 1
ATOM 2755 N N . LEU A 1 350 ? 11.071 -15.997 -7.635 1.00 97.12 350 LEU A N 1
ATOM 2756 C CA . LEU A 1 350 ? 9.779 -15.687 -8.229 1.00 97.12 350 LEU A CA 1
ATOM 2757 C C . LEU A 1 350 ? 9.083 -16.950 -8.733 1.00 97.12 350 LEU A C 1
ATOM 2759 O O . LEU A 1 350 ? 9.679 -17.804 -9.387 1.00 97.12 350 LEU A O 1
ATOM 2763 N N . ASN A 1 351 ? 7.766 -17.006 -8.546 1.00 97.25 351 ASN A N 1
ATOM 2764 C CA . ASN A 1 351 ? 6.916 -17.938 -9.280 1.00 97.25 351 ASN A CA 1
ATOM 2765 C C . ASN A 1 351 ? 6.652 -17.365 -10.682 1.00 97.25 351 ASN A C 1
ATOM 2767 O O . ASN A 1 351 ? 5.581 -16.818 -10.952 1.00 97.25 351 ASN A O 1
ATOM 2771 N N . ARG A 1 352 ? 7.672 -17.443 -11.548 1.00 96.56 352 ARG A N 1
ATOM 2772 C CA . ARG A 1 352 ? 7.660 -16.881 -12.910 1.00 96.56 352 ARG A CA 1
ATOM 2773 C C . ARG A 1 352 ? 6.400 -17.272 -13.706 1.00 96.56 352 ARG A C 1
ATOM 2775 O O . ARG A 1 352 ? 5.744 -16.356 -14.200 1.00 96.56 352 ARG A O 1
ATOM 2782 N N . PRO A 1 353 ? 5.944 -18.542 -13.717 1.00 97.31 353 PRO A N 1
ATOM 2783 C CA . PRO A 1 353 ? 4.767 -18.958 -14.495 1.00 97.31 353 PRO A CA 1
ATOM 2784 C C . PRO A 1 353 ? 3.455 -18.305 -14.089 1.00 97.31 353 PRO A C 1
ATOM 2786 O O . PRO A 1 353 ? 2.497 -18.336 -14.856 1.00 97.31 353 PRO A O 1
ATOM 2789 N N . ALA A 1 354 ? 3.394 -17.755 -12.877 1.00 96.94 354 ALA A N 1
ATOM 2790 C CA . ALA A 1 354 ? 2.226 -17.071 -12.344 1.00 96.94 354 ALA A CA 1
ATOM 2791 C C . ALA A 1 354 ? 2.411 -15.545 -12.271 1.00 96.94 354 ALA A C 1
ATOM 2793 O O . ALA A 1 354 ? 1.487 -14.843 -11.856 1.00 96.94 354 ALA A O 1
ATOM 2794 N N . LEU A 1 355 ? 3.584 -15.025 -12.649 1.00 97.69 355 LEU A N 1
ATOM 2795 C CA . LEU A 1 355 ? 3.909 -13.606 -12.584 1.00 97.69 355 LEU A CA 1
ATOM 2796 C C . LEU A 1 355 ? 3.635 -12.912 -13.920 1.00 97.69 355 LEU A C 1
ATOM 2798 O O . LEU A 1 355 ? 4.213 -13.247 -14.952 1.00 97.69 355 LEU A O 1
ATOM 2802 N N . THR A 1 356 ? 2.792 -11.886 -13.867 1.00 96.94 356 THR A N 1
ATOM 2803 C CA . THR A 1 356 ? 2.675 -10.860 -14.902 1.00 96.94 356 THR A CA 1
ATOM 2804 C C . THR A 1 356 ? 3.589 -9.691 -14.556 1.00 96.94 356 THR A C 1
ATOM 2806 O O . THR A 1 356 ? 3.476 -9.116 -13.472 1.00 96.94 356 THR A O 1
ATOM 2809 N N . LEU A 1 357 ? 4.473 -9.320 -15.476 1.00 96.06 357 LEU A N 1
ATOM 2810 C CA . LEU A 1 357 ? 5.377 -8.188 -15.306 1.00 96.06 357 LEU A CA 1
ATOM 2811 C C . LEU A 1 357 ? 5.078 -7.114 -16.350 1.00 96.06 357 LEU A C 1
ATOM 2813 O O . LEU A 1 357 ? 4.997 -7.400 -17.542 1.00 96.06 357 LEU A O 1
ATOM 2817 N N . ARG A 1 358 ? 4.932 -5.871 -15.897 1.00 93.62 358 ARG A N 1
ATOM 2818 C CA . ARG A 1 358 ? 4.706 -4.699 -16.739 1.00 93.62 358 ARG A CA 1
ATOM 2819 C C . ARG A 1 358 ? 5.805 -3.675 -16.494 1.00 93.62 358 ARG A C 1
ATOM 2821 O O . ARG A 1 358 ? 6.019 -3.262 -15.362 1.00 93.62 358 ARG A O 1
ATOM 2828 N N . VAL A 1 359 ? 6.483 -3.240 -17.543 1.00 91.38 359 VAL A N 1
ATOM 2829 C CA . VAL A 1 359 ? 7.476 -2.163 -17.477 1.00 91.38 359 VAL A CA 1
ATOM 2830 C C . VAL A 1 359 ? 6.901 -0.947 -18.179 1.00 91.38 359 VAL A C 1
ATOM 2832 O O . VAL A 1 359 ? 6.463 -1.044 -19.325 1.00 91.38 359 VAL A O 1
ATOM 2835 N N . ILE A 1 360 ? 6.876 0.191 -17.495 1.00 86.44 360 ILE A N 1
ATOM 2836 C CA . ILE A 1 360 ? 6.383 1.448 -18.051 1.00 86.44 360 ILE A CA 1
ATOM 2837 C C . ILE A 1 360 ? 7.519 2.460 -18.030 1.00 86.44 360 ILE A C 1
ATOM 2839 O O . ILE A 1 360 ? 8.036 2.801 -16.970 1.00 86.44 360 ILE A O 1
ATOM 2843 N N . VAL A 1 361 ? 7.883 2.956 -19.210 1.00 82.81 361 VAL A N 1
ATOM 2844 C CA . VAL A 1 361 ? 8.813 4.075 -19.364 1.00 82.81 361 VAL A CA 1
ATOM 2845 C C . VAL A 1 361 ? 8.068 5.184 -20.085 1.00 82.81 361 VAL A C 1
ATOM 2847 O O . VAL A 1 361 ? 7.940 5.193 -21.310 1.00 82.81 361 VAL A O 1
ATOM 2850 N N . MET A 1 362 ? 7.503 6.082 -19.286 1.00 69.38 362 MET A N 1
ATOM 2851 C CA . MET A 1 362 ? 6.775 7.256 -19.748 1.00 69.38 362 MET A CA 1
ATOM 2852 C C . MET A 1 362 ? 7.573 8.485 -19.338 1.00 69.38 362 MET A C 1
ATOM 2854 O O . MET A 1 362 ? 7.979 8.603 -18.186 1.00 69.38 362 MET A O 1
ATOM 2858 N N . ASP A 1 363 ? 7.796 9.373 -20.293 1.00 61.25 363 ASP A N 1
ATOM 2859 C CA . ASP A 1 363 ? 8.469 10.650 -20.079 1.00 61.25 363 ASP A CA 1
ATOM 2860 C C . ASP A 1 363 ? 7.516 11.665 -19.402 1.00 61.25 363 ASP A C 1
ATOM 2862 O O . ASP A 1 363 ? 6.290 11.525 -19.447 1.00 61.25 363 ASP A O 1
ATOM 2866 N N . GLU A 1 364 ? 8.088 12.665 -18.735 1.00 54.06 364 GLU A N 1
ATOM 2867 C CA . GLU A 1 364 ? 7.494 13.582 -17.748 1.00 54.06 364 GLU A CA 1
ATOM 2868 C C . GLU A 1 364 ? 6.429 14.541 -18.314 1.00 54.06 364 GLU A C 1
ATOM 2870 O O . GLU A 1 364 ? 5.674 15.185 -17.561 1.00 54.06 364 GLU A O 1
ATOM 2875 N N . SER A 1 365 ? 6.329 14.624 -19.642 1.00 52.41 365 SER A N 1
ATOM 2876 C CA . SER A 1 365 ? 5.352 15.454 -20.340 1.00 52.41 365 SER A CA 1
ATOM 2877 C C . SER A 1 365 ? 3.984 14.766 -20.371 1.00 52.41 365 SER A C 1
ATOM 2879 O O . SER A 1 365 ? 3.729 13.827 -21.120 1.00 52.41 365 SER A O 1
ATOM 2881 N N . ASN A 1 366 ? 3.082 15.260 -19.517 1.00 47.91 366 ASN A N 1
ATOM 2882 C CA . ASN A 1 366 ? 1.669 14.888 -19.375 1.00 47.91 366 ASN A CA 1
ATOM 2883 C C . ASN A 1 366 ? 0.860 15.043 -20.679 1.00 47.91 366 ASN A C 1
ATOM 2885 O O . ASN A 1 366 ? 0.017 15.931 -20.783 1.00 47.91 366 ASN A O 1
ATOM 2889 N N . GLY A 1 367 ? 1.109 14.209 -21.688 1.00 50.44 367 GLY A N 1
ATOM 2890 C CA . GLY A 1 367 ? 0.337 14.153 -22.933 1.00 50.44 367 GLY A CA 1
ATOM 2891 C C . GLY A 1 367 ? 0.407 15.406 -23.814 1.00 50.44 367 GLY A C 1
ATOM 2892 O O . GLY A 1 367 ? 0.014 15.339 -24.976 1.00 50.44 367 GLY A O 1
ATOM 2893 N N . ALA A 1 368 ? 0.939 16.524 -23.317 1.00 51.91 368 ALA A N 1
ATOM 2894 C CA . ALA A 1 368 ? 1.367 17.625 -24.151 1.00 51.91 368 ALA A CA 1
ATOM 2895 C C . ALA A 1 368 ? 2.601 17.124 -24.905 1.00 51.91 368 ALA A C 1
ATOM 2897 O O . ALA A 1 368 ? 3.608 16.821 -24.262 1.00 51.91 368 ALA A O 1
ATOM 2898 N N . PRO A 1 369 ? 2.534 16.948 -26.235 1.00 56.84 369 PRO A N 1
ATOM 2899 C CA . PRO A 1 369 ? 3.743 16.700 -26.987 1.00 56.84 369 PRO A CA 1
ATOM 2900 C C . PRO A 1 369 ? 4.663 17.864 -26.687 1.00 56.84 369 PRO A C 1
ATOM 2902 O O . PRO A 1 369 ? 4.283 18.999 -26.959 1.00 56.84 369 PRO A O 1
ATOM 2905 N N . ASP A 1 370 ? 5.798 17.572 -26.066 1.00 55.62 370 ASP A N 1
ATOM 2906 C CA . ASP A 1 370 ? 6.839 18.557 -25.835 1.00 55.62 370 ASP A CA 1
ATOM 2907 C C . ASP A 1 370 ? 7.095 19.231 -27.187 1.00 55.62 370 ASP A C 1
ATOM 2909 O O . ASP A 1 370 ? 7.514 18.577 -28.149 1.00 55.62 370 ASP A O 1
ATOM 2913 N N . ARG A 1 371 ? 6.623 20.474 -27.328 1.00 58.53 371 ARG A N 1
ATOM 2914 C CA . ARG A 1 371 ? 6.579 21.170 -28.622 1.00 58.53 371 ARG A CA 1
ATOM 2915 C C . ARG A 1 371 ? 7.964 21.664 -29.021 1.00 58.53 371 ARG A C 1
ATOM 2917 O O . ARG A 1 371 ? 8.145 22.084 -30.159 1.00 58.53 371 ARG A O 1
ATOM 2924 N N . ASP A 1 372 ? 8.933 21.536 -28.122 1.00 50.47 372 ASP A N 1
ATOM 2925 C CA . ASP A 1 372 ? 10.109 22.392 -28.130 1.00 50.47 372 ASP A CA 1
ATOM 2926 C C . ASP A 1 372 ? 11.392 21.687 -28.594 1.00 50.47 372 ASP A C 1
ATOM 2928 O O . ASP A 1 372 ? 12.477 22.259 -28.530 1.00 50.47 372 ASP A O 1
ATOM 2932 N N . GLY A 1 373 ? 11.305 20.485 -29.176 1.00 65.00 373 GLY A N 1
ATOM 2933 C CA . GLY A 1 373 ? 12.453 19.937 -29.899 1.00 65.00 373 GLY A CA 1
ATOM 2934 C C . GLY A 1 373 ? 12.150 18.706 -30.735 1.00 65.00 373 GLY A C 1
ATOM 2935 O O . GLY A 1 373 ? 11.701 17.683 -30.218 1.00 65.00 373 GLY A O 1
ATOM 2936 N N . GLU A 1 374 ? 12.466 18.766 -32.031 1.00 70.19 374 GLU A N 1
ATOM 2937 C CA . GLU A 1 374 ? 12.636 17.554 -32.831 1.00 70.19 374 GLU A CA 1
ATOM 2938 C C . GLU A 1 374 ? 13.655 16.651 -32.120 1.00 70.19 374 GLU A C 1
ATOM 2940 O O . GLU A 1 374 ? 14.808 17.035 -31.898 1.00 70.19 374 GLU A O 1
ATOM 2945 N N . ALA A 1 375 ? 13.229 15.453 -31.714 1.00 73.38 375 ALA A N 1
ATOM 2946 C CA . ALA A 1 375 ? 14.149 14.458 -31.191 1.00 73.38 375 ALA A CA 1
ATOM 2947 C C . ALA A 1 375 ? 15.162 14.140 -32.296 1.00 73.38 375 ALA A C 1
ATOM 2949 O O . ALA A 1 375 ? 14.807 13.583 -33.335 1.00 73.38 375 ALA A O 1
ATOM 2950 N N . THR A 1 376 ? 16.424 14.518 -32.092 1.00 84.31 376 THR A N 1
ATOM 2951 C CA . THR A 1 376 ? 17.489 14.154 -33.026 1.00 84.31 376 THR A CA 1
ATOM 2952 C C . THR A 1 376 ? 17.602 12.631 -33.095 1.00 84.31 376 THR A C 1
ATOM 2954 O O . THR A 1 376 ? 17.296 11.928 -32.125 1.00 84.31 376 THR A O 1
ATOM 2957 N N . ALA A 1 377 ? 18.064 12.104 -34.232 1.00 84.12 377 ALA A N 1
ATOM 2958 C CA . ALA A 1 377 ? 18.279 10.666 -34.401 1.00 84.12 377 ALA A CA 1
ATOM 2959 C C . ALA A 1 377 ? 19.157 10.080 -33.276 1.00 84.12 377 ALA A C 1
ATOM 2961 O O . ALA A 1 377 ? 18.881 8.989 -32.779 1.00 84.12 377 ALA A O 1
ATOM 2962 N N . ASP A 1 378 ? 20.144 10.844 -32.800 1.00 83.75 378 ASP A N 1
ATOM 2963 C CA . ASP A 1 378 ? 21.020 10.445 -31.697 1.00 83.75 378 ASP A CA 1
ATOM 2964 C C . ASP A 1 378 ? 20.286 10.324 -30.359 1.00 83.75 378 ASP A C 1
ATOM 2966 O O . ASP A 1 378 ? 20.507 9.353 -29.630 1.00 83.75 378 ASP A O 1
ATOM 2970 N N . LYS A 1 379 ? 19.377 11.261 -30.043 1.00 81.94 379 LYS A N 1
ATOM 2971 C CA . LYS A 1 379 ? 18.531 11.188 -28.840 1.00 81.94 379 LYS A CA 1
ATOM 2972 C C . LYS A 1 379 ? 17.589 9.987 -28.908 1.00 81.94 379 LYS A C 1
ATOM 2974 O O . LYS A 1 379 ? 17.472 9.250 -27.934 1.00 81.94 379 LYS A O 1
ATOM 2979 N N . ALA A 1 380 ? 16.968 9.749 -30.065 1.00 83.19 380 ALA A N 1
ATOM 2980 C CA . ALA A 1 380 ? 16.114 8.583 -30.282 1.00 83.19 380 ALA A CA 1
ATOM 2981 C C . ALA A 1 380 ? 16.889 7.263 -30.122 1.00 83.19 380 ALA A C 1
ATOM 2983 O O . ALA A 1 380 ? 16.430 6.347 -29.440 1.00 83.19 380 ALA A O 1
ATOM 2984 N N . ALA A 1 381 ? 18.090 7.176 -30.697 1.00 85.31 381 ALA A N 1
ATOM 2985 C CA . ALA A 1 381 ? 18.950 6.006 -30.569 1.00 85.31 381 ALA A CA 1
ATOM 2986 C C . ALA A 1 381 ? 19.447 5.804 -29.127 1.00 85.31 381 ALA A C 1
ATOM 2988 O O . ALA A 1 381 ? 19.537 4.666 -28.665 1.00 85.31 381 ALA A O 1
ATOM 2989 N N . ALA A 1 382 ? 19.757 6.884 -28.400 1.00 84.25 382 ALA A N 1
ATOM 2990 C CA . ALA A 1 382 ? 20.111 6.822 -26.983 1.00 84.25 382 ALA A CA 1
ATOM 2991 C C . ALA A 1 382 ? 18.956 6.259 -26.142 1.00 84.25 382 ALA A C 1
ATOM 2993 O O . ALA A 1 382 ? 19.168 5.293 -25.406 1.00 84.25 382 ALA A O 1
ATOM 2994 N N . LEU A 1 383 ? 17.741 6.767 -26.371 1.00 82.75 383 LEU A N 1
ATOM 2995 C CA . LEU A 1 383 ? 16.523 6.325 -25.697 1.00 82.75 383 LEU A CA 1
ATOM 2996 C C . LEU A 1 383 ? 16.233 4.836 -25.933 1.00 82.75 383 LEU A C 1
ATOM 2998 O O . LEU A 1 383 ? 16.038 4.066 -24.992 1.00 82.75 383 LEU A O 1
ATOM 3002 N N . LEU A 1 384 ? 16.286 4.395 -27.194 1.00 85.56 384 LEU A N 1
ATOM 3003 C CA . LEU A 1 384 ? 16.104 2.984 -27.544 1.00 85.56 384 LEU A CA 1
ATOM 3004 C C . LEU A 1 384 ? 17.164 2.092 -26.887 1.00 85.56 384 LEU A C 1
ATOM 3006 O O . LEU A 1 384 ? 16.829 1.042 -26.336 1.00 85.56 384 LEU A O 1
ATOM 3010 N N . ARG A 1 385 ? 18.438 2.514 -26.880 1.00 86.50 385 ARG A N 1
ATOM 3011 C CA . ARG A 1 385 ? 19.507 1.772 -26.191 1.00 86.50 385 ARG A CA 1
ATOM 3012 C C . ARG A 1 385 ? 19.213 1.615 -24.707 1.00 86.50 385 ARG A C 1
ATOM 3014 O O . ARG A 1 385 ? 19.530 0.575 -24.132 1.00 86.50 385 ARG A O 1
ATOM 3021 N N . ALA A 1 386 ? 18.617 2.608 -24.064 1.00 83.62 386 ALA A N 1
ATOM 3022 C CA . ALA A 1 386 ? 18.276 2.474 -22.663 1.00 83.62 386 ALA A CA 1
ATOM 3023 C C . ALA A 1 386 ? 17.052 1.616 -22.393 1.00 83.62 386 ALA A C 1
ATOM 3025 O O . ALA A 1 386 ? 17.088 0.840 -21.441 1.00 83.62 386 ALA A O 1
ATOM 3026 N N . TYR A 1 387 ? 16.029 1.667 -23.247 1.00 87.75 387 TYR A N 1
ATOM 3027 C CA . TYR A 1 387 ? 14.916 0.718 -23.175 1.00 87.75 387 TYR A CA 1
ATOM 3028 C C . TYR A 1 387 ? 15.432 -0.719 -23.273 1.00 87.75 387 TYR A C 1
ATOM 3030 O O . TYR A 1 387 ? 15.092 -1.563 -22.444 1.00 87.75 387 TYR A O 1
ATOM 3038 N N . VAL A 1 388 ? 16.357 -0.976 -24.204 1.00 89.06 388 VAL A N 1
ATOM 3039 C CA . VAL A 1 388 ? 17.031 -2.274 -24.312 1.00 89.06 388 VAL A CA 1
ATOM 3040 C C . VAL A 1 388 ? 17.820 -2.595 -23.042 1.00 89.06 388 VAL A C 1
ATOM 3042 O O . VAL A 1 388 ? 17.685 -3.698 -22.520 1.00 89.06 388 VAL A O 1
ATOM 3045 N N . ARG A 1 389 ? 18.605 -1.661 -22.486 1.00 87.06 389 ARG A N 1
ATOM 3046 C CA . ARG A 1 389 ? 19.354 -1.890 -21.231 1.00 87.06 389 ARG A CA 1
ATOM 3047 C C . ARG A 1 389 ? 18.449 -2.217 -20.042 1.00 87.06 389 ARG A C 1
ATOM 3049 O O . ARG A 1 389 ? 18.827 -3.045 -19.219 1.00 87.06 389 ARG A O 1
ATOM 3056 N N . LEU A 1 390 ? 17.272 -1.604 -19.960 1.00 86.38 390 LEU A N 1
ATOM 3057 C CA . LEU A 1 390 ? 16.296 -1.845 -18.901 1.00 86.38 390 LEU A CA 1
ATOM 3058 C C . LEU A 1 390 ? 15.626 -3.223 -19.029 1.00 86.38 390 LEU A C 1
ATOM 3060 O O . LEU A 1 390 ? 15.454 -3.925 -18.030 1.00 86.38 390 LEU A O 1
ATOM 3064 N N . VAL A 1 391 ? 15.248 -3.611 -20.251 1.00 90.94 391 VAL A N 1
ATOM 3065 C CA . VAL A 1 391 ? 14.504 -4.853 -20.520 1.00 90.94 391 VAL A CA 1
ATOM 3066 C C . VAL A 1 391 ? 15.411 -6.067 -20.647 1.00 90.94 391 VAL A C 1
ATOM 3068 O O . VAL A 1 391 ? 15.017 -7.163 -20.258 1.00 90.94 391 VAL A O 1
ATOM 3071 N N . ARG A 1 392 ? 16.628 -5.914 -21.172 1.00 93.00 392 ARG A N 1
ATOM 3072 C CA . ARG A 1 392 ? 17.542 -7.034 -21.434 1.00 93.00 392 ARG A CA 1
ATOM 3073 C C . ARG A 1 392 ? 17.758 -7.942 -20.214 1.00 93.00 392 ARG A C 1
ATOM 3075 O O . ARG A 1 392 ? 17.685 -9.155 -20.406 1.00 93.00 392 ARG A O 1
ATOM 3082 N N . PRO A 1 393 ? 17.946 -7.431 -18.978 1.00 93.06 393 PRO A N 1
ATOM 3083 C CA . PRO A 1 393 ? 18.020 -8.278 -17.787 1.00 93.06 393 PRO A CA 1
ATOM 3084 C C . PRO A 1 393 ? 16.784 -9.170 -17.600 1.00 93.06 393 PRO A C 1
ATOM 3086 O O . PRO A 1 393 ? 16.908 -10.328 -17.208 1.00 93.06 393 PRO A O 1
ATOM 3089 N N . LEU A 1 394 ? 15.591 -8.660 -17.927 1.00 94.12 394 LEU A N 1
ATOM 3090 C CA . LEU A 1 394 ? 14.312 -9.357 -17.761 1.00 94.12 394 LEU A CA 1
ATOM 3091 C C . LEU A 1 394 ? 14.115 -10.507 -18.751 1.00 94.12 394 LEU A C 1
ATOM 3093 O O . LEU A 1 394 ? 13.314 -11.401 -18.477 1.00 94.12 394 LEU A O 1
ATOM 3097 N N . ARG A 1 395 ? 14.883 -10.552 -19.848 1.00 91.88 395 ARG A N 1
ATOM 3098 C CA . ARG A 1 395 ? 14.840 -11.660 -20.816 1.00 91.88 395 ARG A CA 1
ATOM 3099 C C . ARG A 1 395 ? 15.091 -13.010 -20.145 1.00 91.88 395 ARG A C 1
ATOM 3101 O O . ARG A 1 395 ? 14.412 -13.971 -20.479 1.00 91.88 395 ARG A O 1
ATOM 3108 N N . GLY A 1 396 ? 15.994 -13.078 -19.162 1.00 89.56 396 GLY A N 1
ATOM 3109 C CA . GLY A 1 396 ? 16.261 -14.319 -18.422 1.00 89.56 396 GLY A CA 1
ATOM 3110 C C . GLY A 1 396 ? 15.063 -14.806 -17.599 1.00 89.56 396 GLY A C 1
ATOM 3111 O O . GLY A 1 396 ? 14.831 -16.005 -17.488 1.00 89.56 396 GLY A O 1
ATOM 3112 N N . LEU A 1 397 ? 14.242 -13.892 -17.070 1.00 93.50 397 LEU A N 1
ATOM 3113 C CA . LEU A 1 397 ? 13.008 -14.270 -16.371 1.00 93.50 397 LEU A CA 1
ATOM 3114 C C . LEU A 1 397 ? 11.928 -14.754 -17.342 1.00 93.50 397 LEU A C 1
ATOM 3116 O O . LEU A 1 397 ? 11.117 -15.606 -16.988 1.00 93.50 397 LEU A O 1
ATOM 3120 N N . ALA A 1 398 ? 11.904 -14.183 -18.542 1.00 92.44 398 ALA A N 1
ATOM 3121 C CA . ALA A 1 398 ? 10.828 -14.365 -19.499 1.00 92.44 398 ALA A CA 1
ATOM 3122 C C . ALA A 1 398 ? 11.050 -15.568 -20.438 1.00 92.44 398 ALA A C 1
ATOM 3124 O O . ALA A 1 398 ? 10.102 -16.296 -20.714 1.00 92.44 398 ALA A O 1
ATOM 3125 N N . ALA A 1 399 ? 12.286 -15.791 -20.895 1.00 88.44 399 ALA A N 1
ATOM 3126 C CA . ALA A 1 399 ? 12.627 -16.786 -21.914 1.00 88.44 399 ALA A CA 1
ATOM 3127 C C . ALA A 1 399 ? 12.972 -18.176 -21.351 1.00 88.44 399 ALA A C 1
ATOM 3129 O O . ALA A 1 399 ? 12.767 -19.179 -22.030 1.00 88.44 399 ALA A O 1
ATOM 3130 N N . GLU A 1 400 ? 13.507 -18.261 -20.131 1.00 89.25 400 GLU A N 1
ATOM 3131 C CA . GLU A 1 400 ? 13.885 -19.545 -19.530 1.00 89.25 400 GLU A CA 1
ATOM 3132 C C . GLU A 1 400 ? 12.644 -20.290 -19.006 1.00 89.25 400 GLU A C 1
ATOM 3134 O O . GLU A 1 400 ? 11.878 -19.709 -18.231 1.00 89.25 400 GLU A O 1
ATOM 3139 N N . PRO A 1 401 ? 12.436 -21.574 -19.352 1.00 91.75 401 PRO A N 1
ATOM 3140 C CA . PRO A 1 401 ? 11.344 -22.359 -18.792 1.00 91.75 401 PRO A CA 1
ATOM 3141 C C . PRO A 1 401 ? 11.444 -22.490 -17.257 1.00 91.75 401 PRO A C 1
ATOM 3143 O O . PRO A 1 401 ? 12.529 -22.756 -16.737 1.00 91.75 401 PRO A O 1
ATOM 3146 N N . PRO A 1 402 ? 10.334 -22.358 -16.507 1.00 90.12 402 PRO A N 1
ATOM 3147 C CA . PRO A 1 402 ? 9.000 -21.983 -16.955 1.00 90.12 402 PRO A CA 1
ATOM 3148 C C . PRO A 1 402 ? 8.873 -20.447 -16.857 1.00 90.12 402 PRO A C 1
ATOM 3150 O O . PRO A 1 402 ? 8.821 -19.897 -15.759 1.00 90.12 402 PRO A O 1
ATOM 3153 N N . GLY A 1 403 ? 8.918 -19.752 -17.997 1.00 94.25 403 GLY A N 1
ATOM 3154 C CA . GLY A 1 403 ? 9.056 -18.290 -18.061 1.00 94.25 403 GLY A CA 1
ATOM 3155 C C . GLY A 1 403 ? 7.901 -17.508 -17.430 1.00 94.25 403 GLY A C 1
ATOM 3156 O O . GLY A 1 403 ? 7.001 -18.069 -16.803 1.00 94.25 403 GLY A O 1
ATOM 3157 N N . LEU A 1 404 ? 7.912 -16.185 -17.603 1.00 95.88 404 LEU A N 1
ATOM 3158 C CA . LEU A 1 404 ? 6.845 -15.314 -17.098 1.00 95.88 404 LEU A CA 1
ATOM 3159 C C . LEU A 1 404 ? 5.460 -15.738 -17.619 1.00 95.88 404 LEU A C 1
ATOM 3161 O O . LEU A 1 404 ? 5.326 -16.229 -18.741 1.00 95.88 404 LEU A O 1
ATOM 3165 N N . ALA A 1 405 ? 4.416 -15.510 -16.815 1.00 95.31 405 ALA A N 1
ATOM 3166 C CA . ALA A 1 405 ? 3.038 -15.709 -17.259 1.00 95.31 405 ALA A CA 1
ATOM 3167 C C . ALA A 1 405 ? 2.730 -14.787 -18.442 1.00 95.31 405 ALA A C 1
ATOM 3169 O O . ALA A 1 405 ? 2.189 -15.227 -19.453 1.00 95.31 405 ALA A O 1
ATOM 3170 N N . ARG A 1 406 ? 3.072 -13.500 -18.276 1.00 94.62 406 ARG A N 1
ATOM 3171 C CA . ARG A 1 406 ? 2.876 -12.412 -19.241 1.00 94.62 406 ARG A CA 1
ATOM 3172 C C . ARG A 1 406 ? 3.936 -11.335 -19.020 1.00 94.62 406 ARG A C 1
ATOM 3174 O O . ARG A 1 406 ? 4.306 -11.064 -17.873 1.00 94.62 406 ARG A O 1
ATOM 3181 N N . PHE A 1 407 ? 4.390 -10.701 -20.094 1.00 93.88 407 PHE A N 1
ATOM 3182 C CA . PHE A 1 407 ? 5.354 -9.608 -20.036 1.00 93.88 407 PHE A CA 1
ATOM 3183 C C . PHE A 1 407 ? 4.921 -8.464 -20.953 1.00 93.88 407 PHE A C 1
ATOM 3185 O O . PHE A 1 407 ? 4.644 -8.675 -22.128 1.00 93.88 407 PHE A O 1
ATOM 3192 N N . TYR A 1 408 ? 4.860 -7.253 -20.408 1.00 91.19 408 TYR A N 1
ATOM 3193 C CA . TYR A 1 408 ? 4.407 -6.066 -21.124 1.00 91.19 408 TYR A CA 1
ATOM 3194 C C . TYR A 1 408 ? 5.426 -4.947 -21.002 1.00 91.19 408 TYR A C 1
ATOM 3196 O O . TYR A 1 408 ? 5.927 -4.687 -19.904 1.00 91.19 408 TYR A O 1
ATOM 3204 N N . THR A 1 409 ? 5.664 -4.226 -22.093 1.00 89.25 409 THR A N 1
ATOM 3205 C CA . THR A 1 409 ? 6.448 -2.995 -22.071 1.00 89.25 409 THR A CA 1
ATOM 3206 C C . THR A 1 409 ? 5.671 -1.849 -22.708 1.00 89.25 409 THR A C 1
ATOM 3208 O O . THR A 1 409 ? 5.073 -1.964 -23.775 1.00 89.25 409 THR A O 1
ATOM 3211 N N . HIS A 1 410 ? 5.655 -0.712 -22.021 1.00 86.06 410 HIS A N 1
ATOM 3212 C CA . HIS A 1 410 ? 5.074 0.524 -22.527 1.00 86.06 410 HIS A CA 1
ATOM 3213 C C . HIS A 1 410 ? 6.192 1.538 -22.657 1.00 86.06 410 HIS A C 1
ATOM 3215 O O . HIS A 1 410 ? 6.705 2.031 -21.651 1.00 86.06 410 HIS A O 1
ATOM 3221 N N . PHE A 1 411 ? 6.567 1.814 -23.899 1.00 84.06 411 PHE A N 1
ATOM 3222 C CA . PHE A 1 411 ? 7.617 2.758 -24.232 1.00 84.06 411 PHE A CA 1
ATOM 3223 C C . PHE A 1 411 ? 7.028 3.939 -24.981 1.00 84.06 411 PHE A C 1
ATOM 3225 O O . PHE A 1 411 ? 6.141 3.797 -25.826 1.00 84.06 411 PHE A O 1
ATOM 3232 N N . ARG A 1 412 ? 7.545 5.132 -24.695 1.00 76.06 412 ARG A N 1
ATOM 3233 C CA . ARG A 1 412 ? 7.291 6.273 -25.564 1.00 76.06 412 ARG A CA 1
ATOM 3234 C C . ARG A 1 412 ? 8.002 6.012 -26.887 1.00 76.06 412 ARG A C 1
ATOM 3236 O O . ARG A 1 412 ? 9.201 5.747 -26.907 1.00 76.06 412 ARG A O 1
ATOM 3243 N N . TYR A 1 413 ? 7.272 6.090 -27.997 1.00 73.56 413 TYR A N 1
ATOM 3244 C CA . TYR A 1 413 ? 7.923 6.018 -29.299 1.00 73.56 413 TYR A CA 1
ATOM 3245 C C . TYR A 1 413 ? 8.804 7.264 -29.465 1.00 73.56 413 TYR A C 1
ATOM 3247 O O . TYR A 1 413 ? 8.291 8.378 -29.287 1.00 73.56 413 TYR A O 1
ATOM 3255 N N . PRO A 1 414 ? 10.099 7.124 -29.800 1.00 70.06 414 PRO A N 1
ATOM 3256 C CA . PRO A 1 414 ? 10.887 8.265 -30.225 1.00 70.06 414 PRO A CA 1
ATOM 3257 C C . PRO A 1 414 ? 10.249 8.761 -31.523 1.00 70.06 414 PRO A C 1
ATOM 3259 O O . PRO A 1 414 ? 10.321 8.078 -32.541 1.00 70.06 414 PRO A O 1
ATOM 3262 N N . ARG A 1 415 ? 9.535 9.892 -31.480 1.00 64.50 415 ARG A N 1
ATOM 3263 C CA . ARG A 1 415 ? 8.864 10.446 -32.662 1.00 64.50 415 ARG A CA 1
ATOM 3264 C C . ARG A 1 415 ? 9.864 10.526 -33.814 1.00 64.50 415 ARG A C 1
ATOM 3266 O O . ARG A 1 415 ? 10.840 11.263 -33.724 1.00 64.50 415 ARG A O 1
ATOM 3273 N N . GLN A 1 416 ? 9.598 9.804 -34.898 1.00 51.72 416 GLN A N 1
ATOM 3274 C CA . GLN A 1 416 ? 10.134 10.193 -36.195 1.00 51.72 416 GLN A CA 1
ATOM 3275 C C . GLN A 1 416 ? 9.391 11.452 -36.658 1.00 51.72 416 GLN A C 1
ATOM 3277 O O . GLN A 1 416 ? 8.279 11.722 -36.193 1.00 51.72 416 GLN A O 1
ATOM 3282 N N . ARG A 1 417 ? 10.046 12.234 -37.523 1.00 52.78 417 ARG A N 1
ATOM 3283 C CA . ARG A 1 417 ? 9.518 13.445 -38.175 1.00 52.78 417 ARG A CA 1
ATOM 3284 C C . ARG A 1 417 ? 8.037 13.310 -38.562 1.00 52.78 417 ARG A C 1
ATOM 3286 O O . ARG A 1 417 ? 7.581 12.188 -38.793 1.00 52.78 417 ARG A O 1
ATOM 3293 N N . PRO A 1 418 ? 7.288 14.424 -38.682 1.00 49.91 418 PRO A N 1
ATOM 3294 C CA . PRO A 1 418 ? 5.937 14.370 -39.225 1.00 49.91 418 PRO A CA 1
ATOM 3295 C C . PRO A 1 418 ? 5.959 13.564 -40.527 1.00 49.91 418 PRO A C 1
ATOM 3297 O O . PRO A 1 418 ? 6.639 13.921 -41.487 1.00 49.91 418 PRO A O 1
ATOM 3300 N N . TRP A 1 419 ? 5.221 12.455 -40.534 1.00 50.00 419 TRP A N 1
ATOM 3301 C CA . TRP A 1 419 ? 4.999 11.597 -41.701 1.00 50.00 419 TRP A CA 1
ATOM 3302 C C . TRP A 1 419 ? 4.286 12.340 -42.850 1.00 50.00 419 TRP A C 1
ATOM 3304 O O . TRP A 1 419 ? 4.097 11.787 -43.929 1.00 50.00 419 TRP A O 1
ATOM 3314 N N . ASP A 1 420 ? 3.945 13.613 -42.636 1.00 49.94 420 ASP A N 1
ATOM 3315 C CA . ASP A 1 420 ? 3.142 14.497 -43.481 1.00 49.94 420 ASP A CA 1
ATOM 3316 C C . ASP A 1 420 ? 3.828 14.920 -44.804 1.00 49.94 420 ASP A C 1
ATOM 3318 O O . ASP A 1 420 ? 3.337 15.807 -45.493 1.00 49.94 420 ASP A O 1
ATOM 3322 N N . GLY A 1 421 ? 4.945 14.288 -45.188 1.00 54.41 421 GLY A N 1
ATOM 3323 C CA . GLY A 1 421 ? 5.660 14.558 -46.444 1.00 54.41 421 GLY A CA 1
ATOM 3324 C C . GLY A 1 421 ? 5.778 13.379 -47.416 1.00 54.41 421 GLY A C 1
ATOM 3325 O O . GLY A 1 421 ? 6.284 13.568 -48.520 1.00 54.41 421 GLY A O 1
ATOM 3326 N N . LEU A 1 422 ? 5.348 12.166 -47.043 1.00 52.38 422 LEU A N 1
ATOM 3327 C CA . LEU A 1 422 ? 5.423 10.994 -47.923 1.00 52.38 422 LEU A CA 1
ATOM 3328 C C . LEU A 1 422 ? 4.039 10.703 -48.526 1.00 52.38 422 LEU A C 1
ATOM 3330 O O . LEU A 1 422 ? 3.130 10.345 -47.778 1.00 52.38 422 LEU A O 1
ATOM 3334 N N . PRO A 1 423 ? 3.858 10.796 -49.858 1.00 55.75 423 PRO A N 1
ATOM 3335 C CA . PRO A 1 423 ? 2.544 10.716 -50.505 1.00 55.75 423 PRO A CA 1
ATOM 3336 C C . PRO A 1 423 ? 1.821 9.355 -50.407 1.00 55.75 423 PRO A C 1
ATOM 3338 O O . PRO A 1 423 ? 0.763 9.214 -50.999 1.00 55.75 423 PRO A O 1
ATOM 3341 N N . ASN A 1 424 ? 2.341 8.372 -49.659 1.00 61.53 424 ASN A N 1
ATOM 3342 C CA . ASN A 1 424 ? 1.754 7.032 -49.493 1.00 61.53 424 ASN A CA 1
ATOM 3343 C C . ASN A 1 424 ? 2.002 6.427 -48.091 1.00 61.53 424 ASN A C 1
ATOM 3345 O O . ASN A 1 424 ? 2.184 5.218 -47.953 1.00 61.53 424 ASN A O 1
ATOM 3349 N N . ALA A 1 425 ? 2.082 7.247 -47.042 1.00 52.53 425 ALA A N 1
ATOM 3350 C CA . ALA A 1 425 ? 2.284 6.734 -45.688 1.00 52.53 425 ALA A CA 1
ATOM 3351 C C . ALA A 1 425 ? 1.066 5.914 -45.190 1.00 52.53 425 ALA A C 1
ATOM 3353 O O . ALA A 1 425 ? -0.065 6.389 -45.325 1.00 52.53 425 ALA A O 1
ATOM 3354 N N . PRO A 1 426 ? 1.261 4.720 -44.591 1.00 52.72 426 PRO A N 1
ATOM 3355 C CA . PRO A 1 426 ? 0.186 3.981 -43.924 1.00 52.72 426 PRO A CA 1
ATOM 3356 C C . PRO A 1 426 ? -0.435 4.803 -42.772 1.00 52.72 426 PRO A C 1
ATOM 3358 O O . PRO A 1 426 ? 0.187 5.755 -42.289 1.00 52.72 426 PRO A O 1
ATOM 3361 N N . PRO A 1 427 ? -1.665 4.472 -42.327 1.00 56.47 427 PRO A N 1
ATOM 3362 C CA . PRO A 1 427 ? -2.361 5.210 -41.274 1.00 56.47 427 PRO A CA 1
ATOM 3363 C C . PRO A 1 427 ? -1.510 5.347 -40.003 1.00 56.47 427 PRO A C 1
ATOM 3365 O O . PRO A 1 427 ? -0.808 4.422 -39.602 1.00 56.47 427 PRO A O 1
ATOM 3368 N N . ARG A 1 428 ? -1.570 6.532 -39.379 1.00 51.91 428 ARG A N 1
ATOM 3369 C CA . ARG A 1 428 ? -0.762 6.907 -38.207 1.00 51.91 428 ARG A CA 1
ATOM 3370 C C . ARG A 1 428 ? -0.927 5.884 -37.067 1.00 51.91 428 ARG A C 1
ATOM 3372 O O . ARG A 1 428 ? -2.046 5.760 -36.566 1.00 51.91 428 ARG A O 1
ATOM 3379 N N . PRO A 1 429 ? 0.148 5.246 -36.567 1.00 48.94 429 PRO A N 1
ATOM 3380 C CA . PRO A 1 429 ? 0.086 4.575 -35.275 1.00 48.94 429 PRO A CA 1
ATOM 3381 C C . PRO A 1 429 ? -0.157 5.624 -34.175 1.00 48.94 429 PRO A C 1
ATOM 3383 O O . PRO A 1 429 ? 0.314 6.764 -34.261 1.00 48.94 429 PRO A O 1
ATOM 3386 N N . GLY A 1 430 ? -0.937 5.270 -33.150 1.00 51.69 430 GLY A N 1
ATOM 3387 C CA . GLY A 1 430 ? -1.233 6.160 -32.021 1.00 51.69 430 GLY A CA 1
ATOM 3388 C C . GLY A 1 430 ? 0.034 6.663 -31.295 1.00 51.69 430 GLY A C 1
ATOM 3389 O O . GLY A 1 430 ? 1.119 6.113 -31.467 1.00 51.69 430 GLY A O 1
ATOM 3390 N N . PRO A 1 431 ? -0.063 7.699 -30.437 1.00 49.31 431 PRO A N 1
ATOM 3391 C CA . PRO A 1 431 ? 1.092 8.383 -29.829 1.00 49.31 431 PRO A CA 1
ATOM 3392 C C . PRO A 1 431 ? 1.946 7.537 -28.861 1.00 49.31 431 PRO A C 1
ATOM 3394 O O . PRO A 1 431 ? 2.948 8.030 -28.340 1.00 49.31 431 PRO A O 1
ATOM 3397 N N . CYS A 1 432 ? 1.582 6.279 -28.612 1.00 45.38 432 CYS A N 1
ATOM 3398 C CA . CYS A 1 432 ? 2.321 5.351 -27.766 1.00 45.38 432 CYS A CA 1
ATOM 3399 C C . CYS A 1 432 ? 2.598 4.062 -28.546 1.00 45.38 432 CYS A C 1
ATOM 3401 O O . CYS A 1 432 ? 1.653 3.400 -28.968 1.00 45.38 432 CYS A O 1
ATOM 3403 N N . LEU A 1 433 ? 3.872 3.670 -28.672 1.00 45.22 433 LEU A N 1
ATOM 3404 C CA . LEU A 1 433 ? 4.219 2.333 -29.150 1.00 45.22 433 LEU A CA 1
ATOM 3405 C C . LEU A 1 433 ? 4.048 1.363 -27.977 1.00 45.22 433 LEU A C 1
ATOM 3407 O O . LEU A 1 433 ? 4.844 1.347 -27.035 1.00 45.22 433 LEU A O 1
ATOM 3411 N N . GLN A 1 434 ? 2.981 0.573 -28.006 1.00 45.59 434 GLN A N 1
ATOM 3412 C CA . GLN A 1 434 ? 2.834 -0.540 -27.078 1.00 45.59 434 GLN A CA 1
ATOM 3413 C C . GLN A 1 434 ? 3.584 -1.730 -27.664 1.00 45.59 434 GLN A C 1
ATOM 3415 O O . GLN A 1 434 ? 3.112 -2.362 -28.598 1.00 45.59 434 GLN A O 1
ATOM 3420 N N . VAL A 1 435 ? 4.774 -2.018 -27.138 1.00 47.69 435 VAL A N 1
ATOM 3421 C CA . VAL A 1 435 ? 5.506 -3.217 -27.542 1.00 47.69 435 VAL A CA 1
ATOM 3422 C C . VAL A 1 435 ? 4.971 -4.380 -26.719 1.00 47.69 435 VAL A C 1
ATOM 3424 O O . VAL A 1 435 ? 5.321 -4.582 -25.556 1.00 47.69 435 VAL A O 1
ATOM 3427 N N . TYR A 1 436 ? 4.086 -5.154 -27.331 1.00 43.97 436 TYR A N 1
ATOM 3428 C CA . TYR A 1 436 ? 3.670 -6.429 -26.775 1.00 43.97 436 TYR A CA 1
ATOM 3429 C C . TYR A 1 436 ? 4.708 -7.487 -27.131 1.00 43.97 436 TYR A C 1
ATOM 3431 O O . TYR A 1 436 ? 4.755 -8.002 -28.244 1.00 43.97 436 TYR A O 1
ATOM 3439 N N . ALA A 1 437 ? 5.539 -7.828 -26.157 1.00 44.91 437 ALA A N 1
ATOM 3440 C CA . ALA A 1 437 ? 6.299 -9.061 -26.191 1.00 44.91 437 ALA A CA 1
ATOM 3441 C C . ALA A 1 437 ? 5.436 -10.177 -25.588 1.00 44.91 437 ALA A C 1
ATOM 3443 O O . ALA A 1 437 ? 5.633 -10.576 -24.439 1.00 44.91 437 ALA A O 1
ATOM 3444 N N . ASP A 1 438 ? 4.444 -10.649 -26.345 1.00 41.84 438 ASP A N 1
ATOM 3445 C CA . ASP A 1 438 ? 3.666 -11.802 -25.908 1.00 41.84 438 ASP A CA 1
ATOM 3446 C C . ASP A 1 438 ? 4.483 -13.079 -26.133 1.00 41.84 438 ASP A C 1
ATOM 3448 O O . ASP A 1 438 ? 4.734 -13.504 -27.260 1.00 41.84 438 ASP A O 1
ATOM 3452 N N . ILE A 1 439 ? 4.969 -13.669 -25.041 1.00 45.19 439 ILE A N 1
ATOM 3453 C CA . ILE A 1 439 ? 5.798 -14.883 -25.076 1.00 45.19 439 ILE A CA 1
ATOM 3454 C C . ILE A 1 439 ? 4.923 -16.126 -25.327 1.00 45.19 439 ILE A C 1
ATOM 3456 O O . ILE A 1 439 ? 5.445 -17.219 -25.552 1.00 45.19 439 ILE A O 1
ATOM 3460 N N . ARG A 1 440 ? 3.586 -15.989 -25.359 1.00 38.75 440 ARG A N 1
ATOM 3461 C CA . ARG A 1 440 ? 2.675 -17.064 -25.772 1.00 38.75 440 ARG A CA 1
ATOM 3462 C C . ARG A 1 440 ? 1.734 -16.582 -26.874 1.00 38.75 440 ARG A C 1
ATOM 3464 O O . ARG A 1 440 ? 1.097 -15.549 -26.764 1.00 38.75 440 ARG A O 1
ATOM 3471 N N . LYS A 1 441 ? 1.645 -17.375 -27.946 1.00 34.03 441 LYS A N 1
ATOM 3472 C CA . LYS A 1 441 ? 0.728 -17.167 -29.073 1.00 34.03 441 LYS A CA 1
ATOM 3473 C C . LYS A 1 441 ? -0.726 -17.367 -28.621 1.00 34.03 441 LYS A C 1
ATOM 3475 O O . LYS A 1 441 ? -1.236 -18.477 -28.722 1.00 34.03 441 LYS A O 1
ATOM 3480 N N . GLU A 1 442 ? -1.405 -16.322 -28.167 1.00 33.00 442 GLU A N 1
ATOM 3481 C CA . GLU A 1 442 ? -2.869 -16.246 -28.245 1.00 33.00 442 GLU A CA 1
ATOM 3482 C C . GLU A 1 442 ? -3.274 -15.045 -29.117 1.00 33.00 442 GLU A C 1
ATOM 3484 O O . GLU A 1 442 ? -2.575 -14.032 -29.125 1.00 33.00 442 GLU A O 1
ATOM 3489 N N . PRO A 1 443 ? -4.358 -15.147 -29.908 1.00 33.81 443 PRO A N 1
ATOM 3490 C CA . PRO A 1 443 ? -4.785 -14.065 -30.787 1.00 33.81 443 PRO A CA 1
ATOM 3491 C C . PRO A 1 443 ? -5.424 -12.930 -29.973 1.00 33.81 443 PRO A C 1
ATOM 3493 O O . PRO A 1 443 ? -6.415 -13.134 -29.273 1.00 33.81 443 PRO A O 1
ATOM 3496 N N . ALA A 1 444 ? -4.861 -11.728 -30.081 1.00 36.31 444 ALA A N 1
ATOM 3497 C CA . ALA A 1 444 ? -5.403 -10.499 -29.502 1.00 36.31 444 ALA A CA 1
ATOM 3498 C C . ALA A 1 444 ? -6.202 -9.682 -30.553 1.00 36.31 444 ALA A C 1
ATOM 3500 O O . ALA A 1 444 ? -6.161 -10.015 -31.739 1.00 36.31 444 ALA A O 1
ATOM 3501 N N . PRO A 1 445 ? -6.944 -8.629 -30.143 1.00 34.84 445 PRO A N 1
ATOM 3502 C CA . PRO A 1 445 ? -7.814 -7.826 -31.015 1.00 34.84 445 PRO A CA 1
ATOM 3503 C C . PRO A 1 445 ? -7.063 -7.153 -32.178 1.00 34.84 445 PRO A C 1
ATOM 3505 O O . PRO A 1 445 ? -5.884 -6.844 -32.054 1.00 34.84 445 PRO A O 1
ATOM 3508 N N . SER A 1 446 ? -7.758 -6.878 -33.283 1.00 36.03 446 SER A N 1
ATOM 3509 C CA . SER A 1 446 ? -7.214 -6.606 -34.629 1.00 36.03 446 SER A CA 1
ATOM 3510 C C . SER A 1 446 ? -6.385 -5.328 -34.857 1.00 36.03 446 SER A C 1
ATOM 3512 O O . SER A 1 446 ? -5.913 -5.146 -35.975 1.00 36.03 446 SER A O 1
ATOM 3514 N N . ASP A 1 447 ? -6.170 -4.467 -33.857 1.00 30.16 447 ASP A N 1
ATOM 3515 C CA . ASP A 1 447 ? -5.729 -3.075 -34.092 1.00 30.16 447 ASP A CA 1
ATOM 3516 C C . ASP A 1 447 ? -4.409 -2.683 -33.375 1.00 30.16 447 ASP A C 1
ATOM 3518 O O . ASP A 1 447 ? -4.202 -1.513 -33.051 1.00 30.16 447 ASP A O 1
ATOM 3522 N N . TRP A 1 448 ? -3.498 -3.631 -33.100 1.00 39.12 448 TRP A N 1
ATOM 3523 C CA . TRP A 1 448 ? -2.251 -3.366 -32.350 1.00 39.12 448 TRP A CA 1
ATOM 3524 C C . TRP A 1 448 ? -0.977 -3.781 -33.104 1.00 39.12 448 TRP A C 1
ATOM 3526 O O . TRP A 1 448 ? -0.881 -4.903 -33.598 1.00 39.12 448 TRP A O 1
ATOM 3536 N N . ASP A 1 449 ? 0.037 -2.906 -33.114 1.00 36.88 449 ASP A N 1
ATOM 3537 C CA . ASP A 1 449 ? 1.378 -3.203 -33.639 1.00 36.88 449 ASP A CA 1
ATOM 3538 C C . ASP A 1 449 ? 2.225 -3.967 -32.604 1.00 36.88 449 ASP A C 1
ATOM 3540 O O . ASP A 1 449 ? 2.403 -3.521 -31.469 1.00 36.88 449 ASP A O 1
ATOM 3544 N N . TYR A 1 450 ? 2.793 -5.110 -33.001 1.00 40.00 450 TYR A N 1
ATOM 3545 C CA . TYR A 1 450 ? 3.672 -5.941 -32.169 1.00 40.00 450 TYR A CA 1
ATOM 3546 C C . TYR A 1 450 ? 5.144 -5.771 -32.573 1.00 40.00 450 TYR A C 1
ATOM 3548 O O . TYR A 1 450 ? 5.478 -5.808 -33.755 1.00 40.00 450 TYR A O 1
ATOM 3556 N N . MET A 1 451 ? 6.050 -5.693 -31.591 1.00 41.06 451 MET A N 1
ATOM 3557 C CA . MET A 1 451 ? 7.476 -5.979 -31.801 1.00 41.06 451 MET A CA 1
ATOM 3558 C C . MET A 1 451 ? 7.840 -7.248 -31.027 1.00 41.06 451 MET A C 1
ATOM 3560 O O . MET A 1 451 ? 7.736 -7.285 -29.802 1.00 41.06 451 MET A O 1
ATOM 3564 N N . SER A 1 452 ? 8.283 -8.287 -31.739 1.00 39.84 452 SER A N 1
ATOM 3565 C CA . SER A 1 452 ? 8.823 -9.500 -31.113 1.00 39.84 452 SER A CA 1
ATOM 3566 C C . SER A 1 452 ? 10.164 -9.197 -30.440 1.00 39.84 452 SER A C 1
ATOM 3568 O O . SER A 1 452 ? 10.956 -8.409 -30.964 1.00 39.84 452 SER A O 1
ATOM 3570 N N . PHE A 1 453 ? 10.453 -9.867 -29.321 1.00 40.72 453 PHE A N 1
ATOM 3571 C CA . PHE A 1 453 ? 11.760 -9.819 -28.655 1.00 40.72 453 PHE A CA 1
ATOM 3572 C C . PHE A 1 453 ? 12.927 -10.153 -29.590 1.00 40.72 453 PHE A C 1
ATOM 3574 O O . PHE A 1 453 ? 14.011 -9.605 -29.416 1.00 40.72 453 PHE A O 1
ATOM 3581 N N . ASP A 1 454 ? 12.699 -11.019 -30.579 1.00 38.94 454 ASP A N 1
ATOM 3582 C CA . ASP A 1 454 ? 13.722 -11.439 -31.544 1.00 38.94 454 ASP A CA 1
ATOM 3583 C C . ASP A 1 454 ? 14.005 -10.377 -32.621 1.00 38.94 454 ASP A C 1
ATOM 3585 O O . ASP A 1 454 ? 14.947 -10.509 -33.394 1.00 38.94 454 ASP A O 1
ATOM 3589 N N . SER A 1 455 ? 13.214 -9.301 -32.654 1.00 38.44 455 SER A N 1
ATOM 3590 C CA . SER A 1 455 ? 13.402 -8.161 -33.566 1.00 38.44 455 SER A CA 1
ATOM 3591 C C . SER A 1 455 ? 14.363 -7.106 -33.004 1.00 38.44 455 SER A C 1
ATOM 3593 O O . SER A 1 455 ? 14.641 -6.114 -33.676 1.00 38.44 455 SER A O 1
ATOM 3595 N N . PHE A 1 456 ? 14.849 -7.286 -31.771 1.00 36.72 456 PHE A N 1
ATOM 3596 C CA . PHE A 1 456 ? 15.890 -6.443 -31.190 1.00 36.72 456 PHE A CA 1
ATOM 3597 C C . PHE A 1 456 ? 17.273 -7.038 -31.514 1.00 36.72 456 PHE A C 1
ATOM 3599 O O . PHE A 1 456 ? 17.522 -8.177 -31.113 1.00 36.72 456 PHE A O 1
ATOM 3606 N N . PRO A 1 457 ? 18.158 -6.305 -32.219 1.00 35.25 457 PRO A N 1
ATOM 3607 C CA . PRO A 1 457 ? 19.520 -6.758 -32.505 1.00 35.25 457 PRO A CA 1
ATOM 3608 C C . PRO A 1 457 ? 20.392 -6.916 -31.250 1.00 35.25 457 PRO A C 1
ATOM 3610 O O . PRO A 1 457 ? 20.167 -6.191 -30.246 1.00 35.25 457 PRO A O 1
#

Secondary structure (DSSP, 8-state):
------------------------------------S-------B--EEETTEEE--BTT-TT----PPPPSSS-EEEEEEEE-SS-EEEEEEEE--TTSTTHHHHHHHHHHHHHHSPTT-EEEEEEEEESS--SSHHHHHHHHHHHHHTTPPP---S---S---GGGS-HHHHHHHHTTSTTS-TTSEEEEETTTTEEE-------S------HHHHHHHHHH-TTTT-TT----TTTSEEEETT-----PPPHHHHHS-HHHHHHHHHHHHHHSEEEEESSS-SSTT-----TTSS--S-SS-HHHHIIIIIS-GGGGGG--EEEEE---STTHHHHHHHHHHHTTTS-GGG-EEEEEE--SS-SS--TT----HHHHHHHHHHHHHHHGGGHHHHHSSS--SEEEEEE-----S-STT-TTPPPPPPSSEEE---SS--PPPTT-----GGG--

Radius of gyration: 30.18 Å; chains: 1; bounding box: 77×89×93 Å

pLDDT: mean 73.0, std 23.93, range [20.75, 98.19]

Foldseek 3Di:
DDDDDDDDDDDDDDDDDDDDFDDDDDDDDDDDDDDDDPDPPDWDWGWDDDPPDTDTDTPPPQADWDWDDADPPPWGWTWTWHGDPPATATATAIADDLPPPCLLVVLCNVLVVLQVDDEQRHCWYKYFSHQAANPDRLLVSQVVSGCRSNNNPPPPPPDDPDDCDLVNDDLVVNLVVLLPDLLQPPVLAWEAEQVVNDIDDDDPDPDVPPPPDPVVVVVVCLQDVQQVVDPVGDQANNRGSIDTPSRNHRDRDDCVQLPPDPSSVLSSLLNNQQSHAYAYAHDPDPVRQADPPDPPDQADPDQAASVLCCQPPVRDLQSQQSHQHYEGEFGDYNNLVSVLVSLVVSQVRYVQLRHEYEYEYDDNDPPPPPPPDQCPPVNQVVQVVRVCSNCVSQCSQAVPPVHHNAYWYKDQRNDDDPPVPDPDDDDDDPRTQTAGQGVDDDDDDDRHDYDHPVNPD

Organism: NCBI:txid113614

Sequence (457 aa):
MTRLDNEGAYVYGPDGPWQAIAVRVGTAYTRRLSNGLPSAKGEFVAMWPSGGGLSMVPTRDAGGNYTLAESPTAINTTIEIRLTAVRLALSLVFDVDPQHPLALHLAESILAPLFLHPRSHLSECRIRLAKTPDGGPLQQLAQDAAVYACGLPPVPYAASSATATLASLPRELRVRILEYTDLVAPRRQVAWSRQDCAYVLLRLRRGVEPPYANLDHLYDAKFFECYRARPQGCFCRRRHAAFSSHCTCWAPPGPSLFLVCRALSQDAQYVFFSRNRFIIHDYKTWPVWRLPDSPEGNSYPFERFAASEFLRDVVPVSALAHLRFLELPGSEHAAARDWLATVSWLRDRLNRPALTLRVIVMDESNGAPDRDGEATADKAAALLRAYVRLVRPLRGLAAEPPGLARFYTHFRYPRQRPWDGLPNAPPRPGPCLQVYADIRKEPAPSDWDYMSFDSFP